Protein AF-0000000078451150 (afdb_homodimer)

Secondary structure (DSSP, 8-state):
-----PEEE-HHHHHHHGGGSTTTS--TT--S-PSP--HHHHHHHHHHHHT---GGG--GGGGHHHHHHS-HHHHHHHHHHHHHHHHHHT-TTTSHHHHHHHHHHH---HHHHHHHHHHHHHHHHHHHHHHHHHHHHTPPP-TTTTHHHHHHHHHHHHH---HHHHHHHHHIIIIITTHHHHHHHHHHHHHT-SHHHHHHHHHHHHHHHHHHHHHHHHHHH-SEEE-HHHHHHHHHHHHHHHHHHHHHHS-HHHHT--HHHHHHHHHHHHHHHHHHTT-----------TTS-HHHHTHHHHTS-------S--STT-------TT-/-----PEEE-HHHHHHHGGGSTTTS--TT--S-PSP--HHHHHHHHHHHHT---GGG--GGGGHHHHHHS-HHHHHHHHHHHHHHHHHHT-TTTSHHHHHHHHHHH---HHHHHHHHHHHHHHHHHHHHHHHHHHHHTPPP-TTTTHHHHHHHHHHHHH---HHHHHHHHHIIIIITTHHHHHHHHHHHHHT-SHHHHHHHHHHHHHHHHHHHHHHHHHHH-SEEE-HHHHHHHHHHHHHHHHHHHHHHS-HHHHT--HHHHHHHHHHHHHHHHHHTT-----------TTS-HHHHTTTTTTS-------S--TTT-------TT-

pLDDT: mean 84.72, std 20.3, range [24.7, 98.44]

Radius of gyration: 26.12 Å; Cα contacts (8 Å, |Δi|>4): 804; chains: 2; bounding box: 62×75×58 Å

InterPro domains:
  IPR000358 Ribonucleotide reductase small subunit family [PF00268] (30-285)
  IPR000358 Ribonucleotide reductase small subunit family [PTHR23409] (28-306)
  IPR009078 Ferritin-like superfamily [SSF47240] (13-293)
  IPR012348 Ribonucleotide reductase-like [G3DSA:1.10.620.20] (2-294)
  IPR033909 Ribonucleotide reductase small subunit [cd01049] (31-297)

Structure (mmCIF, N/CA/C/O backbone):
data_AF-0000000078451150-model_v1
#
loop_
_entity.id
_entity.type
_entity.pdbx_description
1 polymer 'Ribonucleoside-diphosphate reductase small chain, putative'
#
loop_
_atom_site.group_PDB
_atom_site.id
_atom_site.type_symbol
_atom_site.label_atom_id
_atom_site.label_alt_id
_atom_site.label_comp_id
_atom_site.label_asym_id
_atom_site.label_entity_id
_atom_site.label_seq_id
_atom_site.pdbx_PDB_ins_code
_atom_site.Cartn_x
_atom_site.Cartn_y
_atom_site.Cartn_z
_atom_site.occupancy
_atom_site.B_iso_or_equiv
_atom_site.auth_seq_id
_atom_site.auth_comp_id
_atom_site.auth_asym_id
_atom_site.auth_atom_id
_atom_site.pdbx_PDB_model_num
ATOM 1 N N . MET A 1 1 ? 31.453 -3.221 -6.625 1 33.78 1 MET A N 1
ATOM 2 C CA . MET A 1 1 ? 30.578 -3.684 -5.543 1 33.78 1 MET A CA 1
ATOM 3 C C . MET A 1 1 ? 31.25 -4.801 -4.75 1 33.78 1 MET A C 1
ATOM 5 O O . MET A 1 1 ? 31.719 -5.781 -5.328 1 33.78 1 MET A O 1
ATOM 9 N N . ALA A 1 2 ? 31.781 -4.5 -3.65 1 37.38 2 ALA A N 1
ATOM 10 C CA . ALA A 1 2 ? 32.531 -5.531 -2.947 1 37.38 2 ALA A CA 1
ATOM 11 C C . ALA A 1 2 ? 31.844 -6.883 -3.037 1 37.38 2 ALA A C 1
ATOM 13 O O . ALA A 1 2 ? 30.625 -6.969 -2.883 1 37.38 2 ALA A O 1
ATOM 14 N N . LEU A 1 3 ? 32.344 -7.754 -3.775 1 41.44 3 LEU A N 1
ATOM 15 C CA . LEU A 1 3 ? 31.828 -9.109 -3.908 1 41.44 3 LEU A CA 1
ATOM 16 C C . LEU A 1 3 ? 31.359 -9.656 -2.561 1 41.44 3 LEU A C 1
ATOM 18 O O . LEU A 1 3 ? 32.188 -9.906 -1.672 1 41.44 3 LEU A O 1
ATOM 22 N N . ARG A 1 4 ? 30.125 -9.289 -2.135 1 60.25 4 ARG A N 1
ATOM 23 C CA . ARG A 1 4 ? 29.656 -9.734 -0.829 1 60.25 4 ARG A CA 1
ATOM 24 C C . ARG A 1 4 ? 29.672 -11.258 -0.729 1 60.25 4 ARG A C 1
ATOM 26 O O . ARG A 1 4 ? 29.297 -11.953 -1.677 1 60.25 4 ARG A O 1
ATOM 33 N N . THR A 1 5 ? 30.469 -11.734 0.122 1 76.94 5 THR A N 1
ATOM 34 C CA . THR A 1 5 ? 30.578 -13.164 0.387 1 76.94 5 THR A CA 1
ATOM 35 C C . THR A 1 5 ? 29.234 -13.734 0.844 1 76.94 5 THR A C 1
ATOM 37 O O . THR A 1 5 ? 28.688 -13.305 1.858 1 76.94 5 THR A O 1
ATOM 40 N N . VAL A 1 6 ? 28.609 -14.625 0.057 1 87.12 6 VAL A N 1
ATOM 41 C CA . VAL A 1 6 ? 27.328 -15.266 0.346 1 87.12 6 VAL A CA 1
ATOM 42 C C . VAL A 1 6 ? 27.562 -16.516 1.191 1 87.12 6 VAL A C 1
ATOM 44 O O . VAL A 1 6 ? 28.469 -17.297 0.912 1 87.12 6 VAL A O 1
ATOM 47 N N . LYS A 1 7 ? 26.984 -16.594 2.354 1 90.56 7 LYS A N 1
ATOM 48 C CA . LYS A 1 7 ? 27 -17.781 3.209 1 90.56 7 LYS A CA 1
ATOM 49 C C . LYS A 1 7 ? 25.688 -18.562 3.082 1 90.56 7 LYS A C 1
ATOM 51 O O . LYS A 1 7 ? 24.609 -17.984 3.055 1 90.56 7 LYS A O 1
ATOM 56 N N . HIS A 1 8 ? 25.781 -19.844 2.898 1 93.12 8 HIS A N 1
ATOM 57 C CA . HIS A 1 8 ? 24.609 -20.719 2.885 1 93.12 8 HIS A CA 1
ATOM 58 C C . HIS A 1 8 ? 24.375 -21.344 4.254 1 93.12 8 HIS A C 1
ATOM 60 O O . HIS A 1 8 ? 25.234 -22.062 4.762 1 93.12 8 HIS A O 1
ATOM 66 N N . LEU A 1 9 ? 23.219 -21.062 4.824 1 92.62 9 LEU A N 1
ATOM 67 C CA . LEU A 1 9 ? 22.906 -21.453 6.191 1 92.62 9 LEU A CA 1
ATOM 68 C C . LEU A 1 9 ? 21.531 -22.109 6.262 1 92.62 9 LEU A C 1
ATOM 70 O O . LEU A 1 9 ? 20.734 -21.984 5.328 1 92.62 9 LEU A O 1
ATOM 74 N N . SER A 1 10 ? 21.297 -22.844 7.371 1 90.5 10 SER A N 1
ATOM 75 C CA . SER A 1 10 ? 19.953 -23.359 7.598 1 90.5 10 SER A CA 1
ATOM 76 C C . SER A 1 10 ? 18.953 -22.234 7.855 1 90.5 10 SER A C 1
ATOM 78 O O . SER A 1 10 ? 19.344 -21.141 8.273 1 90.5 10 SER A O 1
ATOM 80 N N . SER A 1 11 ? 17.703 -22.484 7.613 1 87.88 11 SER A N 1
ATOM 81 C CA . SER A 1 11 ? 16.672 -21.5 7.836 1 87.88 11 SER A CA 1
ATOM 82 C C . SER A 1 11 ? 16.672 -21 9.273 1 87.88 11 SER A C 1
ATOM 84 O O . SER A 1 11 ? 16.484 -19.812 9.531 1 87.88 11 SER A O 1
ATOM 86 N N . LYS A 1 12 ? 16.922 -21.844 10.18 1 87.81 12 LYS A N 1
ATOM 87 C CA . LYS A 1 12 ? 16.953 -21.5 11.594 1 87.81 12 LYS A CA 1
ATOM 88 C C . LYS A 1 12 ? 18.125 -20.562 11.898 1 87.81 12 LYS A C 1
ATOM 90 O O . LYS A 1 12 ? 17.984 -19.625 12.68 1 87.81 12 LYS A O 1
ATOM 95 N N . GLU A 1 13 ? 19.266 -20.875 11.297 1 90.81 13 GLU A N 1
ATOM 96 C CA . GLU A 1 13 ? 20.438 -20.016 11.484 1 90.81 13 GLU A CA 1
ATOM 97 C C . GLU A 1 13 ? 20.203 -18.625 10.898 1 90.81 13 GLU A C 1
ATOM 99 O O . GLU A 1 13 ? 20.625 -17.625 11.484 1 90.81 13 GLU A O 1
ATOM 104 N N . ILE A 1 14 ? 19.562 -18.625 9.781 1 93.06 14 ILE A N 1
ATOM 105 C CA . ILE A 1 14 ? 19.281 -17.359 9.117 1 93.06 14 ILE A CA 1
ATOM 106 C C . ILE A 1 14 ? 18.375 -16.5 10 1 93.06 14 ILE A C 1
ATOM 108 O O . ILE A 1 14 ? 18.562 -15.297 10.117 1 93.06 14 ILE A O 1
ATOM 112 N N . GLU A 1 15 ? 17.406 -17.094 10.656 1 91.94 15 GLU A N 1
ATOM 113 C CA . GLU A 1 15 ? 16.484 -16.391 11.531 1 91.94 15 GLU A CA 1
ATOM 114 C C . GLU A 1 15 ? 17.234 -15.641 12.633 1 91.94 15 GLU A C 1
ATOM 116 O O . GLU A 1 15 ? 16.859 -14.531 13 1 91.94 15 GLU A O 1
ATOM 121 N N . GLY A 1 16 ? 18.25 -16.188 13.07 1 90.75 16 GLY A N 1
ATOM 122 C CA . GLY A 1 16 ? 19.031 -15.578 14.141 1 90.75 16 GLY A CA 1
ATOM 123 C C . GLY A 1 16 ? 19.953 -14.484 13.664 1 90.75 16 GLY A C 1
ATOM 124 O O . GLY A 1 16 ? 20.344 -13.609 14.438 1 90.75 16 GLY A O 1
ATOM 125 N N . LEU A 1 17 ? 20.281 -14.492 12.375 1 92.69 17 LEU A N 1
ATOM 126 C CA . LEU A 1 17 ? 21.328 -13.594 11.875 1 92.69 17 LEU A CA 1
ATOM 127 C C . LEU A 1 17 ? 20.719 -12.531 10.969 1 92.69 17 LEU A C 1
ATOM 129 O O . LEU A 1 17 ? 21.391 -11.555 10.617 1 92.69 17 LEU A O 1
ATOM 133 N N . GLN A 1 18 ? 19.453 -12.656 10.648 1 94 18 GLN A N 1
ATOM 134 C CA . GLN A 1 18 ? 18.891 -11.859 9.562 1 94 18 GLN A CA 1
ATOM 135 C C . GLN A 1 18 ? 18.797 -10.391 9.945 1 94 18 GLN A C 1
ATOM 137 O O . GLN A 1 18 ? 18.766 -9.516 9.078 1 94 18 GLN A O 1
ATOM 142 N N . ALA A 1 19 ? 18.797 -10.07 11.227 1 91.94 19 ALA A N 1
ATOM 143 C CA . ALA A 1 19 ? 18.703 -8.68 11.672 1 91.94 19 ALA A CA 1
ATOM 144 C C . ALA A 1 19 ? 19.906 -7.875 11.18 1 91.94 19 ALA A C 1
ATOM 146 O O . ALA A 1 19 ? 19.844 -6.648 11.102 1 91.94 19 ALA A O 1
ATOM 147 N N . ASN A 1 20 ? 21 -8.562 10.797 1 91.56 20 ASN A N 1
ATOM 148 C CA . ASN A 1 20 ? 22.219 -7.891 10.367 1 91.56 20 ASN A CA 1
ATOM 149 C C . ASN A 1 20 ? 22.234 -7.691 8.852 1 91.56 20 ASN A C 1
ATOM 151 O O . ASN A 1 20 ? 23.125 -7.016 8.32 1 91.56 20 ASN A O 1
ATOM 155 N N . GLU A 1 21 ? 21.281 -8.25 8.195 1 94.19 21 GLU A N 1
ATOM 156 C CA . GLU A 1 21 ? 21.203 -8.039 6.758 1 94.19 21 GLU A CA 1
ATOM 157 C C . GLU A 1 21 ? 20.938 -6.57 6.43 1 94.19 21 GLU A C 1
ATOM 159 O O . GLU A 1 21 ? 20.141 -5.91 7.113 1 94.19 21 GLU A O 1
ATOM 164 N N . ILE A 1 22 ? 21.531 -6.133 5.441 1 91.25 22 ILE A N 1
ATOM 165 C CA . ILE A 1 22 ? 21.469 -4.727 5.055 1 91.25 22 ILE A CA 1
ATOM 166 C C . ILE A 1 22 ? 20.016 -4.32 4.84 1 91.25 22 ILE A C 1
ATOM 168 O O . ILE A 1 22 ? 19.625 -3.188 5.137 1 91.25 22 ILE A O 1
ATOM 172 N N . VAL A 1 23 ? 19.172 -5.203 4.316 1 94 23 VAL A N 1
ATOM 173 C CA . VAL A 1 23 ? 17.797 -4.863 3.969 1 94 23 VAL A CA 1
ATOM 174 C C . VAL A 1 23 ? 16.938 -4.859 5.227 1 94 23 VAL A C 1
ATOM 176 O O . VAL A 1 23 ? 15.82 -4.328 5.223 1 94 23 VAL A O 1
ATOM 179 N N . LEU A 1 24 ? 17.438 -5.426 6.355 1 95.12 24 LEU A N 1
ATOM 180 C CA . LEU A 1 24 ? 16.625 -5.594 7.555 1 95.12 24 LEU A CA 1
ATOM 181 C C . LEU A 1 24 ? 17.203 -4.805 8.727 1 95.12 24 LEU A C 1
ATOM 183 O O . LEU A 1 24 ? 16.547 -4.617 9.742 1 95.12 24 LEU A O 1
ATOM 187 N N . LYS A 1 25 ? 18.438 -4.355 8.547 1 91.62 25 LYS A N 1
ATOM 188 C CA . LYS A 1 25 ? 19.109 -3.66 9.641 1 91.62 25 LYS A CA 1
ATOM 189 C C . LYS A 1 25 ? 18.469 -2.309 9.914 1 91.62 25 LYS A C 1
ATOM 191 O O . LYS A 1 25 ? 18.25 -1.514 9 1 91.62 25 LYS A O 1
ATOM 196 N N . ALA A 1 26 ? 18.141 -2.123 11.188 1 84.12 26 ALA A N 1
ATOM 197 C CA . ALA A 1 26 ? 17.516 -0.873 11.609 1 84.12 26 ALA A CA 1
ATOM 198 C C . ALA A 1 26 ? 18.406 0.323 11.297 1 84.12 26 ALA A C 1
ATOM 200 O O . ALA A 1 26 ? 19.625 0.26 11.469 1 84.12 26 ALA A O 1
ATOM 201 N N . ASN A 1 27 ? 17.859 1.239 10.641 1 78.25 27 ASN A N 1
ATOM 202 C CA . ASN A 1 27 ? 18.5 2.52 10.383 1 78.25 27 ASN A CA 1
ATOM 203 C C . ASN A 1 27 ? 17.656 3.689 10.867 1 78.25 27 ASN A C 1
ATOM 205 O O . ASN A 1 27 ? 16.812 4.195 10.133 1 78.25 27 ASN A O 1
ATOM 209 N N . PRO A 1 28 ? 17.875 4.09 12.062 1 73.94 28 PRO A N 1
ATOM 210 C CA . PRO A 1 28 ? 17.016 5.129 12.656 1 73.94 28 PRO A CA 1
ATOM 211 C C . PRO A 1 28 ? 17.109 6.461 11.906 1 73.94 28 PRO A C 1
ATOM 213 O O . PRO A 1 28 ? 16.25 7.324 12.07 1 73.94 28 PRO A O 1
ATOM 216 N N . ASN A 1 29 ? 18 6.629 11.055 1 69.19 29 ASN A N 1
ATOM 217 C CA . ASN A 1 29 ? 18.219 7.941 10.445 1 69.19 29 ASN A CA 1
ATOM 218 C C . ASN A 1 29 ? 17.781 7.957 8.984 1 69.19 29 ASN A C 1
ATOM 220 O O . ASN A 1 29 ? 18.078 8.898 8.25 1 69.19 29 ASN A O 1
ATOM 224 N N . ARG A 1 30 ? 17.219 6.91 8.648 1 68 30 ARG A N 1
ATOM 225 C CA . ARG A 1 30 ? 16.891 6.914 7.23 1 68 30 ARG A CA 1
ATOM 226 C C . ARG A 1 30 ? 15.484 6.355 6.996 1 68 30 ARG A C 1
ATOM 228 O O . ARG A 1 30 ? 15.328 5.199 6.602 1 68 30 ARG A O 1
ATOM 235 N N . TRP A 1 31 ? 14.609 7.328 7.125 1 69.44 31 TRP A N 1
ATOM 236 C CA . TRP A 1 31 ? 13.258 6.832 6.906 1 69.44 31 TRP A CA 1
ATOM 237 C C . TRP A 1 31 ? 12.594 7.562 5.746 1 69.44 31 TRP A C 1
ATOM 239 O O . TRP A 1 31 ? 11.492 7.191 5.316 1 69.44 31 TRP A O 1
ATOM 249 N N . VAL A 1 32 ? 13.406 8.539 5.316 1 72.75 32 VAL A N 1
ATOM 250 C CA . VAL A 1 32 ? 12.922 9.219 4.117 1 72.75 32 VAL A CA 1
ATOM 251 C C . VAL A 1 32 ? 13.664 8.688 2.891 1 72.75 32 VAL A C 1
ATOM 253 O O . VAL A 1 32 ? 14.781 8.18 3.006 1 72.75 32 VAL A O 1
ATOM 256 N N . MET A 1 33 ? 13.031 8.742 1.777 1 77.19 33 MET A N 1
ATOM 257 C CA . MET A 1 33 ? 13.539 8.133 0.548 1 77.19 33 MET A CA 1
ATOM 258 C C . MET A 1 33 ? 14.781 8.859 0.053 1 77.19 33 MET A C 1
ATOM 260 O O . MET A 1 33 ? 15.719 8.234 -0.433 1 77.19 33 MET A O 1
ATOM 264 N N . PHE A 1 34 ? 14.852 10.148 0.344 1 79.56 34 PHE A N 1
ATOM 265 C CA . PHE A 1 34 ? 15.977 10.883 -0.221 1 79.56 34 PHE A CA 1
ATOM 266 C C . PHE A 1 34 ? 17.047 11.125 0.833 1 79.56 34 PHE A C 1
ATOM 268 O O . PHE A 1 34 ? 16.734 11.383 1.998 1 79.56 34 PHE A O 1
ATOM 275 N N . PRO A 1 35 ? 18.125 10.961 0.536 1 82.75 35 PRO A N 1
ATOM 276 C CA . PRO A 1 35 ? 18.625 10.602 -0.795 1 82.75 35 PRO A CA 1
ATOM 277 C C . PRO A 1 35 ? 18.5 9.109 -1.087 1 82.75 35 PRO A C 1
ATOM 279 O O . PRO A 1 35 ? 18.5 8.289 -0.163 1 82.75 35 PRO A O 1
ATOM 282 N N . ILE A 1 36 ? 18.453 8.82 -2.35 1 86.44 36 ILE A N 1
ATOM 283 C CA . ILE A 1 36 ? 18.375 7.422 -2.771 1 86.44 36 ILE A CA 1
ATOM 284 C C . ILE A 1 36 ? 19.734 6.75 -2.562 1 86.44 36 ILE A C 1
ATOM 286 O O . ILE A 1 36 ? 20.766 7.281 -2.969 1 86.44 36 ILE A O 1
ATOM 290 N N . LYS A 1 37 ? 19.75 5.621 -1.939 1 86.94 37 LYS A N 1
ATOM 291 C CA . LYS A 1 37 ? 20.984 4.891 -1.669 1 86.94 37 LYS A CA 1
ATOM 292 C C . LYS A 1 37 ? 21.047 3.596 -2.471 1 86.94 37 LYS A C 1
ATOM 294 O O . LYS A 1 37 ? 22.125 3.127 -2.822 1 86.94 37 LYS A O 1
ATOM 299 N N . HIS A 1 38 ? 19.891 3.021 -2.703 1 91 38 HIS A N 1
ATOM 300 C CA . HIS A 1 38 ? 19.812 1.777 -3.459 1 91 38 HIS A CA 1
ATOM 301 C C . HIS A 1 38 ? 19.078 1.986 -4.785 1 91 38 HIS A C 1
ATOM 303 O O . HIS A 1 38 ? 17.875 1.772 -4.875 1 91 38 HIS A O 1
ATOM 309 N N . ASP A 1 39 ? 19.828 2.154 -5.785 1 91.81 39 ASP A N 1
ATOM 310 C CA . ASP A 1 39 ? 19.312 2.541 -7.094 1 91.81 39 ASP A CA 1
ATOM 311 C C . ASP A 1 39 ? 18.453 1.427 -7.695 1 91.81 39 ASP A C 1
ATOM 313 O O . ASP A 1 39 ? 17.453 1.696 -8.359 1 91.81 39 ASP A O 1
ATOM 317 N N . SER A 1 40 ? 18.906 0.223 -7.484 1 92.94 40 SER A N 1
ATOM 318 C CA . SER A 1 40 ? 18.141 -0.89 -8.039 1 92.94 40 SER A CA 1
ATOM 319 C C . SER A 1 40 ? 16.75 -0.971 -7.422 1 92.94 40 SER A C 1
ATOM 321 O O . SER A 1 40 ? 15.766 -1.189 -8.125 1 92.94 40 SER A O 1
ATOM 323 N N . PHE A 1 41 ? 16.672 -0.776 -6.062 1 94.69 41 PHE A N 1
ATOM 324 C CA . PHE A 1 41 ? 15.383 -0.788 -5.395 1 94.69 41 PHE A CA 1
ATOM 325 C C . PHE A 1 41 ? 14.516 0.367 -5.879 1 94.69 41 PHE A C 1
ATOM 327 O O . PHE A 1 41 ? 13.312 0.194 -6.109 1 94.69 41 PHE A O 1
ATOM 334 N N . TRP A 1 42 ? 15.117 1.476 -6.035 1 94.31 42 TRP A N 1
ATOM 335 C CA . TRP A 1 42 ? 14.406 2.66 -6.508 1 94.31 42 TRP A CA 1
ATOM 336 C C . TRP A 1 42 ? 13.852 2.438 -7.906 1 94.31 42 TRP A C 1
ATOM 338 O O . TRP A 1 42 ? 12.68 2.73 -8.164 1 94.31 42 TRP A O 1
ATOM 348 N N . ALA A 1 43 ? 14.664 1.927 -8.773 1 94.75 43 ALA A N 1
ATOM 349 C CA . ALA A 1 43 ? 14.234 1.646 -10.141 1 94.75 43 ALA A CA 1
ATOM 350 C C . ALA A 1 43 ? 13.047 0.689 -10.156 1 94.75 43 ALA A C 1
ATOM 352 O O . ALA A 1 43 ? 12.102 0.871 -10.93 1 94.75 43 ALA A O 1
ATOM 353 N N . MET A 1 44 ? 13.094 -0.296 -9.281 1 95.94 44 MET A N 1
ATOM 354 C CA . MET A 1 44 ? 12 -1.26 -9.203 1 95.94 44 MET A CA 1
ATOM 355 C C . MET A 1 44 ? 10.727 -0.597 -8.688 1 95.94 44 MET A C 1
ATOM 357 O O . MET A 1 44 ? 9.633 -0.895 -9.172 1 95.94 44 MET A O 1
ATOM 361 N N . TYR A 1 45 ? 10.945 0.285 -7.695 1 96.56 45 TYR A N 1
ATOM 362 C CA . TYR A 1 45 ? 9.805 1.022 -7.168 1 96.56 45 TYR A CA 1
ATOM 363 C C . TYR A 1 45 ? 9.141 1.856 -8.258 1 96.56 45 TYR A C 1
ATOM 365 O O . TYR A 1 45 ? 7.918 1.817 -8.43 1 96.56 45 TYR A O 1
ATOM 373 N N . LYS A 1 46 ? 9.898 2.506 -8.977 1 94.5 46 LYS A N 1
ATOM 374 C CA . LYS A 1 46 ? 9.352 3.344 -10.039 1 94.5 46 LYS A CA 1
ATOM 375 C C . LYS A 1 46 ? 8.719 2.496 -11.133 1 94.5 46 LYS A C 1
ATOM 377 O O . LYS A 1 46 ? 7.703 2.887 -11.719 1 94.5 46 LYS A O 1
ATOM 382 N N . GLU A 1 47 ? 9.273 1.367 -11.414 1 94.75 47 GLU A N 1
ATOM 383 C CA . GLU A 1 47 ? 8.711 0.488 -12.438 1 94.75 47 GLU A CA 1
ATOM 384 C C . GLU A 1 47 ? 7.324 -0.009 -12.039 1 94.75 47 GLU A C 1
ATOM 386 O O . GLU A 1 47 ? 6.402 -0.001 -12.859 1 94.75 47 GLU A O 1
ATOM 391 N N . VAL A 1 48 ? 7.207 -0.478 -10.805 1 96.12 48 VAL A N 1
ATOM 392 C CA . VAL A 1 48 ? 5.918 -0.997 -10.367 1 96.12 48 VAL A CA 1
ATOM 393 C C . VAL A 1 48 ? 4.891 0.132 -10.328 1 96.12 48 VAL A C 1
ATOM 395 O O . VAL A 1 48 ? 3.717 -0.078 -10.648 1 96.12 48 VAL A O 1
ATOM 398 N N . GLU A 1 49 ? 5.289 1.287 -9.922 1 95.19 49 GLU A N 1
ATOM 399 C CA . GLU A 1 49 ? 4.402 2.447 -9.898 1 95.19 49 GLU A CA 1
ATOM 400 C C . GLU A 1 49 ? 3.934 2.809 -11.312 1 95.19 49 GLU A C 1
ATOM 402 O O . GLU A 1 49 ? 2.754 3.092 -11.523 1 95.19 49 GLU A O 1
ATOM 407 N N . ASN A 1 50 ? 4.812 2.748 -12.273 1 93.06 50 ASN A N 1
ATOM 408 C CA . ASN A 1 50 ? 4.508 3.109 -13.656 1 93.06 50 ASN A CA 1
ATOM 409 C C . ASN A 1 50 ? 3.604 2.076 -14.32 1 93.06 50 ASN A C 1
ATOM 411 O O . ASN A 1 50 ? 2.951 2.369 -15.328 1 93.06 50 ASN A O 1
ATOM 415 N N . ASN A 1 51 ? 3.619 0.907 -13.781 1 93.25 51 ASN A N 1
ATOM 416 C CA . ASN A 1 51 ? 2.809 -0.172 -14.336 1 93.25 51 ASN A CA 1
ATOM 417 C C . ASN A 1 51 ? 1.435 -0.24 -13.68 1 93.25 51 ASN A C 1
ATOM 419 O O . ASN A 1 51 ? 0.744 -1.256 -13.773 1 93.25 51 ASN A O 1
ATOM 423 N N . PHE A 1 52 ? 1.046 0.816 -13.055 1 94.69 52 PHE A N 1
ATOM 424 C CA . PHE A 1 52 ? -0.197 0.827 -12.289 1 94.69 52 PHE A CA 1
ATOM 425 C C . PHE A 1 52 ? -1.398 0.641 -13.211 1 94.69 52 PHE A C 1
ATOM 427 O O . PHE A 1 52 ? -1.469 1.252 -14.281 1 94.69 52 PHE A O 1
ATOM 434 N N . TRP A 1 53 ? -2.295 -0.221 -12.852 1 95.19 53 TRP A N 1
ATOM 435 C CA . TRP A 1 53 ? -3.615 -0.41 -13.445 1 95.19 53 TRP A CA 1
ATOM 436 C C . TRP A 1 53 ? -4.652 -0.738 -12.375 1 95.19 53 TRP A C 1
ATOM 438 O O . TRP A 1 53 ? -4.297 -1.094 -11.25 1 95.19 53 TRP A O 1
ATOM 448 N N . ALA A 1 54 ? -5.957 -0.503 -12.672 1 94.88 54 ALA A N 1
ATOM 449 C CA . ALA A 1 54 ? -7.059 -0.791 -11.75 1 94.88 54 ALA A CA 1
ATOM 450 C C . ALA A 1 54 ? -7.996 -1.845 -12.336 1 94.88 54 ALA A C 1
ATOM 452 O O . ALA A 1 54 ? -7.973 -2.109 -13.539 1 94.88 54 ALA A O 1
ATOM 453 N N . ALA A 1 55 ? -8.734 -2.496 -11.477 1 94.81 55 ALA A N 1
ATOM 454 C CA . ALA A 1 55 ? -9.68 -3.523 -11.914 1 94.81 55 ALA A CA 1
ATOM 455 C C . ALA A 1 55 ? -10.672 -2.959 -12.922 1 94.81 55 ALA A C 1
ATOM 457 O O . ALA A 1 55 ? -11.102 -3.66 -13.844 1 94.81 55 ALA A O 1
ATOM 458 N N . GLU A 1 56 ? -10.961 -1.661 -12.836 1 92.88 56 GLU A N 1
ATOM 459 C CA . GLU A 1 56 ? -11.953 -0.989 -13.672 1 92.88 56 GLU A CA 1
ATOM 460 C C . GLU A 1 56 ? -11.445 -0.829 -15.109 1 92.88 56 GLU A C 1
ATOM 462 O O . GLU A 1 56 ? -12.219 -0.529 -16.016 1 92.88 56 GLU A O 1
ATOM 467 N N . ASP A 1 57 ? -10.195 -1.035 -15.273 1 93.12 57 ASP A N 1
ATOM 468 C CA . ASP A 1 57 ? -9.625 -0.947 -16.609 1 93.12 57 ASP A CA 1
ATOM 469 C C . ASP A 1 57 ? -10.109 -2.104 -17.484 1 93.12 57 ASP A C 1
ATOM 471 O O . ASP A 1 57 ? -9.953 -2.07 -18.719 1 93.12 57 ASP A O 1
ATOM 475 N N . PHE A 1 58 ? -10.695 -3.137 -16.875 1 93.69 58 PHE A N 1
ATOM 476 C CA . PHE A 1 58 ? -11.188 -4.316 -17.578 1 93.69 58 PHE A CA 1
ATOM 477 C C . PHE A 1 58 ? -12.711 -4.41 -17.469 1 93.69 58 PHE A C 1
ATOM 479 O O . PHE A 1 58 ? -13.25 -4.57 -16.375 1 93.69 58 PHE A O 1
ATOM 486 N N . ILE A 1 59 ? -13.367 -4.352 -18.594 1 94.19 59 ILE A N 1
ATOM 487 C CA . ILE A 1 59 ? -14.82 -4.465 -18.625 1 94.19 59 ILE A CA 1
ATOM 488 C C . ILE A 1 59 ? -15.219 -5.898 -18.969 1 94.19 59 ILE A C 1
ATOM 490 O O . ILE A 1 59 ? -15.508 -6.215 -20.109 1 94.19 59 ILE A O 1
ATOM 494 N N . PHE A 1 60 ? -15.375 -6.711 -18 1 93.44 60 PHE A N 1
ATOM 495 C CA . PHE A 1 60 ? -15.523 -8.156 -18.156 1 93.44 60 PHE A CA 1
ATOM 496 C C . PHE A 1 60 ? -16.875 -8.5 -18.75 1 93.44 60 PHE A C 1
ATOM 498 O O . PHE A 1 60 ? -17.047 -9.555 -19.359 1 93.44 60 PHE A O 1
ATOM 505 N N . SER A 1 61 ? -17.828 -7.582 -18.609 1 90.06 61 SER A N 1
ATOM 506 C CA . SER A 1 61 ? -19.156 -7.824 -19.172 1 90.06 61 SER A CA 1
ATOM 507 C C . SER A 1 61 ? -19.109 -7.938 -20.688 1 90.06 61 SER A C 1
ATOM 509 O O . SER A 1 61 ? -20 -8.531 -21.312 1 90.06 61 SER A O 1
ATOM 511 N N . GLU A 1 62 ? -18.141 -7.41 -21.266 1 90.62 62 GLU A N 1
ATOM 512 C CA . GLU A 1 62 ? -17.969 -7.488 -22.703 1 90.62 62 GLU A CA 1
ATOM 513 C C . GLU A 1 62 ? -17.703 -8.922 -23.156 1 90.62 62 GLU A C 1
ATOM 515 O O . GLU A 1 62 ? -17.938 -9.266 -24.312 1 90.62 62 GLU A O 1
ATOM 520 N N . ASP A 1 63 ? -17.219 -9.758 -22.25 1 91.88 63 ASP A N 1
ATOM 521 C CA . ASP A 1 63 ? -16.906 -11.148 -22.578 1 91.88 63 ASP A CA 1
ATOM 522 C C . ASP A 1 63 ? -18.062 -12.07 -22.172 1 91.88 63 ASP A C 1
ATOM 524 O O . ASP A 1 63 ? -18 -13.281 -22.391 1 91.88 63 ASP A O 1
ATOM 528 N N . LYS A 1 64 ? -19.109 -11.539 -21.656 1 90.44 64 LYS A N 1
ATOM 529 C CA . LYS A 1 64 ? -20.156 -12.359 -21.062 1 90.44 64 LYS A CA 1
ATOM 530 C C . LYS A 1 64 ? -20.828 -13.25 -22.094 1 90.44 64 LYS A C 1
ATOM 532 O O . LYS A 1 64 ? -21.078 -14.43 -21.844 1 90.44 64 LYS A O 1
ATOM 537 N N . GLU A 1 65 ? -21.109 -12.75 -23.234 1 89.5 65 GLU A N 1
ATOM 538 C CA . GLU A 1 65 ? -21.766 -13.539 -24.266 1 89.5 65 GLU A CA 1
ATOM 539 C C . GLU A 1 65 ? -20.906 -14.719 -24.703 1 89.5 65 GLU A C 1
ATOM 541 O O . GLU A 1 65 ? -21.422 -15.82 -24.922 1 89.5 65 GLU A O 1
ATOM 546 N N . VAL A 1 66 ? -19.703 -14.453 -24.875 1 89.62 66 VAL A N 1
ATOM 547 C CA . VAL A 1 66 ? -18.781 -15.5 -25.281 1 89.62 66 VAL A CA 1
ATOM 548 C C . VAL A 1 66 ? -18.625 -16.531 -24.172 1 89.62 66 VAL A C 1
ATOM 550 O O . VAL A 1 66 ? -18.609 -17.734 -24.422 1 89.62 66 VAL A O 1
ATOM 553 N N . LEU A 1 67 ? -18.562 -16.078 -22.922 1 90.88 67 LEU A N 1
ATOM 554 C CA . LEU A 1 67 ? -18.453 -16.953 -21.766 1 90.88 67 LEU A CA 1
ATOM 555 C C . LEU A 1 67 ? -19.656 -17.875 -21.656 1 90.88 67 LEU A C 1
ATOM 557 O O . LEU A 1 67 ? -19.5 -19.062 -21.312 1 90.88 67 LEU A O 1
ATOM 561 N N . ASP A 1 68 ? -20.781 -17.375 -22.031 1 88.81 68 ASP A N 1
ATOM 562 C CA . ASP A 1 68 ? -22.016 -18.156 -21.953 1 88.81 68 ASP A CA 1
ATOM 563 C C . ASP A 1 68 ? -22.031 -19.281 -23 1 88.81 68 ASP A C 1
ATOM 565 O O . ASP A 1 68 ? -22.734 -20.266 -22.844 1 88.81 68 ASP A O 1
ATOM 569 N N . ARG A 1 69 ? -21.234 -19.094 -24.016 1 89.44 69 ARG A N 1
ATOM 570 C CA . ARG A 1 69 ? -21.219 -20.062 -25.109 1 89.44 69 ARG A CA 1
ATOM 571 C C . ARG A 1 69 ? -19.953 -20.906 -25.078 1 89.44 69 ARG A C 1
ATOM 573 O O . ARG A 1 69 ? -19.75 -21.766 -25.938 1 89.44 69 ARG A O 1
ATOM 580 N N . LEU A 1 70 ? -19.203 -20.688 -24.094 1 88.56 70 LEU A N 1
ATOM 581 C CA . LEU A 1 70 ? -17.938 -21.391 -23.984 1 88.56 70 LEU A CA 1
ATOM 582 C C . LEU A 1 70 ? -18.156 -22.875 -23.719 1 88.56 70 LEU A C 1
ATOM 584 O O . LEU A 1 70 ? -19.141 -23.25 -23.078 1 88.56 70 LEU A O 1
ATOM 588 N N . ASP A 1 71 ? -17.297 -23.641 -24.219 1 90.25 71 ASP A N 1
ATOM 589 C CA . ASP A 1 71 ? -17.328 -25.062 -23.922 1 90.25 71 ASP A CA 1
ATOM 590 C C . ASP A 1 71 ? -17.312 -25.312 -22.406 1 90.25 71 ASP A C 1
ATOM 592 O O . ASP A 1 71 ? -16.578 -24.641 -21.672 1 90.25 71 ASP A O 1
ATOM 596 N N . LYS A 1 72 ? -18.094 -26.25 -22 1 91.81 72 LYS A N 1
ATOM 597 C CA . LYS A 1 72 ? -18.25 -26.531 -20.578 1 91.81 72 LYS A CA 1
ATOM 598 C C . LYS A 1 72 ? -16.922 -26.953 -19.938 1 91.81 72 LYS A C 1
ATOM 600 O O . LYS A 1 72 ? -16.641 -26.609 -18.797 1 91.81 72 LYS A O 1
ATOM 605 N N . VAL A 1 73 ? -16.125 -27.609 -20.719 1 93.44 73 VAL A N 1
ATOM 606 C CA . VAL A 1 73 ? -14.867 -28.125 -20.188 1 93.44 73 VAL A CA 1
ATOM 607 C C . VAL A 1 73 ? -13.93 -26.953 -19.891 1 93.44 73 VAL A C 1
ATOM 609 O O . VAL A 1 73 ? -13.242 -26.953 -18.875 1 93.44 73 VAL A O 1
ATOM 612 N N . LEU A 1 74 ? -13.906 -25.984 -20.781 1 92.19 74 LEU A N 1
ATOM 613 C CA . LEU A 1 74 ? -13.07 -24.812 -20.578 1 92.19 74 LEU A CA 1
ATOM 614 C C . LEU A 1 74 ? -13.617 -23.938 -19.453 1 92.19 74 LEU A C 1
ATOM 616 O O . LEU A 1 74 ? -12.852 -23.375 -18.656 1 92.19 74 LEU A O 1
ATOM 620 N N . LEU A 1 75 ? -14.906 -23.844 -19.391 1 92.5 75 LEU A N 1
ATOM 621 C CA . LEU A 1 75 ? -15.555 -23.078 -18.328 1 92.5 75 LEU A CA 1
ATOM 622 C C . LEU A 1 75 ? -15.242 -23.672 -16.969 1 92.5 75 LEU A C 1
ATOM 624 O O . LEU A 1 75 ? -14.984 -22.938 -16.016 1 92.5 75 LEU A O 1
ATOM 628 N N . ASP A 1 76 ? -15.289 -24.953 -16.891 1 93.88 76 ASP A N 1
ATOM 629 C CA . ASP A 1 76 ? -14.969 -25.641 -15.648 1 93.88 76 ASP A CA 1
ATOM 630 C C . ASP A 1 76 ? -13.516 -25.406 -15.25 1 93.88 76 ASP A C 1
ATOM 632 O O . ASP A 1 76 ? -13.211 -25.234 -14.07 1 93.88 76 ASP A O 1
ATOM 636 N N . ALA A 1 77 ? -12.672 -25.453 -16.203 1 94.94 77 ALA A N 1
ATOM 637 C CA . ALA A 1 77 ? -11.258 -25.203 -15.945 1 94.94 77 ALA A CA 1
ATOM 638 C C . ALA A 1 77 ? -11.031 -23.797 -15.414 1 94.94 77 ALA A C 1
ATOM 640 O O . ALA A 1 77 ? -10.305 -23.609 -14.43 1 94.94 77 ALA A O 1
ATOM 641 N N . LEU A 1 78 ? -11.648 -22.812 -16.062 1 94 78 LEU A N 1
ATOM 642 C CA . LEU A 1 78 ? -11.539 -21.422 -15.641 1 94 78 LEU A CA 1
ATOM 643 C C . LEU A 1 78 ? -12.062 -21.25 -14.219 1 94 78 LEU A C 1
ATOM 645 O O . LEU A 1 78 ? -11.445 -20.547 -13.406 1 94 78 LEU A O 1
ATOM 649 N N . ASN A 1 79 ? -13.109 -21.906 -13.984 1 94.69 79 ASN A N 1
ATOM 650 C CA . ASN A 1 79 ? -13.695 -21.844 -12.648 1 94.69 79 ASN A CA 1
ATOM 651 C C . ASN A 1 79 ? -12.742 -22.406 -11.602 1 94.69 79 ASN A C 1
ATOM 653 O O . ASN A 1 79 ? -12.57 -21.812 -10.531 1 94.69 79 ASN A O 1
ATOM 657 N N . LYS A 1 80 ? -12.164 -23.516 -11.875 1 95.56 80 LYS A N 1
ATOM 658 C CA . LYS A 1 80 ? -11.258 -24.156 -10.922 1 95.56 80 LYS A CA 1
ATOM 659 C C . LYS A 1 80 ? -10.039 -23.281 -10.656 1 95.56 80 LYS A C 1
ATOM 661 O O . LYS A 1 80 ? -9.641 -23.094 -9.5 1 95.56 80 LYS A O 1
ATOM 666 N N . VAL A 1 81 ? -9.508 -22.766 -11.688 1 95.62 81 VAL A N 1
ATOM 667 C CA . VAL A 1 81 ? -8.305 -21.938 -11.562 1 95.62 81 VAL A CA 1
ATOM 668 C C . VAL A 1 81 ? -8.633 -20.672 -10.789 1 95.62 81 VAL A C 1
ATOM 670 O O . VAL A 1 81 ? -7.902 -20.281 -9.875 1 95.62 81 VAL A O 1
ATOM 673 N N . LEU A 1 82 ? -9.727 -20 -11.148 1 94.88 82 LEU A N 1
ATOM 674 C CA . LEU A 1 82 ? -10.125 -18.781 -10.453 1 94.88 82 LEU A CA 1
ATOM 675 C C . LEU A 1 82 ? -10.484 -19.062 -9 1 94.88 82 LEU A C 1
ATOM 677 O O . LEU A 1 82 ? -10.164 -18.281 -8.102 1 94.88 82 LEU A O 1
ATOM 681 N N . SER A 1 83 ? -11.133 -20.219 -8.781 1 94.94 83 SER A N 1
ATOM 682 C CA . SER A 1 83 ? -11.5 -20.609 -7.426 1 94.94 83 SER A CA 1
ATOM 683 C C . SER A 1 83 ? -10.266 -20.797 -6.551 1 94.94 83 SER A C 1
ATOM 685 O O . SER A 1 83 ? -10.266 -20.438 -5.371 1 94.94 83 SER A O 1
ATOM 687 N N . TYR A 1 84 ? -9.25 -21.375 -7.098 1 96 84 TYR A N 1
ATOM 688 C CA . TYR A 1 84 ? -8.008 -21.516 -6.352 1 96 84 TYR A CA 1
ATOM 689 C C . TYR A 1 84 ? -7.5 -20.156 -5.875 1 96 84 TYR A C 1
ATOM 691 O O . TYR A 1 84 ? -7.133 -20 -4.707 1 96 84 TYR A O 1
ATOM 699 N N . HIS A 1 85 ? -7.48 -19.172 -6.754 1 94.81 85 HIS A N 1
ATOM 700 C CA . HIS A 1 85 ? -6.945 -17.875 -6.41 1 94.81 85 HIS A CA 1
ATOM 701 C C . HIS A 1 85 ? -7.824 -17.156 -5.383 1 94.81 85 HIS A C 1
ATOM 703 O O . HIS A 1 85 ? -7.32 -16.438 -4.52 1 94.81 85 HIS A O 1
ATOM 709 N N . ILE A 1 86 ? -9.086 -17.344 -5.508 1 92.5 86 ILE A N 1
ATOM 710 C CA . ILE A 1 86 ? -9.992 -16.766 -4.527 1 92.5 86 ILE A CA 1
ATOM 711 C C . ILE A 1 86 ? -9.766 -17.422 -3.164 1 92.5 86 ILE A C 1
ATOM 713 O O . ILE A 1 86 ? -9.703 -16.734 -2.143 1 92.5 86 ILE A O 1
ATOM 717 N N . MET A 1 87 ? -9.633 -18.75 -3.152 1 92.81 87 MET A N 1
ATOM 718 C CA . MET A 1 87 ? -9.391 -19.469 -1.902 1 92.81 87 MET A CA 1
ATOM 719 C C . MET A 1 87 ? -8.055 -19.062 -1.29 1 92.81 87 MET A C 1
ATOM 721 O O . MET A 1 87 ? -7.934 -18.953 -0.069 1 92.81 87 MET A O 1
ATOM 725 N N . LEU A 1 88 ? -7.066 -18.906 -2.133 1 94.06 88 LEU A N 1
ATOM 726 C CA . LEU A 1 88 ? -5.77 -18.438 -1.654 1 94.06 88 LEU A CA 1
ATOM 727 C C . LEU A 1 88 ? -5.902 -17.062 -0.997 1 94.06 88 LEU A C 1
ATOM 729 O O . LEU A 1 88 ? -5.355 -16.828 0.084 1 94.06 88 LEU A O 1
ATOM 733 N N . ASP A 1 89 ? -6.66 -16.156 -1.575 1 91.06 89 ASP A N 1
ATOM 734 C CA . ASP A 1 89 ? -6.848 -14.797 -1.081 1 91.06 89 ASP A CA 1
ATOM 735 C C . ASP A 1 89 ? -7.633 -14.789 0.228 1 91.06 89 ASP A C 1
ATOM 737 O O . ASP A 1 89 ? -7.555 -13.836 1.002 1 91.06 89 ASP A O 1
ATOM 741 N N . ASN A 1 90 ? -8.32 -15.805 0.402 1 87.94 90 ASN A N 1
ATOM 742 C CA . ASN A 1 90 ? -9.141 -15.898 1.609 1 87.94 90 ASN A CA 1
ATOM 743 C C . ASN A 1 90 ? -8.336 -16.438 2.787 1 87.94 90 ASN A C 1
ATOM 745 O O . ASN A 1 90 ? -8.82 -16.453 3.922 1 87.94 90 ASN A O 1
ATOM 749 N N . ASN A 1 91 ? -7.188 -16.906 2.477 1 87.88 91 ASN A N 1
ATOM 750 C CA . ASN A 1 91 ? -6.375 -17.438 3.564 1 87.88 91 ASN A CA 1
ATOM 751 C C . ASN A 1 91 ? -5.707 -16.312 4.363 1 87.88 91 ASN A C 1
ATOM 753 O O . ASN A 1 91 ? -4.988 -15.492 3.799 1 87.88 91 ASN A O 1
ATOM 757 N N . VAL A 1 92 ? -5.754 -16.297 5.664 1 80.69 92 VAL A N 1
ATOM 758 C CA . VAL A 1 92 ? -5.379 -15.188 6.531 1 80.69 92 VAL A CA 1
ATOM 759 C C . VAL A 1 92 ? -3.859 -15.039 6.551 1 80.69 92 VAL A C 1
ATOM 761 O O . VAL A 1 92 ? -3.34 -13.922 6.652 1 80.69 92 VAL A O 1
ATOM 764 N N . LYS A 1 93 ? -3.152 -16.125 6.352 1 86.62 93 LYS A N 1
ATOM 765 C CA . LYS A 1 93 ? -1.721 -16.062 6.629 1 86.62 93 LYS A CA 1
ATOM 766 C C . LYS A 1 93 ? -0.907 -16.094 5.34 1 86.62 93 LYS A C 1
ATOM 768 O O . LYS A 1 93 ? 0.163 -15.492 5.254 1 86.62 93 LYS A O 1
ATOM 773 N N . CYS A 1 94 ? -1.493 -16.812 4.398 1 89.69 94 CYS A N 1
ATOM 774 C CA . CYS A 1 94 ? -0.577 -17.047 3.287 1 89.69 94 CYS A CA 1
ATOM 775 C C . CYS A 1 94 ? -1.058 -16.359 2.021 1 89.69 94 CYS A C 1
ATOM 777 O O . CYS A 1 94 ? -0.488 -16.547 0.946 1 89.69 94 CYS A O 1
ATOM 779 N N . ARG A 1 95 ? -2.082 -15.555 2.09 1 93.06 95 ARG A N 1
ATOM 780 C CA . ARG A 1 95 ? -2.432 -14.75 0.922 1 93.06 95 ARG A CA 1
ATOM 781 C C . ARG A 1 95 ? -1.305 -13.789 0.559 1 93.06 95 ARG A C 1
ATOM 783 O O . ARG A 1 95 ? -0.599 -13.289 1.438 1 93.06 95 ARG A O 1
ATOM 790 N N . PRO A 1 96 ? -1.206 -13.516 -0.72 1 95.25 96 PRO A N 1
ATOM 791 C CA . PRO A 1 96 ? -0.087 -12.688 -1.173 1 95.25 96 PRO A CA 1
ATOM 792 C C . PRO A 1 96 ? -0.037 -11.328 -0.473 1 95.25 96 PRO A C 1
ATOM 794 O O . PRO A 1 96 ? 1.044 -10.852 -0.118 1 95.25 96 PRO A O 1
ATOM 797 N N . SER A 1 97 ? -1.163 -10.695 -0.211 1 93.75 97 SER A N 1
ATOM 798 C CA . SER A 1 97 ? -1.189 -9.398 0.46 1 93.75 97 SER A CA 1
ATOM 799 C C . SER A 1 97 ? -0.676 -9.508 1.892 1 93.75 97 SER A C 1
ATOM 801 O O . SER A 1 97 ? -0.015 -8.594 2.391 1 93.75 97 SER A O 1
ATOM 803 N N . ALA A 1 98 ? -0.963 -10.617 2.553 1 92.81 98 ALA A N 1
ATOM 804 C CA . ALA A 1 98 ? -0.502 -10.82 3.926 1 92.81 98 ALA A CA 1
ATOM 805 C C . ALA A 1 98 ? 1.011 -11.016 3.975 1 92.81 98 ALA A C 1
ATOM 807 O O . ALA A 1 98 ? 1.692 -10.43 4.82 1 92.81 98 ALA A O 1
ATOM 808 N N . ILE A 1 99 ? 1.477 -11.836 3.09 1 96.38 99 ILE A N 1
ATOM 809 C CA . ILE A 1 99 ? 2.918 -12.055 3.033 1 96.38 99 ILE A CA 1
ATOM 810 C C . ILE A 1 99 ? 3.629 -10.742 2.717 1 96.38 99 ILE A C 1
ATOM 812 O O . ILE A 1 99 ? 4.641 -10.414 3.338 1 96.38 99 ILE A O 1
ATOM 816 N N . THR A 1 100 ? 3.049 -10 1.773 1 96.88 100 THR A N 1
ATOM 817 C CA . THR A 1 100 ? 3.629 -8.719 1.387 1 96.88 100 THR A CA 1
ATOM 818 C C . THR A 1 100 ? 3.658 -7.762 2.572 1 96.88 100 THR A C 1
ATOM 820 O O . THR A 1 100 ? 4.656 -7.074 2.799 1 96.88 100 THR A O 1
ATOM 823 N N . LEU A 1 101 ? 2.586 -7.73 3.291 1 94.69 101 LEU A N 1
ATOM 824 C CA . LEU A 1 101 ? 2.508 -6.859 4.461 1 94.69 101 LEU A CA 1
ATOM 825 C C . LEU A 1 101 ? 3.566 -7.238 5.492 1 94.69 101 LEU A C 1
ATOM 827 O O . LEU A 1 101 ? 4.176 -6.363 6.109 1 94.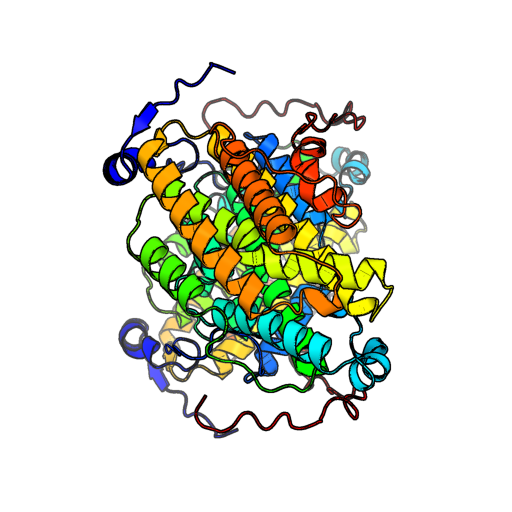69 101 LEU A O 1
ATOM 831 N N . ASP A 1 102 ? 3.771 -8.477 5.691 1 95.44 102 ASP A N 1
ATOM 832 C CA . ASP A 1 102 ? 4.781 -8.961 6.625 1 95.44 102 ASP A CA 1
ATOM 833 C C . ASP A 1 102 ? 6.184 -8.547 6.18 1 95.44 102 ASP A C 1
ATOM 835 O O . ASP A 1 102 ? 6.992 -8.094 6.992 1 95.44 102 ASP A O 1
ATOM 839 N N . LEU A 1 103 ? 6.438 -8.727 4.941 1 96.94 103 LEU A N 1
ATOM 840 C CA . LEU A 1 103 ? 7.734 -8.336 4.395 1 96.94 103 LEU A CA 1
ATOM 841 C C . LEU A 1 103 ? 7.945 -6.832 4.512 1 96.94 103 LEU A C 1
ATOM 843 O O . LEU A 1 103 ? 9.039 -6.379 4.871 1 96.94 103 LEU A O 1
ATOM 847 N N . LEU A 1 104 ? 6.891 -6.117 4.207 1 96.19 104 LEU A N 1
ATOM 848 C CA . LEU A 1 104 ? 6.914 -4.66 4.305 1 96.19 104 LEU A CA 1
ATOM 849 C C . LEU A 1 104 ? 7.246 -4.219 5.727 1 96.19 104 LEU A C 1
ATOM 851 O O . LEU A 1 104 ? 7.996 -3.256 5.922 1 96.19 104 LEU A O 1
ATOM 855 N N . SER A 1 105 ? 6.777 -4.91 6.672 1 92.94 105 SER A N 1
ATOM 856 C CA . SER A 1 105 ? 6.973 -4.551 8.07 1 92.94 105 SER A CA 1
ATOM 857 C C . SER A 1 105 ? 8.406 -4.812 8.516 1 92.94 105 SER A C 1
ATOM 859 O O . SER A 1 105 ? 8.898 -4.199 9.461 1 92.94 105 SER A O 1
ATOM 861 N N . ASP A 1 106 ? 9.094 -5.652 7.832 1 94.5 106 ASP A N 1
ATOM 862 C CA . ASP A 1 106 ? 10.43 -6.062 8.266 1 94.5 106 ASP A CA 1
ATOM 863 C C . ASP A 1 106 ? 11.508 -5.238 7.566 1 94.5 106 ASP A C 1
ATOM 865 O O . ASP A 1 106 ? 12.555 -4.945 8.156 1 94.5 106 ASP A O 1
ATOM 869 N N . VAL A 1 107 ? 11.266 -4.914 6.355 1 94.75 107 VAL A N 1
ATOM 870 C CA . VAL A 1 107 ? 12.305 -4.266 5.566 1 94.75 107 VAL A CA 1
ATOM 871 C C . VAL A 1 107 ? 12.586 -2.871 6.125 1 94.75 107 VAL A C 1
ATOM 873 O O . VAL A 1 107 ? 11.656 -2.158 6.52 1 94.75 107 VAL A O 1
ATOM 876 N N . GLN A 1 108 ? 13.875 -2.484 6.117 1 91.44 108 GLN A N 1
ATOM 877 C CA . GLN A 1 108 ? 14.273 -1.23 6.746 1 91.44 108 GLN A CA 1
ATOM 878 C C . GLN A 1 108 ? 14.758 -0.222 5.707 1 91.44 108 GLN A C 1
ATOM 880 O O . GLN A 1 108 ? 14.922 0.961 6.012 1 91.44 108 GLN A O 1
ATOM 885 N N . VAL A 1 109 ? 14.961 -0.634 4.527 1 92.06 109 VAL A N 1
ATOM 886 C CA . VAL A 1 109 ? 15.406 0.235 3.441 1 92.06 109 VAL A CA 1
ATOM 887 C C . VAL A 1 109 ? 14.211 0.972 2.848 1 92.06 109 VAL A C 1
ATOM 889 O O . VAL A 1 109 ? 13.258 0.344 2.377 1 92.06 109 VAL A O 1
ATOM 892 N N . PRO A 1 110 ? 14.25 2.268 2.773 1 91.12 110 PRO A N 1
ATOM 893 C CA . PRO A 1 110 ? 13.07 3.039 2.365 1 91.12 110 PRO A CA 1
ATOM 894 C C . PRO A 1 110 ? 12.609 2.707 0.948 1 91.12 110 PRO A C 1
ATOM 896 O O . PRO A 1 110 ? 11.406 2.611 0.693 1 91.12 110 PRO A O 1
ATOM 899 N N . GLU A 1 111 ? 13.547 2.561 0.024 1 93.5 111 GLU A N 1
ATOM 900 C CA . GLU A 1 111 ? 13.18 2.244 -1.353 1 93.5 111 GLU A CA 1
ATOM 901 C C . GLU A 1 111 ? 12.453 0.904 -1.434 1 93.5 111 GLU A C 1
ATOM 903 O O . GLU A 1 111 ? 11.5 0.756 -2.197 1 93.5 111 GLU A O 1
ATOM 908 N N . ALA A 1 112 ? 12.883 -0.02 -0.627 1 95.75 112 ALA A N 1
ATOM 909 C CA . ALA A 1 112 ? 12.234 -1.328 -0.592 1 95.75 112 ALA A CA 1
ATOM 910 C C . ALA A 1 112 ? 10.852 -1.238 0.048 1 95.75 112 ALA A C 1
ATOM 912 O O . ALA A 1 112 ? 9.914 -1.911 -0.388 1 95.75 112 ALA A O 1
ATOM 913 N N . ARG A 1 113 ? 10.773 -0.429 1.039 1 94.38 113 ARG A N 1
ATOM 914 C CA . ARG A 1 113 ? 9.477 -0.219 1.672 1 94.38 113 ARG A CA 1
ATOM 915 C C . ARG A 1 113 ? 8.477 0.388 0.689 1 94.38 113 ARG A C 1
ATOM 917 O O . ARG A 1 113 ? 7.312 -0.013 0.65 1 94.38 113 ARG A O 1
ATOM 924 N N . ALA A 1 114 ? 8.961 1.333 -0.029 1 94.81 114 ALA A N 1
ATOM 925 C CA . ALA A 1 114 ? 8.102 1.955 -1.032 1 94.81 114 ALA A CA 1
ATOM 926 C C . ALA A 1 114 ? 7.629 0.93 -2.059 1 94.81 114 ALA A C 1
ATOM 928 O O . ALA A 1 114 ? 6.453 0.92 -2.438 1 94.81 114 ALA A O 1
ATOM 929 N N . PHE A 1 115 ? 8.539 0.066 -2.508 1 97.44 115 PHE A N 1
ATOM 930 C CA . PHE A 1 115 ? 8.156 -0.973 -3.455 1 97.44 115 PHE A CA 1
ATOM 931 C C . PHE A 1 115 ? 7.086 -1.882 -2.857 1 97.44 115 PHE A C 1
ATOM 933 O O . PHE A 1 115 ? 6.043 -2.113 -3.473 1 97.44 115 PHE A O 1
ATOM 940 N N . TYR A 1 116 ? 7.328 -2.377 -1.628 1 97.75 116 TYR A N 1
ATOM 941 C CA . TYR A 1 116 ? 6.387 -3.305 -1.012 1 97.75 116 TYR A CA 1
ATOM 942 C C . TYR A 1 116 ? 5.055 -2.621 -0.729 1 97.75 116 TYR A C 1
ATOM 944 O O . TYR A 1 116 ? 3.996 -3.252 -0.807 1 97.75 116 TYR A O 1
ATOM 952 N N . GLY A 1 117 ? 5.137 -1.362 -0.403 1 96.44 117 GLY A N 1
ATOM 953 C CA . GLY A 1 117 ? 3.889 -0.623 -0.283 1 96.44 117 GLY A CA 1
ATOM 954 C C . GLY A 1 117 ? 3.055 -0.65 -1.549 1 96.44 117 GLY A C 1
ATOM 955 O O . GLY A 1 117 ? 1.845 -0.885 -1.496 1 96.44 117 GLY A O 1
ATOM 956 N N . PHE A 1 118 ? 3.678 -0.445 -2.607 1 97.44 118 PHE A N 1
ATOM 957 C CA . PHE A 1 118 ? 2.965 -0.472 -3.879 1 97.44 118 PHE A CA 1
ATOM 958 C C . PHE A 1 118 ? 2.541 -1.893 -4.23 1 97.44 118 PHE A C 1
ATOM 960 O O . PHE A 1 118 ? 1.459 -2.104 -4.781 1 97.44 118 PHE A O 1
ATOM 967 N N . GLN A 1 119 ? 3.439 -2.826 -3.949 1 97.81 119 GLN A N 1
ATOM 968 C CA . GLN A 1 119 ? 3.084 -4.219 -4.211 1 97.81 119 GLN A CA 1
ATOM 969 C C . GLN A 1 119 ? 1.821 -4.613 -3.453 1 97.81 119 GLN A C 1
ATOM 971 O O . GLN A 1 119 ? 1.019 -5.41 -3.947 1 97.81 119 GLN A O 1
ATOM 976 N N . LEU A 1 120 ? 1.7 -4.152 -2.283 1 96.69 120 LEU A N 1
ATOM 977 C CA . LEU A 1 120 ? 0.493 -4.43 -1.515 1 96.69 120 LEU A CA 1
ATOM 978 C C . LEU A 1 120 ? -0.747 -3.934 -2.25 1 96.69 120 LEU A C 1
ATOM 980 O O . LEU A 1 120 ? -1.767 -4.629 -2.297 1 96.69 120 LEU A O 1
ATOM 984 N N . THR A 1 121 ? -0.677 -2.779 -2.803 1 96.31 121 THR A N 1
ATOM 985 C CA . THR A 1 121 ? -1.757 -2.23 -3.615 1 96.31 121 THR A CA 1
ATOM 986 C C . THR A 1 121 ? -2.047 -3.133 -4.809 1 96.31 121 THR A C 1
ATOM 988 O O . THR A 1 121 ? -3.207 -3.434 -5.102 1 96.31 121 THR A O 1
ATOM 991 N N . ASP A 1 122 ? -0.983 -3.58 -5.422 1 97.06 122 ASP A N 1
ATOM 992 C CA . ASP A 1 122 ? -1.14 -4.496 -6.551 1 97.06 122 ASP A CA 1
ATOM 993 C C . ASP A 1 122 ? -1.898 -5.754 -6.137 1 97.06 122 ASP A C 1
ATOM 995 O O . ASP A 1 122 ? -2.803 -6.199 -6.844 1 97.06 122 ASP A O 1
ATOM 999 N N . GLU A 1 123 ? -1.466 -6.266 -5.023 1 96.06 123 GLU A N 1
ATOM 1000 C CA . GLU A 1 123 ? -2.08 -7.512 -4.57 1 96.06 123 GLU A CA 1
ATOM 1001 C C . GLU A 1 123 ? -3.574 -7.332 -4.328 1 96.06 123 GLU A C 1
ATOM 1003 O O . GLU A 1 123 ? -4.367 -8.234 -4.609 1 96.06 123 GLU A O 1
ATOM 1008 N N . ASN A 1 124 ? -3.932 -6.242 -3.777 1 93.81 124 ASN A N 1
ATOM 1009 C CA . ASN A 1 124 ? -5.352 -5.961 -3.572 1 93.81 124 ASN A CA 1
ATOM 1010 C C . ASN A 1 124 ? -6.098 -5.848 -4.898 1 93.81 124 ASN A C 1
ATOM 1012 O O . ASN A 1 124 ? -7.219 -6.344 -5.027 1 93.81 124 ASN A O 1
ATOM 1016 N N . ILE A 1 125 ? -5.492 -5.227 -5.812 1 95.88 125 ILE A N 1
ATOM 1017 C CA . ILE A 1 125 ? -6.09 -5.066 -7.133 1 95.88 125 ILE A CA 1
ATOM 1018 C C . ILE A 1 125 ? -6.211 -6.426 -7.816 1 95.88 125 ILE A C 1
ATOM 1020 O O . ILE A 1 125 ? -7.219 -6.711 -8.469 1 95.88 125 ILE A O 1
ATOM 1024 N N . HIS A 1 126 ? -5.148 -7.25 -7.672 1 96.38 126 HIS A N 1
ATOM 1025 C CA . HIS A 1 126 ? -5.215 -8.609 -8.203 1 96.38 126 HIS A CA 1
ATOM 1026 C C . HIS A 1 126 ? -6.426 -9.352 -7.652 1 96.38 126 HIS A C 1
ATOM 1028 O O . HIS A 1 126 ? -7.184 -9.961 -8.414 1 96.38 126 HIS A O 1
ATOM 1034 N N . SER A 1 127 ? -6.547 -9.297 -6.363 1 93.75 127 SER A N 1
ATOM 1035 C CA . SER A 1 127 ? -7.66 -9.961 -5.695 1 93.75 127 SER A CA 1
ATOM 1036 C C . SER A 1 127 ? -9 -9.445 -6.215 1 93.75 127 SER A C 1
ATOM 1038 O O . SER A 1 127 ? -9.906 -10.234 -6.504 1 93.75 127 SER A O 1
ATOM 1040 N N . GLU A 1 128 ? -9.148 -8.164 -6.359 1 93.56 128 GLU A N 1
ATOM 1041 C CA . GLU A 1 128 ? -10.359 -7.543 -6.891 1 93.56 128 GLU A CA 1
ATOM 1042 C C . GLU A 1 128 ? -10.641 -8.008 -8.32 1 93.56 128 GLU A C 1
ATOM 1044 O O . GLU A 1 128 ? -11.781 -8.32 -8.664 1 93.56 128 GLU A O 1
ATOM 1049 N N . THR A 1 129 ? -9.641 -7.992 -9.094 1 95.38 129 THR A N 1
ATOM 1050 C CA . THR A 1 129 ? -9.773 -8.352 -10.5 1 95.38 129 THR A CA 1
ATOM 1051 C C . THR A 1 129 ? -10.203 -9.805 -10.648 1 95.38 129 THR A C 1
ATOM 1053 O O . THR A 1 129 ? -11.133 -10.109 -11.406 1 95.38 129 THR A O 1
ATOM 1056 N N . VAL A 1 130 ? -9.57 -10.672 -9.883 1 94.62 130 VAL A N 1
ATOM 1057 C CA . VAL A 1 130 ? -9.938 -12.086 -9.914 1 94.62 130 VAL A CA 1
ATOM 1058 C C . VAL A 1 130 ? -11.375 -12.258 -9.43 1 94.62 130 VAL A C 1
ATOM 1060 O O . VAL A 1 130 ? -12.133 -13.047 -9.992 1 94.62 130 VAL A O 1
ATOM 1063 N N . GLY A 1 131 ? -11.68 -11.555 -8.398 1 91.75 131 GLY A N 1
ATOM 1064 C CA . GLY A 1 131 ? -13.062 -11.578 -7.93 1 91.75 131 GLY A CA 1
ATOM 1065 C C . GLY A 1 131 ? -14.055 -11.156 -8.992 1 91.75 131 GLY A C 1
ATOM 1066 O O . GLY A 1 131 ? -15.102 -11.789 -9.164 1 91.75 131 GLY A O 1
ATOM 1067 N N . SER A 1 132 ? -13.727 -10.125 -9.719 1 92.31 132 SER A N 1
ATOM 1068 C CA . SER A 1 132 ? -14.602 -9.633 -10.781 1 92.31 132 SER A CA 1
ATOM 1069 C C . SER A 1 132 ? -14.727 -10.648 -11.906 1 92.31 132 SER A C 1
ATOM 1071 O O . SER A 1 132 ? -15.812 -10.836 -12.461 1 92.31 132 SER A O 1
ATOM 1073 N N . MET A 1 133 ? -13.641 -11.25 -12.242 1 93.81 133 MET A N 1
ATOM 1074 C CA . MET A 1 133 ? -13.664 -12.312 -13.25 1 93.81 133 MET A CA 1
ATOM 1075 C C . MET A 1 133 ? -14.578 -13.453 -12.828 1 93.81 133 MET A C 1
ATOM 1077 O O . MET A 1 133 ? -15.383 -13.93 -13.625 1 93.81 133 MET A O 1
ATOM 1081 N N . PHE A 1 134 ? -14.414 -13.781 -11.609 1 92.88 134 PHE A N 1
ATOM 1082 C CA . PHE A 1 134 ? -15.188 -14.898 -11.07 1 92.88 134 PHE A CA 1
ATOM 1083 C C . PHE A 1 134 ? -16.672 -14.555 -11.062 1 92.88 134 PHE A C 1
ATOM 1085 O O . PHE A 1 134 ? -17.516 -15.391 -11.422 1 92.88 134 PHE A O 1
ATOM 1092 N N . GLN A 1 135 ? -17 -13.391 -10.68 1 89 135 GLN A N 1
ATOM 1093 C CA . GLN A 1 135 ? -18.391 -12.961 -10.641 1 89 135 GLN A CA 1
ATOM 1094 C C . GLN A 1 135 ? -19 -12.984 -12.031 1 89 135 GLN A C 1
ATOM 1096 O O . GLN A 1 135 ? -20.188 -13.328 -12.188 1 89 135 GLN A O 1
ATOM 1101 N N . THR A 1 136 ? -18.266 -12.609 -12.977 1 91 136 THR A N 1
ATOM 1102 C CA . THR A 1 136 ? -18.75 -12.586 -14.352 1 91 136 THR A CA 1
ATOM 1103 C C . THR A 1 136 ? -19.016 -14 -14.859 1 91 136 THR A C 1
ATOM 1105 O O . THR A 1 136 ? -19.938 -14.227 -15.648 1 91 136 THR A O 1
ATOM 1108 N N . LEU A 1 137 ? -18.234 -14.938 -14.414 1 88.88 137 LEU A N 1
ATOM 1109 C CA . LEU A 1 137 ? -18.406 -16.344 -14.781 1 88.88 137 LEU A CA 1
ATOM 1110 C C . LEU A 1 137 ? -19.703 -16.891 -14.211 1 88.88 137 LEU A C 1
ATOM 1112 O O . LEU A 1 137 ? -20.266 -17.859 -14.742 1 88.88 137 LEU A O 1
ATOM 1116 N N . ALA A 1 138 ? -20.281 -16.281 -13.188 1 77.94 138 ALA A N 1
ATOM 1117 C CA . ALA A 1 138 ? -21.5 -16.719 -12.508 1 77.94 138 ALA A CA 1
ATOM 1118 C C . ALA A 1 138 ? -21.422 -18.188 -12.117 1 77.94 138 ALA A C 1
ATOM 1120 O O . ALA A 1 138 ? -22.375 -18.938 -12.328 1 77.94 138 ALA A O 1
ATOM 1121 N N . ALA A 1 139 ? -20.328 -18.641 -11.734 1 79.62 139 ALA A N 1
ATOM 1122 C CA . ALA A 1 139 ? -20.125 -20.031 -11.336 1 79.62 139 ALA A CA 1
ATOM 1123 C C . ALA A 1 139 ? -20.078 -20.156 -9.812 1 79.62 139 ALA A C 1
ATOM 1125 O O . ALA A 1 139 ? -20.031 -19.156 -9.102 1 79.62 139 ALA A O 1
ATOM 1126 N N . SER A 1 140 ? -20.188 -21.422 -9.383 1 88.19 140 SER A N 1
ATOM 1127 C CA . SER A 1 140 ? -20.062 -21.703 -7.957 1 88.19 140 SER A CA 1
ATOM 1128 C C . SER A 1 140 ? -18.609 -21.891 -7.559 1 88.19 140 SER A C 1
ATOM 1130 O O . SER A 1 140 ? -17.844 -22.531 -8.289 1 88.19 140 SER A O 1
ATOM 1132 N N . LEU A 1 141 ? -18.312 -21.359 -6.48 1 89.12 141 LEU A N 1
ATOM 1133 C CA . LEU A 1 141 ? -16.938 -21.453 -5.98 1 89.12 141 LEU A CA 1
ATOM 1134 C C . LEU A 1 141 ? -16.578 -22.891 -5.641 1 89.12 141 LEU A C 1
ATOM 1136 O O . LEU A 1 141 ? -17.328 -23.578 -4.953 1 89.12 141 LEU A O 1
ATOM 1140 N N . ASP A 1 142 ? -15.523 -23.344 -6.176 1 91.69 142 ASP A N 1
ATOM 1141 C CA . ASP A 1 142 ? -14.938 -24.609 -5.766 1 91.69 142 ASP A CA 1
ATOM 1142 C C . ASP A 1 142 ? -14.031 -24.438 -4.555 1 91.69 142 ASP A C 1
ATOM 1144 O O . ASP A 1 142 ? -12.836 -24.172 -4.703 1 91.69 142 ASP A O 1
ATOM 1148 N N . SER A 1 143 ? -14.477 -24.719 -3.348 1 87.56 143 SER A N 1
ATOM 1149 C CA . SER A 1 143 ? -13.773 -24.422 -2.102 1 87.56 143 SER A CA 1
ATOM 1150 C C . SER A 1 143 ? -12.617 -25.391 -1.874 1 87.56 143 SER A C 1
ATOM 1152 O O . SER A 1 143 ? -11.773 -25.156 -1.011 1 87.56 143 SER A O 1
ATOM 1154 N N . LYS A 1 144 ? -12.586 -26.438 -2.641 1 89.19 144 LYS A N 1
ATOM 1155 C CA . LYS A 1 144 ? -11.523 -27.422 -2.457 1 89.19 144 LYS A CA 1
ATOM 1156 C C . LYS A 1 144 ? -10.406 -27.234 -3.48 1 89.19 144 LYS A C 1
ATOM 1158 O O . LYS A 1 144 ? -9.391 -27.922 -3.43 1 89.19 144 LYS A O 1
ATOM 1163 N N . SER A 1 145 ? -10.633 -26.297 -4.355 1 88.19 145 SER A N 1
ATOM 1164 C CA . SER A 1 145 ? -9.656 -26.094 -5.418 1 88.19 145 SER A CA 1
ATOM 1165 C C . SER A 1 145 ? -8.312 -25.641 -4.852 1 88.19 145 SER A C 1
ATOM 1167 O O . SER A 1 145 ? -8.227 -24.594 -4.199 1 88.19 145 SER A O 1
ATOM 1169 N N . GLY A 1 146 ? -7.305 -26.484 -5.125 1 93.81 146 GLY A N 1
ATOM 1170 C CA . GLY A 1 146 ? -5.945 -26.141 -4.73 1 93.81 146 GLY A CA 1
ATOM 1171 C C . GLY A 1 146 ? -5.719 -26.219 -3.234 1 93.81 146 GLY A C 1
ATOM 1172 O O . GLY A 1 146 ? -4.816 -25.578 -2.699 1 93.81 146 GLY A O 1
ATOM 1173 N N . SER A 1 147 ? -6.52 -26.906 -2.547 1 95.5 147 SER A N 1
ATOM 1174 C CA . SER A 1 147 ? -6.441 -26.969 -1.092 1 95.5 147 SER A CA 1
ATOM 1175 C C . SER A 1 147 ? -5.078 -27.484 -0.635 1 95.5 147 SER A C 1
ATOM 1177 O O . SER A 1 147 ? -4.535 -27 0.365 1 95.5 147 SER A O 1
ATOM 1179 N N . ASP A 1 148 ? -4.543 -28.453 -1.385 1 96.75 148 ASP A N 1
ATOM 1180 C CA . ASP A 1 148 ? -3.24 -29 -1.022 1 96.75 148 ASP A CA 1
ATOM 1181 C C . ASP A 1 148 ? -2.143 -27.953 -1.153 1 96.75 148 ASP A C 1
ATOM 1183 O O . ASP A 1 148 ? -1.278 -27.844 -0.281 1 96.75 148 ASP A O 1
ATOM 1187 N N . LYS A 1 149 ? -2.139 -27.156 -2.221 1 96.75 149 LYS A N 1
ATOM 1188 C CA . LYS A 1 149 ? -1.173 -26.094 -2.438 1 96.75 149 LYS A CA 1
ATOM 1189 C C . LYS A 1 149 ? -1.279 -25.031 -1.35 1 96.75 149 LYS A C 1
ATOM 1191 O O . LYS A 1 149 ? -0.265 -24.578 -0.817 1 96.75 149 LYS A O 1
ATOM 1196 N N . ILE A 1 150 ? -2.486 -24.656 -1.045 1 96.56 150 ILE A N 1
ATOM 1197 C CA . ILE A 1 150 ? -2.736 -23.609 -0.062 1 96.56 150 ILE A CA 1
ATOM 1198 C C . ILE A 1 150 ? -2.275 -24.078 1.317 1 96.56 150 ILE A C 1
ATOM 1200 O O . ILE A 1 150 ? -1.638 -23.328 2.055 1 96.56 150 ILE A O 1
ATOM 1204 N N . SER A 1 151 ? -2.59 -25.344 1.614 1 97 151 SER A N 1
ATOM 1205 C CA . SER A 1 151 ? -2.18 -25.906 2.898 1 97 151 SER A CA 1
ATOM 1206 C C . SER A 1 151 ? -0.66 -25.938 3.025 1 97 151 SER A C 1
ATOM 1208 O O . SER A 1 151 ? -0.114 -25.625 4.09 1 97 151 SER A O 1
ATOM 1210 N N . TRP A 1 152 ? -0.068 -26.359 1.973 1 98.12 152 TRP A N 1
ATOM 1211 C CA . TRP A 1 152 ? 1.392 -26.406 1.958 1 98.12 152 TRP A CA 1
ATOM 1212 C C . TRP A 1 152 ? 1.975 -25.016 2.176 1 98.12 152 TRP A C 1
ATOM 1214 O O . TRP A 1 152 ? 2.881 -24.828 2.994 1 98.12 152 TRP A O 1
ATOM 1224 N N . LEU A 1 153 ? 1.508 -24.047 1.437 1 97.69 153 LEU A N 1
ATOM 1225 C CA . LEU A 1 153 ? 1.994 -22.672 1.551 1 97.69 153 LEU A CA 1
ATOM 1226 C C . LEU A 1 153 ? 1.733 -22.109 2.947 1 97.69 153 LEU A C 1
ATOM 1228 O O . LEU A 1 153 ? 2.619 -21.516 3.555 1 97.69 153 LEU A O 1
ATOM 1232 N N . HIS A 1 154 ? 0.542 -22.344 3.438 1 96.56 154 HIS A N 1
ATOM 1233 C CA . HIS A 1 154 ? 0.161 -21.891 4.77 1 96.56 154 HIS A CA 1
ATOM 1234 C C . HIS A 1 154 ? 1.115 -22.438 5.828 1 96.56 154 HIS A C 1
ATOM 1236 O O . HIS A 1 154 ? 1.604 -21.688 6.672 1 96.56 154 HIS A O 1
ATOM 1242 N N . LYS A 1 155 ? 1.35 -23.719 5.773 1 97.06 155 LYS A N 1
ATOM 1243 C CA . LYS A 1 155 ? 2.23 -24.359 6.742 1 97.06 155 LYS A CA 1
ATOM 1244 C C . LYS A 1 155 ? 3.629 -23.75 6.703 1 97.06 155 LYS A C 1
ATOM 1246 O O . LYS A 1 155 ? 4.191 -23.422 7.746 1 97.06 155 LYS A O 1
ATOM 1251 N N . ASN A 1 156 ? 4.168 -23.594 5.543 1 97.12 156 ASN A N 1
ATOM 1252 C CA . ASN A 1 156 ? 5.535 -23.094 5.402 1 97.12 156 ASN A CA 1
ATOM 1253 C C . ASN A 1 156 ? 5.641 -21.625 5.812 1 97.12 156 ASN A C 1
ATOM 1255 O O . ASN A 1 156 ? 6.648 -21.203 6.383 1 97.12 156 ASN A O 1
ATOM 1259 N N . VAL A 1 157 ? 4.617 -20.828 5.586 1 96.31 157 VAL A N 1
ATOM 1260 C CA . VAL A 1 157 ? 4.637 -19.406 5.906 1 96.31 157 VAL A CA 1
ATOM 1261 C C . VAL A 1 157 ? 4.543 -19.219 7.418 1 96.31 157 VAL A C 1
ATOM 1263 O O . VAL A 1 157 ? 5.27 -18.406 7.992 1 96.31 157 VAL A O 1
ATOM 1266 N N . ILE A 1 158 ? 3.721 -19.953 8.109 1 93.88 158 ILE A N 1
ATOM 1267 C CA . ILE A 1 158 ? 3.514 -19.75 9.539 1 93.88 158 ILE A CA 1
ATOM 1268 C C . ILE A 1 158 ? 4.719 -20.281 10.312 1 93.88 158 ILE A C 1
ATOM 1270 O O . ILE A 1 158 ? 5.023 -19.797 11.406 1 93.88 158 ILE A O 1
ATOM 1274 N N . GLU A 1 159 ? 5.387 -21.234 9.766 1 93.5 159 GLU A N 1
ATOM 1275 C CA . GLU A 1 159 ? 6.461 -21.906 10.492 1 93.5 159 GLU A CA 1
ATOM 1276 C C . GLU A 1 159 ? 7.777 -21.141 10.367 1 93.5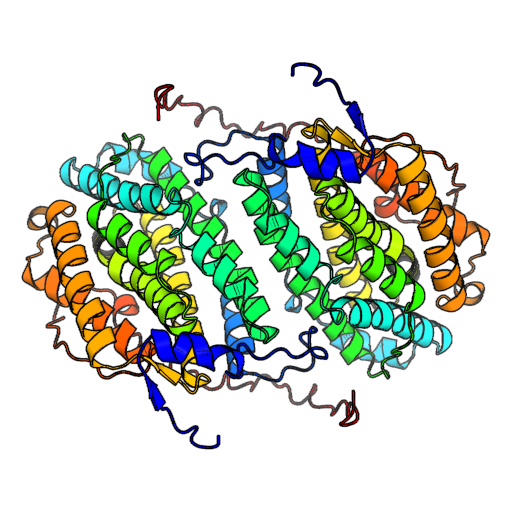 159 GLU A C 1
ATOM 1278 O O . GLU A 1 159 ? 8.711 -21.375 11.141 1 93.5 159 GLU A O 1
ATOM 1283 N N . THR A 1 160 ? 7.84 -20.281 9.422 1 94.5 160 THR A N 1
ATOM 1284 C CA . THR A 1 160 ? 9.148 -19.672 9.203 1 94.5 160 THR A CA 1
ATOM 1285 C C . THR A 1 160 ? 9.164 -18.234 9.711 1 94.5 160 THR A C 1
ATOM 1287 O O . THR A 1 160 ? 8.172 -17.516 9.586 1 94.5 160 THR A O 1
ATOM 1290 N N . LYS A 1 161 ? 10.289 -17.859 10.289 1 93.62 161 LYS A N 1
ATOM 1291 C CA . LYS A 1 161 ? 10.547 -16.469 10.648 1 93.62 161 LYS A CA 1
ATOM 1292 C C . LYS A 1 161 ? 11.672 -15.883 9.805 1 93.62 161 LYS A C 1
ATOM 1294 O O . LYS A 1 161 ? 12.055 -14.727 9.984 1 93.62 161 LYS A O 1
ATOM 1299 N N . SER A 1 162 ? 12.195 -16.703 8.906 1 95.81 162 SER A N 1
ATOM 1300 C CA . SER A 1 162 ? 13.273 -16.281 8.023 1 95.81 162 SER A CA 1
ATOM 1301 C C . SER A 1 162 ? 12.75 -15.359 6.922 1 95.81 162 SER A C 1
ATOM 1303 O O . SER A 1 162 ? 11.875 -15.75 6.141 1 95.81 162 SER A O 1
ATOM 1305 N N . PHE A 1 163 ? 13.312 -14.18 6.895 1 96.75 163 PHE A N 1
ATOM 1306 C CA . PHE A 1 163 ? 12.945 -13.234 5.848 1 96.75 163 PHE A CA 1
ATOM 1307 C C . PHE A 1 163 ? 13.242 -13.805 4.469 1 96.75 163 PHE A C 1
ATOM 1309 O O . PHE A 1 163 ? 12.422 -13.711 3.557 1 96.75 163 PHE A O 1
ATOM 1316 N N . PHE A 1 164 ? 14.367 -14.453 4.277 1 97.06 164 PHE A N 1
ATOM 1317 C CA . PHE A 1 164 ? 14.766 -15.062 3.014 1 97.06 164 PHE A CA 1
ATOM 1318 C C . PHE A 1 164 ? 13.734 -16.078 2.551 1 97.06 164 PHE A C 1
ATOM 1320 O O . PHE A 1 164 ? 13.281 -16.031 1.406 1 97.06 164 PHE A O 1
ATOM 1327 N N . LYS A 1 165 ? 13.383 -16.969 3.424 1 97.25 165 LYS A N 1
ATOM 1328 C CA . LYS A 1 165 ? 12.445 -18.031 3.068 1 97.25 165 LYS A CA 1
ATOM 1329 C C . LYS A 1 165 ? 11.078 -17.453 2.727 1 97.25 165 LYS A C 1
ATOM 1331 O O . LYS A 1 165 ? 10.391 -17.953 1.83 1 97.25 165 LYS A O 1
ATOM 1336 N N . ARG A 1 166 ? 10.672 -16.438 3.461 1 97.25 166 ARG A N 1
ATOM 1337 C CA . ARG A 1 166 ? 9.375 -15.836 3.172 1 97.25 166 ARG A CA 1
ATOM 1338 C C . ARG A 1 166 ? 9.359 -15.219 1.778 1 97.25 166 ARG A C 1
ATOM 1340 O O . ARG A 1 166 ? 8.359 -15.32 1.058 1 97.25 166 ARG A O 1
ATOM 1347 N N . VAL A 1 167 ? 10.43 -14.539 1.41 1 97.88 167 VAL A N 1
ATOM 1348 C CA . VAL A 1 167 ? 10.523 -13.992 0.062 1 97.88 167 VAL A CA 1
ATOM 1349 C C . VAL A 1 167 ? 10.469 -15.117 -0.964 1 97.88 167 VAL A C 1
ATOM 1351 O O . VAL A 1 167 ? 9.789 -15.008 -1.987 1 97.88 167 VAL A O 1
ATOM 1354 N N . LEU A 1 168 ? 11.141 -16.188 -0.687 1 97.88 168 LEU A N 1
ATOM 1355 C CA . LEU A 1 168 ? 11.141 -17.344 -1.565 1 97.88 168 LEU A CA 1
ATOM 1356 C C . LEU A 1 168 ? 9.734 -17.922 -1.708 1 97.88 168 LEU A C 1
ATOM 1358 O O . LEU A 1 168 ? 9.297 -18.25 -2.816 1 97.88 168 LEU A O 1
ATOM 1362 N N . LEU A 1 169 ? 9.031 -18.062 -0.623 1 98 169 LEU A N 1
ATOM 1363 C CA . LEU A 1 169 ? 7.668 -18.578 -0.636 1 98 169 LEU A CA 1
ATOM 1364 C C . LEU A 1 169 ? 6.738 -17.672 -1.425 1 98 169 LEU A C 1
ATOM 1366 O O . LEU A 1 169 ? 5.836 -18.141 -2.119 1 98 169 LEU A O 1
ATOM 1370 N N . MET A 1 170 ? 6.941 -16.375 -1.298 1 97.38 170 MET A N 1
ATOM 1371 C CA . MET A 1 170 ? 6.176 -15.414 -2.098 1 97.38 170 MET A CA 1
ATOM 1372 C C . MET A 1 170 ? 6.414 -15.641 -3.588 1 97.38 170 MET A C 1
ATOM 1374 O O . MET A 1 170 ? 5.473 -15.625 -4.379 1 97.38 170 MET A O 1
ATOM 1378 N N . LEU A 1 171 ? 7.637 -15.883 -3.973 1 96.62 171 LEU A N 1
ATOM 1379 C CA . LEU A 1 171 ? 7.98 -16.141 -5.367 1 96.62 171 LEU A CA 1
ATOM 1380 C C . LEU A 1 171 ? 7.312 -17.422 -5.859 1 96.62 171 LEU A C 1
ATOM 1382 O O . LEU A 1 171 ? 6.789 -17.469 -6.973 1 96.62 171 LEU A O 1
ATOM 1386 N N . ILE A 1 172 ? 7.363 -18.391 -5.035 1 97.44 172 ILE A N 1
ATOM 1387 C CA . ILE A 1 172 ? 6.75 -19.656 -5.375 1 97.44 172 ILE A CA 1
ATOM 1388 C C . ILE A 1 172 ? 5.246 -19.469 -5.582 1 97.44 172 ILE A C 1
ATOM 1390 O O . ILE A 1 172 ? 4.684 -19.969 -6.566 1 97.44 172 ILE A O 1
ATOM 1394 N N . SER A 1 173 ? 4.629 -18.812 -4.672 1 96.75 173 SER A N 1
ATOM 1395 C CA . SER A 1 173 ? 3.197 -18.562 -4.766 1 96.75 173 SER A CA 1
ATOM 1396 C C . SER A 1 173 ? 2.854 -17.828 -6.059 1 96.75 173 SER A C 1
ATOM 1398 O O . SER A 1 173 ? 1.883 -18.172 -6.734 1 96.75 173 SER A O 1
ATOM 1400 N N . LYS A 1 174 ? 3.703 -16.891 -6.438 1 94.94 174 LYS A N 1
ATOM 1401 C CA . LYS A 1 174 ? 3.391 -15.992 -7.543 1 94.94 174 LYS A CA 1
ATOM 1402 C C . LYS A 1 174 ? 3.768 -16.609 -8.883 1 94.94 174 LYS A C 1
ATOM 1404 O O . LYS A 1 174 ? 3.047 -16.453 -9.875 1 94.94 174 LYS A O 1
ATOM 1409 N N . LEU A 1 175 ? 4.848 -17.312 -8.93 1 93.25 175 LEU A N 1
ATOM 1410 C CA . LEU A 1 175 ? 5.359 -17.766 -10.219 1 93.25 175 LEU A CA 1
ATOM 1411 C C . LEU A 1 175 ? 4.969 -19.219 -10.477 1 93.25 175 LEU A C 1
ATOM 1413 O O . LEU A 1 175 ? 4.621 -19.578 -11.609 1 93.25 175 LEU A O 1
ATOM 1417 N N . VAL A 1 176 ? 5.016 -20 -9.484 1 96 176 VAL A N 1
ATOM 1418 C CA . VAL A 1 176 ? 4.855 -21.422 -9.711 1 96 176 VAL A CA 1
ATOM 1419 C C . VAL A 1 176 ? 3.408 -21.828 -9.438 1 96 176 VAL A C 1
ATOM 1421 O O . VAL A 1 176 ? 2.74 -22.391 -10.312 1 96 176 VAL A O 1
ATOM 1424 N N . PHE A 1 177 ? 2.908 -21.469 -8.281 1 96.56 177 PHE A N 1
ATOM 1425 C CA . PHE A 1 177 ? 1.55 -21.859 -7.926 1 96.56 177 PHE A CA 1
ATOM 1426 C C . PHE A 1 177 ? 0.529 -21.125 -8.781 1 96.56 177 PHE A C 1
ATOM 1428 O O . PHE A 1 177 ? -0.675 -21.359 -8.664 1 96.56 177 PHE A O 1
ATOM 1435 N N . SER A 1 178 ? 1.032 -20.312 -9.688 1 92.88 178 SER A N 1
ATOM 1436 C CA . SER A 1 178 ? 0.166 -19.656 -10.648 1 92.88 178 SER A CA 1
ATOM 1437 C C . SER A 1 178 ? 0.39 -20.188 -12.062 1 92.88 178 SER A C 1
ATOM 1439 O O . SER A 1 178 ? -0.057 -19.594 -13.039 1 92.88 178 SER A O 1
ATOM 1441 N N . ALA A 1 179 ? 1.005 -21.281 -12.188 1 92.38 179 ALA A N 1
ATOM 1442 C CA . ALA A 1 179 ? 1.292 -21.859 -13.5 1 92.38 179 ALA A CA 1
ATOM 1443 C C . ALA A 1 179 ? 0.004 -22.172 -14.25 1 92.38 179 ALA A C 1
ATOM 1445 O O . ALA A 1 179 ? -0.084 -21.969 -15.461 1 92.38 179 ALA A O 1
ATOM 1446 N N . SER A 1 180 ? -0.977 -22.781 -13.555 1 92.06 180 SER A N 1
ATOM 1447 C CA . SER A 1 180 ? -2.26 -23.062 -14.18 1 92.06 180 SER A CA 1
ATOM 1448 C C . SER A 1 180 ? -2.873 -21.812 -14.797 1 92.06 180 SER A C 1
ATOM 1450 O O . SER A 1 180 ? -3.443 -21.859 -15.883 1 92.06 180 SER A O 1
ATOM 1452 N N . PHE A 1 181 ? -2.719 -20.766 -14.039 1 91 181 PHE A N 1
ATOM 1453 C CA . PHE A 1 181 ? -3.193 -19.453 -14.484 1 91 181 PHE A CA 1
ATOM 1454 C C . PHE A 1 181 ? -2.482 -19.031 -15.766 1 91 181 PHE A C 1
ATOM 1456 O O . PHE A 1 181 ? -3.123 -18.578 -16.719 1 91 181 PHE A O 1
ATOM 1463 N N . GLY A 1 182 ? -1.233 -19.156 -15.828 1 89.19 182 GLY A N 1
ATOM 1464 C CA . GLY A 1 182 ? -0.453 -18.828 -17.016 1 89.19 182 GLY A CA 1
ATOM 1465 C C . GLY A 1 182 ? -0.804 -19.672 -18.219 1 89.19 182 GLY A C 1
ATOM 1466 O O . GLY A 1 182 ? -0.915 -19.172 -19.328 1 89.19 182 GLY A O 1
ATOM 1467 N N . ILE A 1 183 ? -1.008 -20.906 -18 1 89.75 183 ILE A N 1
ATOM 1468 C CA . ILE A 1 183 ? -1.298 -21.844 -19.078 1 89.75 183 ILE A CA 1
ATOM 1469 C C . ILE A 1 183 ? -2.658 -21.516 -19.703 1 89.75 183 ILE A C 1
ATOM 1471 O O . ILE A 1 183 ? -2.791 -21.438 -20.922 1 89.75 183 ILE A O 1
ATOM 1475 N N . ILE A 1 184 ? -3.639 -21.312 -18.875 1 89.31 184 ILE A N 1
ATOM 1476 C CA . ILE A 1 184 ? -4.969 -21 -19.375 1 89.31 184 ILE A CA 1
ATOM 1477 C C . ILE A 1 184 ? -4.934 -19.656 -20.109 1 89.31 184 ILE A C 1
ATOM 1479 O O . ILE A 1 184 ? -5.613 -19.484 -21.125 1 89.31 184 ILE A O 1
ATOM 1483 N N . ARG A 1 185 ? -4.254 -18.719 -19.578 1 88.38 185 ARG A N 1
ATOM 1484 C CA . ARG A 1 185 ? -4.098 -17.422 -20.234 1 88.38 185 ARG A CA 1
ATOM 1485 C C . ARG A 1 185 ? -3.529 -17.578 -21.641 1 88.38 185 ARG A C 1
ATOM 1487 O O . ARG A 1 185 ? -4.062 -17.031 -22.594 1 88.38 185 ARG A O 1
ATOM 1494 N N . ASP A 1 186 ? -2.467 -18.344 -21.719 1 86.81 186 ASP A N 1
ATOM 1495 C CA . ASP A 1 186 ? -1.826 -18.547 -23.016 1 86.81 186 ASP A CA 1
ATOM 1496 C C . ASP A 1 186 ? -2.785 -19.188 -24.016 1 86.81 186 ASP A C 1
ATOM 1498 O O . ASP A 1 186 ? -2.797 -18.844 -25.188 1 86.81 186 ASP A O 1
ATOM 1502 N N . PHE A 1 187 ? -3.5 -20.094 -23.516 1 88.38 187 PHE A N 1
ATOM 1503 C CA . PHE A 1 187 ? -4.477 -20.781 -24.359 1 88.38 187 PHE A CA 1
ATOM 1504 C C . PHE A 1 187 ? -5.539 -19.797 -24.859 1 88.38 187 PHE A C 1
ATOM 1506 O O . PHE A 1 187 ? -5.871 -19.781 -26.047 1 88.38 187 PHE A O 1
ATOM 1513 N N . ILE A 1 188 ? -6.09 -19.031 -23.953 1 88.31 188 ILE A N 1
ATOM 1514 C CA . ILE A 1 188 ? -7.168 -18.109 -24.266 1 88.31 188 ILE A CA 1
ATOM 1515 C C . ILE A 1 188 ? -6.652 -17.031 -25.234 1 88.31 188 ILE A C 1
ATOM 1517 O O . ILE A 1 188 ? -7.379 -16.594 -26.125 1 88.31 188 ILE A O 1
ATOM 1521 N N . VAL A 1 189 ? -5.48 -16.609 -25.047 1 84.19 189 VAL A N 1
ATOM 1522 C CA . VAL A 1 189 ? -4.875 -15.609 -25.922 1 84.19 189 VAL A CA 1
ATOM 1523 C C . VAL A 1 189 ? -4.672 -16.203 -27.312 1 84.19 189 VAL A C 1
ATOM 1525 O O . VAL A 1 189 ? -5.012 -15.578 -28.328 1 84.19 189 VAL A O 1
ATOM 1528 N N . LYS A 1 190 ? -4.156 -17.359 -27.391 1 84.06 190 LYS A N 1
ATOM 1529 C CA . LYS A 1 190 ? -3.898 -18.031 -28.656 1 84.06 190 LYS A CA 1
ATOM 1530 C C . LYS A 1 190 ? -5.191 -18.25 -29.438 1 84.06 190 LYS A C 1
ATOM 1532 O O . LYS A 1 190 ? -5.238 -18.031 -30.656 1 84.06 190 LYS A O 1
ATOM 1537 N N . GLU A 1 191 ? -6.25 -18.656 -28.75 1 86.88 191 GLU A N 1
ATOM 1538 C CA . GLU A 1 191 ? -7.52 -18.984 -29.391 1 86.88 191 GLU A CA 1
ATOM 1539 C C . GLU A 1 191 ? -8.391 -17.734 -29.547 1 86.88 191 GLU A C 1
ATOM 1541 O O . GLU A 1 191 ? -9.453 -17.797 -30.172 1 86.88 191 GLU A O 1
ATOM 1546 N N . LYS A 1 192 ? -7.852 -16.625 -29 1 84.81 192 LYS A N 1
ATOM 1547 C CA . LYS A 1 192 ? -8.555 -15.336 -29.078 1 84.81 192 LYS A CA 1
ATOM 1548 C C . LYS A 1 192 ? -9.977 -15.461 -28.547 1 84.81 192 LYS A C 1
ATOM 1550 O O . LYS A 1 192 ? -10.93 -15.016 -29.203 1 84.81 192 LYS A O 1
ATOM 1555 N N . ILE A 1 193 ? -9.992 -16.219 -27.453 1 85.62 193 ILE A N 1
ATOM 1556 C CA . ILE A 1 193 ? -11.25 -16.406 -26.75 1 85.62 193 ILE A CA 1
ATOM 1557 C C . ILE A 1 193 ? -11.336 -15.438 -25.578 1 85.62 193 ILE A C 1
ATOM 1559 O O . ILE A 1 193 ? -10.32 -15.109 -24.953 1 85.62 193 ILE A O 1
ATOM 1563 N N . ILE A 1 194 ? -12.391 -14.688 -25.359 1 91.5 194 ILE A N 1
ATOM 1564 C CA . ILE A 1 194 ? -12.719 -13.773 -24.281 1 91.5 194 ILE A CA 1
ATOM 1565 C C . ILE A 1 194 ? -11.57 -12.789 -24.062 1 91.5 194 ILE A C 1
ATOM 1567 O O . ILE A 1 194 ? -10.844 -12.875 -23.062 1 91.5 194 ILE A O 1
ATOM 1571 N N . PRO A 1 195 ? -11.305 -11.867 -24.734 1 91.38 195 PRO A N 1
ATOM 1572 C CA . PRO A 1 195 ? -10.148 -10.969 -24.781 1 91.38 195 PRO A CA 1
ATOM 1573 C C . PRO A 1 195 ? -9.977 -10.164 -23.484 1 91.38 195 PRO A C 1
ATOM 1575 O O . PRO A 1 195 ? -8.844 -9.898 -23.078 1 91.38 195 PRO A O 1
ATOM 1578 N N . THR A 1 196 ? -11.031 -9.742 -22.828 1 94.69 196 THR A N 1
ATOM 1579 C CA . THR A 1 196 ? -10.898 -8.953 -21.594 1 94.69 196 THR A CA 1
ATOM 1580 C C . THR A 1 196 ? -10.234 -9.781 -20.5 1 94.69 196 THR A C 1
ATOM 1582 O O . THR A 1 196 ? -9.375 -9.273 -19.781 1 94.69 196 THR A O 1
ATOM 1585 N N . TYR A 1 197 ? -10.625 -11.062 -20.406 1 93.69 197 TYR A N 1
ATOM 1586 C CA . TYR A 1 197 ? -9.977 -11.961 -19.453 1 93.69 197 TYR A CA 1
ATOM 1587 C C . TYR A 1 197 ? -8.484 -12.086 -19.75 1 93.69 197 TYR A C 1
ATOM 1589 O O . TYR A 1 197 ? -7.656 -12.031 -18.844 1 93.69 197 TYR A O 1
ATOM 1597 N N . ALA A 1 198 ? -8.227 -12.219 -20.969 1 90.06 198 ALA A N 1
ATOM 1598 C CA . ALA A 1 198 ? -6.84 -12.359 -21.391 1 90.06 198 ALA A CA 1
ATOM 1599 C C . ALA A 1 198 ? -6.023 -11.133 -21.016 1 90.06 198 ALA A C 1
ATOM 1601 O O . ALA A 1 198 ? -4.906 -11.25 -20.5 1 90.06 198 ALA A O 1
ATOM 1602 N N . LEU A 1 199 ? -6.566 -9.977 -21.219 1 92.62 199 LEU A N 1
ATOM 1603 C CA . LEU A 1 199 ? -5.883 -8.727 -20.906 1 92.62 199 LEU A CA 1
ATOM 1604 C C . LEU A 1 199 ? -5.652 -8.602 -19.406 1 92.62 199 LEU A C 1
ATOM 1606 O O . LEU A 1 199 ? -4.582 -8.172 -18.969 1 92.62 199 LEU A O 1
ATOM 1610 N N . ALA A 1 200 ? -6.621 -8.93 -18.609 1 93.56 200 ALA A N 1
ATOM 1611 C CA . ALA A 1 200 ? -6.5 -8.859 -17.156 1 93.56 200 ALA A CA 1
ATOM 1612 C C . ALA A 1 200 ? -5.438 -9.836 -16.656 1 93.56 200 ALA A C 1
ATOM 1614 O O . ALA A 1 200 ? -4.625 -9.484 -15.797 1 93.56 200 ALA A O 1
ATOM 1615 N N . LEU A 1 201 ? -5.438 -11.016 -17.203 1 91.75 201 LEU A N 1
ATOM 1616 C CA . LEU A 1 201 ? -4.457 -12.016 -16.797 1 91.75 201 LEU A CA 1
ATOM 1617 C C . LEU A 1 201 ? -3.047 -11.586 -17.188 1 91.75 201 LEU A C 1
ATOM 1619 O O . LEU A 1 201 ? -2.094 -11.82 -16.438 1 91.75 201 LEU A O 1
ATOM 1623 N N . ASP A 1 202 ? -2.957 -10.945 -18.281 1 89.62 202 ASP A N 1
ATOM 1624 C CA . ASP A 1 202 ? -1.671 -10.422 -18.734 1 89.62 202 ASP A CA 1
ATOM 1625 C C . ASP A 1 202 ? -1.164 -9.328 -17.797 1 89.62 202 ASP A C 1
ATOM 1627 O O . ASP A 1 202 ? 0.03 -9.266 -17.5 1 89.62 202 ASP A O 1
ATOM 1631 N N . ALA A 1 203 ? -2.039 -8.477 -17.406 1 93.38 203 ALA A N 1
ATOM 1632 C CA . ALA A 1 203 ? -1.674 -7.402 -16.484 1 93.38 203 ALA A CA 1
ATOM 1633 C C . ALA A 1 203 ? -1.182 -7.965 -15.148 1 93.38 203 ALA A C 1
ATOM 1635 O O . ALA A 1 203 ? -0.168 -7.512 -14.617 1 93.38 203 ALA A O 1
ATOM 1636 N N . ILE A 1 204 ? -1.86 -8.984 -14.633 1 94.31 204 ILE A N 1
ATOM 1637 C CA . ILE A 1 204 ? -1.47 -9.617 -13.375 1 94.31 204 ILE A CA 1
ATOM 1638 C C . ILE A 1 204 ? -0.105 -10.281 -13.539 1 94.31 204 ILE A C 1
ATOM 1640 O O . ILE A 1 204 ? 0.775 -10.125 -12.688 1 94.31 204 ILE A O 1
ATOM 1644 N N . GLU A 1 205 ? 0.067 -10.969 -14.617 1 90.19 205 GLU A N 1
ATOM 1645 C CA . GLU A 1 205 ? 1.332 -11.656 -14.867 1 90.19 205 GLU A CA 1
ATOM 1646 C C . GLU A 1 205 ? 2.484 -10.656 -14.969 1 90.19 205 GLU A C 1
ATOM 1648 O O . GLU A 1 205 ? 3.58 -10.922 -14.461 1 90.19 205 GLU A O 1
ATOM 1653 N N . SER A 1 206 ? 2.244 -9.617 -15.648 1 91.06 206 SER A N 1
ATOM 1654 C CA . SER A 1 206 ? 3.252 -8.57 -15.758 1 91.06 206 SER A CA 1
ATOM 1655 C C . SER A 1 206 ? 3.678 -8.07 -14.383 1 91.06 206 SER A C 1
ATOM 1657 O O . SER A 1 206 ? 4.871 -7.914 -14.117 1 91.06 206 SER A O 1
ATOM 1659 N N . ASP A 1 207 ? 2.729 -7.805 -13.523 1 94.56 207 ASP A N 1
ATOM 1660 C CA . ASP A 1 207 ? 3.027 -7.383 -12.156 1 94.56 207 ASP A CA 1
ATOM 1661 C C . ASP A 1 207 ? 3.875 -8.43 -11.43 1 94.56 207 ASP A C 1
ATOM 1663 O O . ASP A 1 207 ? 4.84 -8.086 -10.75 1 94.56 207 ASP A O 1
ATOM 1667 N N . GLN A 1 208 ? 3.504 -9.672 -11.617 1 93.25 208 GLN A N 1
ATOM 1668 C CA . GLN A 1 208 ? 4.207 -10.75 -10.922 1 93.25 208 GLN A CA 1
ATOM 1669 C C . GLN A 1 208 ? 5.672 -10.812 -11.352 1 93.25 208 GLN A C 1
ATOM 1671 O O . GLN A 1 208 ? 6.551 -11.102 -10.539 1 93.25 208 GLN A O 1
ATOM 1676 N N . HIS A 1 209 ? 5.867 -10.523 -12.562 1 90.38 209 HIS A N 1
ATOM 1677 C CA . HIS A 1 209 ? 7.246 -10.516 -13.039 1 90.38 209 HIS A CA 1
ATOM 1678 C C . HIS A 1 209 ? 8.023 -9.344 -12.453 1 90.38 209 HIS A C 1
ATOM 1680 O O . HIS A 1 209 ? 9.211 -9.484 -12.133 1 90.38 209 HIS A O 1
ATOM 1686 N N . ILE A 1 210 ? 7.422 -8.242 -12.328 1 94.19 210 ILE A N 1
ATOM 1687 C CA . ILE A 1 210 ? 8.07 -7.098 -11.695 1 94.19 210 ILE A CA 1
ATOM 1688 C C . ILE A 1 210 ? 8.367 -7.426 -10.234 1 94.19 210 ILE A C 1
ATOM 1690 O O . ILE A 1 210 ? 9.461 -7.137 -9.734 1 94.19 210 ILE A O 1
ATOM 1694 N N . HIS A 1 211 ? 7.395 -8.047 -9.547 1 96.81 211 HIS A N 1
ATOM 1695 C CA . HIS A 1 211 ? 7.602 -8.461 -8.164 1 96.81 211 HIS A CA 1
ATOM 1696 C C . HIS A 1 211 ? 8.773 -9.422 -8.047 1 96.81 211 HIS A C 1
ATOM 1698 O O . HIS A 1 211 ? 9.57 -9.32 -7.109 1 96.81 211 HIS A O 1
ATOM 1704 N N . ALA A 1 212 ? 8.891 -10.305 -9.008 1 94.56 212 ALA A N 1
ATOM 1705 C CA . ALA A 1 212 ? 9.984 -11.266 -9 1 94.56 212 ALA A CA 1
ATOM 1706 C C . ALA A 1 212 ? 11.328 -10.578 -9.219 1 94.56 212 ALA A C 1
ATOM 1708 O O . ALA A 1 212 ? 12.328 -10.93 -8.586 1 94.56 212 ALA A O 1
ATOM 1709 N N . ARG A 1 213 ? 11.344 -9.648 -10.094 1 93.94 213 ARG A N 1
ATOM 1710 C CA . ARG A 1 213 ? 12.586 -8.914 -10.336 1 93.94 213 ARG A CA 1
ATOM 1711 C C . ARG A 1 213 ? 13 -8.133 -9.094 1 93.94 213 ARG A C 1
ATOM 1713 O O . ARG A 1 213 ? 14.195 -8.008 -8.797 1 93.94 213 ARG A O 1
ATOM 1720 N N . PHE A 1 214 ? 12.094 -7.605 -8.391 1 97.44 214 PHE A N 1
ATOM 1721 C CA . PHE A 1 214 ? 12.43 -6.941 -7.137 1 97.44 214 PHE A CA 1
ATOM 1722 C C . PHE A 1 214 ? 13.023 -7.93 -6.141 1 97.44 214 PHE A C 1
ATOM 1724 O O . PHE A 1 214 ? 13.984 -7.617 -5.441 1 97.44 214 PHE A O 1
ATOM 1731 N N . ALA A 1 215 ? 12.383 -9.109 -6.078 1 96.25 215 ALA A N 1
ATOM 1732 C CA . ALA A 1 215 ? 12.93 -10.148 -5.207 1 96.25 215 ALA A CA 1
ATOM 1733 C C . ALA A 1 215 ? 14.383 -10.453 -5.559 1 96.25 215 ALA A C 1
ATOM 1735 O O . ALA A 1 215 ? 15.203 -10.68 -4.672 1 96.25 215 ALA A O 1
ATOM 1736 N N . PHE A 1 216 ? 14.672 -10.453 -6.816 1 94.56 216 PHE A N 1
ATOM 1737 C CA . PHE A 1 216 ? 16.047 -10.664 -7.266 1 94.56 216 PHE A CA 1
ATOM 1738 C C . PHE A 1 216 ? 16.969 -9.609 -6.676 1 94.56 216 PHE A C 1
ATOM 1740 O O . PHE A 1 216 ? 18.031 -9.945 -6.141 1 94.56 216 PHE A O 1
ATOM 1747 N N . CYS A 1 217 ? 16.594 -8.336 -6.797 1 94.5 217 CYS A N 1
ATOM 1748 C CA . CYS A 1 217 ? 17.391 -7.25 -6.238 1 94.5 217 CYS A CA 1
ATOM 1749 C C . CYS A 1 217 ? 17.594 -7.441 -4.742 1 94.5 217 CYS A C 1
ATOM 1751 O O . CYS A 1 217 ? 18.672 -7.172 -4.223 1 94.5 217 CYS A O 1
ATOM 1753 N N . LEU A 1 218 ? 16.547 -7.883 -4.07 1 95.88 218 LEU A N 1
ATOM 1754 C CA . LEU A 1 218 ? 16.625 -8.117 -2.635 1 95.88 218 LEU A CA 1
ATOM 1755 C C . LEU A 1 218 ? 17.641 -9.219 -2.322 1 95.88 218 LEU A C 1
ATOM 1757 O O . LEU A 1 218 ? 18.5 -9.047 -1.462 1 95.88 218 LEU A O 1
ATOM 1761 N N . PHE A 1 219 ? 17.531 -10.336 -2.986 1 94.5 219 PHE A N 1
ATOM 1762 C CA . PHE A 1 219 ? 18.406 -11.484 -2.748 1 94.5 219 PHE A CA 1
ATOM 1763 C C . PHE A 1 219 ? 19.859 -11.125 -3.021 1 94.5 219 PHE A C 1
ATOM 1765 O O . PHE A 1 219 ? 20.766 -11.586 -2.322 1 94.5 219 PHE A O 1
ATOM 1772 N N . GLU A 1 220 ? 20.062 -10.297 -3.979 1 91.62 220 GLU A N 1
ATOM 1773 C CA . GLU A 1 220 ? 21.422 -9.891 -4.34 1 91.62 220 GLU A CA 1
ATOM 1774 C C . GLU A 1 220 ? 22.094 -9.148 -3.197 1 91.62 220 GLU A C 1
ATOM 1776 O O . GLU A 1 220 ? 23.312 -9.234 -3.023 1 91.62 220 GLU A O 1
ATOM 1781 N N . LEU A 1 221 ? 21.375 -8.492 -2.381 1 91.75 221 LEU A N 1
ATOM 1782 C CA . LEU A 1 221 ? 21.938 -7.68 -1.308 1 91.75 221 LEU A CA 1
ATOM 1783 C C . LEU A 1 221 ? 22.047 -8.484 -0.015 1 91.75 221 LEU A C 1
ATOM 1785 O O . LEU A 1 221 ? 22.703 -8.055 0.935 1 91.75 221 LEU A O 1
ATOM 1789 N N . MET A 1 222 ? 21.375 -9.617 0.044 1 93.38 222 MET A N 1
ATOM 1790 C CA . MET A 1 222 ? 21.406 -10.422 1.26 1 93.38 222 MET A CA 1
ATOM 1791 C C . MET A 1 222 ? 22.672 -11.273 1.329 1 93.38 222 MET A C 1
ATOM 1793 O O . MET A 1 222 ? 23.109 -11.82 0.319 1 93.38 222 MET A O 1
ATOM 1797 N N . GLU A 1 223 ? 23.203 -11.367 2.504 1 93.25 223 GLU A N 1
ATOM 1798 C CA . GLU A 1 223 ? 24.453 -12.094 2.707 1 93.25 223 GLU A CA 1
ATOM 1799 C C . GLU A 1 223 ? 24.188 -13.562 3.033 1 93.25 223 GLU A C 1
ATOM 1801 O O . GLU A 1 223 ? 25 -14.43 2.697 1 93.25 223 GLU A O 1
ATOM 1806 N N . ASN A 1 224 ? 23.109 -13.828 3.734 1 93.75 224 ASN A N 1
ATOM 1807 C CA . ASN A 1 224 ? 22.781 -15.195 4.145 1 93.75 224 ASN A CA 1
ATOM 1808 C C . ASN A 1 224 ? 21.688 -15.797 3.27 1 93.75 224 ASN A C 1
ATOM 1810 O O . ASN A 1 224 ? 20.609 -15.227 3.135 1 93.75 224 ASN A O 1
ATOM 1814 N N . ARG A 1 225 ? 22.078 -16.953 2.762 1 94.12 225 ARG A N 1
ATOM 1815 C CA . ARG A 1 225 ? 21.125 -17.688 1.923 1 94.12 225 ARG A CA 1
ATOM 1816 C C . ARG A 1 225 ? 20.797 -19.047 2.529 1 94.12 225 ARG A C 1
ATOM 1818 O O . ARG A 1 225 ? 21.594 -19.609 3.293 1 94.12 225 ARG A O 1
ATOM 1825 N N . MET A 1 226 ? 19.672 -19.5 2.137 1 96.19 226 MET A N 1
ATOM 1826 C CA . MET A 1 226 ? 19.25 -20.812 2.594 1 96.19 226 MET A CA 1
ATOM 1827 C C . MET A 1 226 ? 20.125 -21.906 1.976 1 96.19 226 MET A C 1
ATOM 1829 O O . MET A 1 226 ? 20.562 -21.781 0.831 1 96.19 226 MET A O 1
ATOM 1833 N N . LEU A 1 227 ? 20.266 -22.969 2.756 1 96.38 227 LEU A N 1
ATOM 1834 C CA . LEU A 1 227 ? 21 -24.125 2.24 1 96.38 227 LEU A CA 1
ATOM 1835 C C . LEU A 1 227 ? 20.359 -24.641 0.957 1 96.38 227 LEU A C 1
ATOM 1837 O O . LEU A 1 227 ? 19.141 -24.75 0.868 1 96.38 227 LEU A O 1
ATOM 1841 N N . GLU A 1 228 ? 21.234 -25.031 0.027 1 95.56 228 GLU A N 1
ATOM 1842 C CA . GLU A 1 228 ? 20.75 -25.516 -1.266 1 95.56 228 GLU A CA 1
ATOM 1843 C C . GLU A 1 228 ? 19.875 -26.75 -1.104 1 95.56 228 GLU A C 1
ATOM 1845 O O . GLU A 1 228 ? 18.859 -26.891 -1.796 1 95.56 228 GLU A O 1
ATOM 1850 N N . SER A 1 229 ? 20.25 -27.594 -0.236 1 96.19 229 SER A N 1
ATOM 1851 C CA . SER A 1 229 ? 19.5 -28.812 -0.014 1 96.19 229 SER A CA 1
ATOM 1852 C C . SER A 1 229 ? 18.078 -28.516 0.474 1 96.19 229 SER A C 1
ATOM 1854 O O . SER A 1 229 ? 17.125 -29.172 0.073 1 96.19 229 SER A O 1
ATOM 1856 N N . GLU A 1 230 ? 17.922 -27.5 1.358 1 96.12 230 GLU A N 1
ATOM 1857 C CA . GLU A 1 230 ? 16.609 -27.109 1.854 1 96.12 230 GLU A CA 1
ATOM 1858 C C . GLU A 1 230 ? 15.758 -26.5 0.741 1 96.12 230 GLU A C 1
ATOM 1860 O O . GLU A 1 230 ? 14.562 -26.781 0.64 1 96.12 230 GLU A O 1
ATOM 1865 N N . VAL A 1 231 ? 16.391 -25.703 -0.067 1 97.38 231 VAL A N 1
ATOM 1866 C CA . VAL A 1 231 ? 15.68 -25.062 -1.174 1 97.38 231 VAL A CA 1
ATOM 1867 C C . VAL A 1 231 ? 15.211 -26.125 -2.166 1 97.38 231 VAL A C 1
ATOM 1869 O O . VAL A 1 231 ? 14.062 -26.109 -2.602 1 97.38 231 VAL A O 1
ATOM 1872 N N . LEU A 1 232 ? 16.062 -27.078 -2.48 1 96.56 232 LEU A N 1
ATOM 1873 C CA . LEU A 1 232 ? 15.734 -28.109 -3.455 1 96.56 232 LEU A CA 1
ATOM 1874 C C . LEU A 1 232 ? 14.617 -29 -2.936 1 96.56 232 LEU A C 1
ATOM 1876 O O . LEU A 1 232 ? 13.781 -29.469 -3.711 1 96.56 232 LEU A O 1
ATOM 1880 N N . SER A 1 233 ? 14.625 -29.266 -1.684 1 96.69 233 SER A N 1
ATOM 1881 C CA . SER A 1 233 ? 13.523 -30.016 -1.091 1 96.69 233 SER A CA 1
ATOM 1882 C C . SER A 1 233 ? 12.195 -29.297 -1.275 1 96.69 233 SER A C 1
ATOM 1884 O O . SER A 1 233 ? 11.195 -29.906 -1.656 1 96.69 233 SER A O 1
ATOM 1886 N N . LEU A 1 234 ? 12.141 -27.984 -1.004 1 97.19 234 LEU A N 1
ATOM 1887 C CA . LEU A 1 234 ? 10.938 -27.172 -1.209 1 97.19 234 LEU A CA 1
ATOM 1888 C C . LEU A 1 234 ? 10.5 -27.219 -2.67 1 97.19 234 LEU A C 1
ATOM 1890 O O . LEU A 1 234 ? 9.312 -27.391 -2.965 1 97.19 234 LEU A O 1
ATOM 1894 N N . ILE A 1 235 ? 11.461 -27.094 -3.506 1 97.94 235 ILE A N 1
ATOM 1895 C CA . ILE A 1 235 ? 11.219 -27.016 -4.941 1 97.94 235 ILE A CA 1
ATOM 1896 C C . ILE A 1 235 ? 10.578 -28.312 -5.434 1 97.94 235 ILE A C 1
ATOM 1898 O O . ILE A 1 235 ? 9.633 -28.2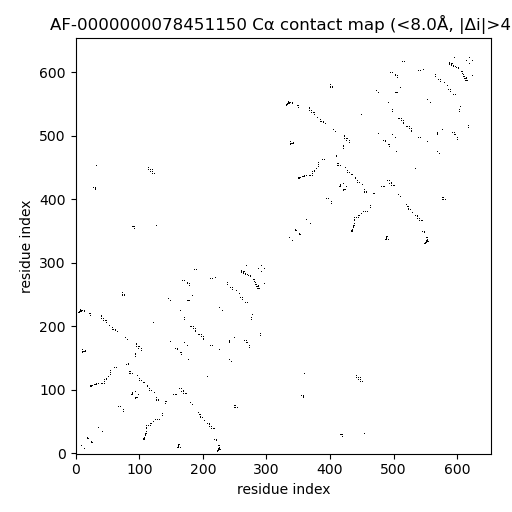81 -6.23 1 97.94 235 ILE A O 1
ATOM 1902 N N . ASN A 1 236 ? 11.031 -29.391 -4.992 1 97.31 236 ASN A N 1
ATOM 1903 C CA . ASN A 1 236 ? 10.492 -30.672 -5.414 1 97.31 236 ASN A CA 1
ATOM 1904 C C . ASN A 1 236 ? 9.062 -30.859 -4.922 1 97.31 236 ASN A C 1
ATOM 1906 O O . ASN A 1 236 ? 8.219 -31.391 -5.641 1 97.31 236 ASN A O 1
ATOM 1910 N N . GLU A 1 237 ? 8.805 -30.469 -3.732 1 98.12 237 GLU A N 1
ATOM 1911 C CA . GLU A 1 237 ? 7.445 -30.547 -3.209 1 98.12 237 GLU A CA 1
ATOM 1912 C C . GLU A 1 237 ? 6.492 -29.672 -4.016 1 98.12 237 GLU A C 1
ATOM 1914 O O . GLU A 1 237 ? 5.395 -30.094 -4.375 1 98.12 237 GLU A O 1
ATOM 1919 N N . VAL A 1 238 ? 6.895 -28.5 -4.293 1 98.44 238 VAL A N 1
ATOM 1920 C CA . VAL A 1 238 ? 6.094 -27.516 -5.023 1 98.44 238 VAL A CA 1
ATOM 1921 C C . VAL A 1 238 ? 5.816 -28.031 -6.434 1 98.44 238 VAL A C 1
ATOM 1923 O O . VAL A 1 238 ? 4.711 -27.875 -6.957 1 98.44 238 VAL A O 1
ATOM 1926 N N . LYS A 1 239 ? 6.855 -28.641 -7.023 1 97.75 239 LYS A N 1
ATOM 1927 C CA . LYS A 1 239 ? 6.703 -29.203 -8.359 1 97.75 239 LYS A CA 1
ATOM 1928 C C . LYS A 1 239 ? 5.566 -30.219 -8.406 1 97.75 239 LYS A C 1
ATOM 1930 O O . LYS A 1 239 ? 4.68 -30.125 -9.266 1 97.75 239 LYS A O 1
ATOM 1935 N N . GLU A 1 240 ? 5.582 -31.078 -7.48 1 98.06 240 GLU A N 1
ATOM 1936 C CA . GLU A 1 240 ? 4.578 -32.125 -7.438 1 98.06 240 GLU A CA 1
ATOM 1937 C C . GLU A 1 240 ? 3.182 -31.562 -7.211 1 98.06 240 GLU A C 1
ATOM 1939 O O . GLU A 1 240 ? 2.221 -31.984 -7.859 1 98.06 240 GLU A O 1
ATOM 1944 N N . LEU A 1 241 ? 3.088 -30.625 -6.297 1 98.31 241 LEU A N 1
ATOM 1945 C CA . LEU A 1 241 ? 1.799 -30.031 -5.957 1 98.31 241 LEU A CA 1
ATOM 1946 C C . LEU A 1 241 ? 1.211 -29.281 -7.148 1 98.31 241 LEU A C 1
ATOM 1948 O O . LEU A 1 241 ? 0.025 -29.438 -7.457 1 98.31 241 LEU A O 1
ATOM 1952 N N . GLU A 1 242 ? 2.012 -28.516 -7.859 1 98 242 GLU A N 1
ATOM 1953 C CA . GLU A 1 242 ? 1.497 -27.703 -8.961 1 98 242 GLU A CA 1
ATOM 1954 C C . GLU A 1 242 ? 1.142 -28.562 -10.164 1 98 242 GLU A C 1
ATOM 1956 O O . GLU A 1 242 ? 0.134 -28.328 -10.836 1 98 242 GLU A O 1
ATOM 1961 N N . ILE A 1 243 ? 1.972 -29.562 -10.461 1 97 243 ILE A N 1
ATOM 1962 C CA . ILE A 1 243 ? 1.666 -30.453 -11.57 1 97 243 ILE A CA 1
ATOM 1963 C C . ILE A 1 243 ? 0.344 -31.172 -11.312 1 97 243 ILE A C 1
ATOM 1965 O O . ILE A 1 243 ? -0.514 -31.25 -12.195 1 97 243 ILE A O 1
ATOM 1969 N N . ALA A 1 244 ? 0.191 -31.641 -10.094 1 97.81 244 ALA A N 1
ATOM 1970 C CA . ALA A 1 244 ? -1.052 -32.312 -9.734 1 97.81 244 ALA A CA 1
ATOM 1971 C C . ALA A 1 244 ? -2.252 -31.391 -9.906 1 97.81 244 ALA A C 1
ATOM 1973 O O . ALA A 1 244 ? -3.303 -31.797 -10.398 1 97.81 244 ALA A O 1
ATOM 1974 N N . PHE A 1 245 ? -2.178 -30.188 -9.516 1 98 245 PHE A N 1
ATOM 1975 C CA . PHE A 1 245 ? -3.273 -29.234 -9.641 1 98 245 PHE A CA 1
ATOM 1976 C C . PHE A 1 245 ? -3.578 -28.953 -11.109 1 98 245 PHE A C 1
ATOM 1978 O O . PHE A 1 245 ? -4.742 -28.922 -11.508 1 98 245 PHE A O 1
ATOM 1985 N N . CYS A 1 246 ? -2.527 -28.734 -11.883 1 96.44 246 CYS A N 1
ATOM 1986 C CA . CYS A 1 246 ? -2.721 -28.469 -13.305 1 96.44 246 CYS A CA 1
ATOM 1987 C C . CYS A 1 246 ? -3.422 -29.625 -13.984 1 96.44 246 CYS A C 1
ATOM 1989 O O . CYS A 1 246 ? -4.363 -29.438 -14.758 1 96.44 246 CYS A O 1
ATOM 1991 N N . LEU A 1 247 ? -3.006 -30.797 -13.672 1 96.38 247 LEU A N 1
ATOM 1992 C CA . LEU A 1 247 ? -3.559 -31.984 -14.305 1 96.38 247 LEU A CA 1
ATOM 1993 C C . LEU A 1 247 ? -5.012 -32.188 -13.898 1 96.38 247 LEU A C 1
ATOM 1995 O O . LEU A 1 247 ? -5.82 -32.688 -14.688 1 96.38 247 LEU A O 1
ATOM 1999 N N . SER A 1 248 ? -5.336 -31.766 -12.727 1 95.94 248 SER A N 1
ATOM 2000 C CA . SER A 1 248 ? -6.699 -31.953 -12.242 1 95.94 248 SER A CA 1
ATOM 2001 C C . SER A 1 248 ? -7.605 -30.812 -12.695 1 95.94 248 SER A C 1
ATOM 2003 O O . SER A 1 248 ? -8.828 -30.953 -12.734 1 95.94 248 SER A O 1
ATOM 2005 N N . SER A 1 249 ? -7.07 -29.703 -13.047 1 96 249 SER A N 1
ATOM 2006 C CA . SER A 1 249 ? -7.887 -28.516 -13.273 1 96 249 SER A CA 1
ATOM 2007 C C . SER A 1 249 ? -7.984 -28.188 -14.766 1 96 249 SER A C 1
ATOM 2009 O O . SER A 1 249 ? -8.977 -27.609 -15.211 1 96 249 SER A O 1
ATOM 2011 N N . LEU A 1 250 ? -6.969 -28.562 -15.539 1 95.69 250 LEU A N 1
ATOM 2012 C CA . LEU A 1 250 ? -6.91 -28.141 -16.938 1 95.69 250 LEU A CA 1
ATOM 2013 C C . LEU A 1 250 ? -7.352 -29.266 -17.859 1 95.69 250 LEU A C 1
ATOM 2015 O O . LEU A 1 250 ? -6.945 -30.422 -17.688 1 95.69 250 LEU A O 1
ATOM 2019 N N . PRO A 1 251 ? -8.195 -28.953 -18.797 1 95.25 251 PRO A N 1
ATOM 2020 C CA . PRO A 1 251 ? -8.609 -29.953 -19.781 1 95.25 251 PRO A CA 1
ATOM 2021 C C . PRO A 1 251 ? -7.582 -30.141 -20.891 1 95.25 251 PRO A C 1
ATOM 2023 O O . PRO A 1 251 ? -7.746 -29.609 -21.984 1 95.25 251 PRO A O 1
ATOM 2026 N N . LEU A 1 252 ? -6.617 -30.953 -20.656 1 93.38 252 LEU A N 1
ATOM 2027 C CA . LEU A 1 252 ? -5.434 -31.078 -21.5 1 93.38 252 LEU A CA 1
ATOM 2028 C C . LEU A 1 252 ? -5.82 -31.5 -22.922 1 93.38 252 LEU A C 1
ATOM 2030 O O . LEU A 1 252 ? -5.312 -30.938 -23.891 1 93.38 252 LEU A O 1
ATOM 2034 N N . GLU A 1 253 ? -6.727 -32.438 -23.031 1 93.12 253 GLU A N 1
ATOM 2035 C CA . GLU A 1 253 ? -7.133 -32.906 -24.359 1 93.12 253 GLU A CA 1
ATOM 2036 C C . GLU A 1 253 ? -7.773 -31.766 -25.156 1 93.12 253 GLU A C 1
ATOM 2038 O O . GLU A 1 253 ? -7.461 -31.594 -26.344 1 93.12 253 GLU A O 1
ATOM 2043 N N . PHE A 1 254 ? -8.617 -31.078 -24.5 1 92.5 254 PHE A N 1
ATOM 2044 C CA . PHE A 1 254 ? -9.289 -29.953 -25.156 1 92.5 254 PHE A CA 1
ATOM 2045 C C . PHE A 1 254 ? -8.273 -28.906 -25.609 1 92.5 254 PHE A C 1
ATOM 2047 O O . PHE A 1 254 ? -8.43 -28.297 -26.672 1 92.5 254 PHE A O 1
ATOM 2054 N N . MET A 1 255 ? -7.227 -28.719 -24.844 1 91.12 255 MET A N 1
ATOM 2055 C CA . MET A 1 255 ? -6.238 -27.672 -25.109 1 91.12 255 MET A CA 1
ATOM 2056 C C . MET A 1 255 ? -5.105 -28.203 -25.984 1 91.12 255 MET A C 1
ATOM 2058 O O . MET A 1 255 ? -4.168 -27.469 -26.297 1 91.12 255 MET A O 1
ATOM 2062 N N . LYS A 1 256 ? -5.145 -29.469 -26.328 1 89.12 256 LYS A N 1
ATOM 2063 C CA . LYS A 1 256 ? -4.125 -30.125 -27.141 1 89.12 256 LYS A CA 1
ATOM 2064 C C . LYS A 1 256 ? -2.76 -30.078 -26.453 1 89.12 256 LYS A C 1
ATOM 2066 O O . LYS A 1 256 ? -1.757 -29.734 -27.078 1 89.12 256 LYS A O 1
ATOM 2071 N N . LEU A 1 257 ? -2.857 -30.328 -25.141 1 89.94 257 LEU A N 1
ATOM 2072 C CA . LEU A 1 257 ? -1.65 -30.391 -24.328 1 89.94 257 LEU A CA 1
ATOM 2073 C C . LEU A 1 257 ? -1.489 -31.781 -23.719 1 89.94 257 LEU A C 1
ATOM 2075 O O . LEU A 1 257 ? -2.453 -32.562 -23.641 1 89.94 257 LEU A O 1
ATOM 2079 N N . GLN A 1 258 ? -0.218 -32.062 -23.406 1 91.5 258 GLN A N 1
ATOM 2080 C CA . GLN A 1 258 ? 0.112 -33.312 -22.734 1 91.5 258 GLN A CA 1
ATOM 2081 C C . GLN A 1 258 ? 0.745 -33.062 -21.359 1 91.5 258 GLN A C 1
ATOM 2083 O O . GLN A 1 258 ? 1.138 -31.922 -21.062 1 91.5 258 GLN A O 1
ATOM 2088 N N . LYS A 1 259 ? 0.795 -34.094 -20.625 1 93.12 259 LYS A N 1
ATOM 2089 C CA . LYS A 1 259 ? 1.382 -34 -19.281 1 93.12 259 LYS A CA 1
ATOM 2090 C C . LYS A 1 259 ? 2.801 -33.438 -19.344 1 93.12 259 LYS A C 1
ATOM 2092 O O . LYS A 1 259 ? 3.201 -32.656 -18.484 1 93.12 259 LYS A O 1
ATOM 2097 N N . ASP A 1 260 ? 3.486 -33.812 -20.312 1 91.69 260 ASP A N 1
ATOM 2098 C CA . ASP A 1 260 ? 4.871 -33.375 -20.453 1 91.69 260 ASP A CA 1
ATOM 2099 C C . ASP A 1 260 ? 4.945 -31.859 -20.656 1 91.69 260 ASP A C 1
ATOM 2101 O O . ASP A 1 260 ? 5.898 -31.219 -20.219 1 91.69 260 ASP A O 1
ATOM 2105 N N . HIS A 1 261 ? 3.975 -31.312 -21.344 1 90.56 261 HIS A N 1
ATOM 2106 C CA . HIS A 1 261 ? 3.926 -29.875 -21.531 1 90.56 261 HIS A CA 1
ATOM 2107 C C . HIS A 1 261 ? 3.76 -29.156 -20.188 1 90.56 261 HIS A C 1
ATOM 2109 O O . HIS A 1 261 ? 4.418 -28.141 -19.938 1 90.56 261 HIS A O 1
ATOM 2115 N N . ILE A 1 262 ? 2.891 -29.688 -19.375 1 93.25 262 ILE A N 1
ATOM 2116 C CA . ILE A 1 262 ? 2.625 -29.125 -18.062 1 93.25 262 ILE A CA 1
ATOM 2117 C C . ILE A 1 262 ? 3.879 -29.203 -17.203 1 93.25 262 ILE A C 1
ATOM 2119 O O . ILE A 1 262 ? 4.277 -28.219 -16.578 1 93.25 262 ILE A O 1
ATOM 2123 N N . THR A 1 263 ? 4.484 -30.391 -17.219 1 93.5 263 THR A N 1
ATOM 2124 C CA . THR A 1 263 ? 5.688 -30.625 -16.422 1 93.5 263 THR A CA 1
ATOM 2125 C C . THR A 1 263 ? 6.797 -29.656 -16.828 1 93.5 263 THR A C 1
ATOM 2127 O O . THR A 1 263 ? 7.441 -29.047 -15.977 1 93.5 263 THR A O 1
ATOM 2130 N N . SER A 1 264 ? 6.945 -29.516 -18.078 1 91.56 264 SER A N 1
ATOM 2131 C CA . SER A 1 264 ? 7.98 -28.625 -18.594 1 91.56 264 SER A CA 1
ATOM 2132 C C . SER A 1 264 ? 7.695 -27.172 -18.219 1 91.56 264 SER A C 1
ATOM 2134 O O . SER A 1 264 ? 8.617 -26.422 -17.875 1 91.56 264 SER A O 1
ATOM 2136 N N . TYR A 1 265 ? 6.457 -26.766 -18.328 1 90.94 265 TYR A N 1
ATOM 2137 C CA . TYR A 1 265 ? 6.078 -25.406 -17.969 1 90.94 265 TYR A CA 1
ATOM 2138 C C . TYR A 1 265 ? 6.359 -25.141 -16.484 1 90.94 265 TYR A C 1
ATOM 2140 O O . TYR A 1 265 ? 6.965 -24.125 -16.141 1 90.94 265 TYR A O 1
ATOM 2148 N N . VAL A 1 266 ? 5.973 -26.016 -15.641 1 94.31 266 VAL A N 1
ATOM 2149 C CA . VAL A 1 266 ? 6.168 -25.875 -14.203 1 94.31 266 VAL A CA 1
ATOM 2150 C C . VAL A 1 266 ? 7.66 -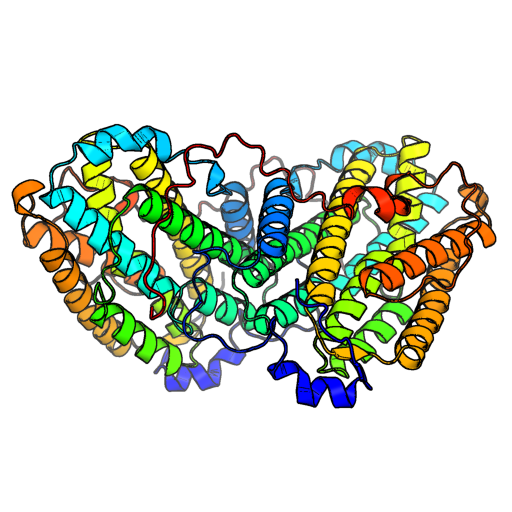25.859 -13.875 1 94.31 266 VAL A C 1
ATOM 2152 O O . VAL A 1 266 ? 8.125 -25.047 -13.07 1 94.31 266 VAL A O 1
ATOM 2155 N N . GLU A 1 267 ? 8.391 -26.75 -14.531 1 93.44 267 GLU A N 1
ATOM 2156 C CA . GLU A 1 267 ? 9.828 -26.812 -14.328 1 93.44 267 GLU A CA 1
ATOM 2157 C C . GLU A 1 267 ? 10.508 -25.516 -14.758 1 93.44 267 GLU A C 1
ATOM 2159 O O . GLU A 1 267 ? 11.477 -25.078 -14.133 1 93.44 267 GLU A O 1
ATOM 2164 N N . SER A 1 268 ? 10.023 -24.938 -15.781 1 90.94 268 SER A N 1
ATOM 2165 C CA . SER A 1 268 ? 10.57 -23.656 -16.219 1 90.94 268 SER A CA 1
ATOM 2166 C C . SER A 1 268 ? 10.344 -22.562 -15.172 1 90.94 268 SER A C 1
ATOM 2168 O O . SER A 1 268 ? 11.234 -21.766 -14.898 1 90.94 268 SER A O 1
ATOM 2170 N N . ARG A 1 269 ? 9.18 -22.5 -14.609 1 92.38 269 ARG A N 1
ATOM 2171 C CA . ARG A 1 269 ? 8.867 -21.531 -13.562 1 92.38 269 ARG A CA 1
ATOM 2172 C C . ARG A 1 269 ? 9.711 -21.781 -12.32 1 92.38 269 ARG A C 1
ATOM 2174 O O . ARG A 1 269 ? 10.141 -20.844 -11.656 1 92.38 269 ARG A O 1
ATOM 2181 N N . LEU A 1 270 ? 9.93 -23.047 -12.023 1 95 270 LEU A N 1
ATOM 2182 C CA . LEU A 1 270 ? 10.758 -23.391 -10.875 1 95 270 LEU A CA 1
ATOM 2183 C C . LEU A 1 270 ? 12.203 -22.969 -11.102 1 95 270 LEU A C 1
ATOM 2185 O O . LEU A 1 270 ? 12.859 -22.469 -10.172 1 95 270 LEU A O 1
ATOM 2189 N N . ASN A 1 271 ? 12.695 -23.156 -12.312 1 93.12 271 ASN A N 1
ATOM 2190 C CA . ASN A 1 271 ? 14.023 -22.656 -12.641 1 93.12 271 ASN A CA 1
ATOM 2191 C C . ASN A 1 271 ? 14.117 -21.141 -12.461 1 93.12 271 ASN A C 1
ATOM 2193 O O . ASN A 1 271 ? 15.141 -20.625 -11.992 1 93.12 271 ASN A O 1
ATOM 2197 N N . GLN A 1 272 ? 13.086 -20.453 -12.828 1 91.56 272 GLN A N 1
ATOM 2198 C CA . GLN A 1 272 ? 13.07 -19.016 -12.625 1 91.56 272 GLN A CA 1
ATOM 2199 C C . GLN A 1 272 ? 13.195 -18.656 -11.148 1 91.56 272 GLN A C 1
ATOM 2201 O O . GLN A 1 272 ? 13.945 -17.75 -10.781 1 91.56 272 GLN A O 1
ATOM 2206 N N . VAL A 1 273 ? 12.445 -19.344 -10.328 1 94.94 273 VAL A N 1
ATOM 2207 C CA . VAL A 1 273 ? 12.508 -19.094 -8.891 1 94.94 273 VAL A CA 1
ATOM 2208 C C . VAL A 1 273 ? 13.93 -19.328 -8.391 1 94.94 273 VAL A C 1
ATOM 2210 O O . VAL A 1 273 ? 14.461 -18.516 -7.625 1 94.94 273 VAL A O 1
ATOM 2213 N N . LEU A 1 274 ? 14.508 -20.406 -8.867 1 94.62 274 LEU A N 1
ATOM 2214 C CA . LEU A 1 274 ? 15.867 -20.75 -8.445 1 94.62 274 LEU A CA 1
ATOM 2215 C C . LEU A 1 274 ? 16.859 -19.672 -8.883 1 94.62 274 LEU A C 1
ATOM 2217 O O . LEU A 1 274 ? 17.641 -19.188 -8.07 1 94.62 274 LEU A O 1
ATOM 2221 N N . LEU A 1 275 ? 16.766 -19.25 -10.055 1 92.25 275 LEU A N 1
ATOM 2222 C CA . LEU A 1 275 ? 17.703 -18.266 -10.586 1 92.25 275 LEU A CA 1
ATOM 2223 C C . LEU A 1 275 ? 17.531 -16.922 -9.891 1 92.25 275 LEU A C 1
ATOM 2225 O O . LEU A 1 275 ? 18.516 -16.281 -9.492 1 92.25 275 LEU A O 1
ATOM 2229 N N . VAL A 1 276 ? 16.312 -16.484 -9.711 1 92.62 276 VAL A N 1
ATOM 2230 C CA . VAL A 1 276 ? 16.016 -15.219 -9.055 1 92.62 276 VAL A CA 1
ATOM 2231 C C . VAL A 1 276 ? 16.562 -15.242 -7.629 1 92.62 276 VAL A C 1
ATOM 2233 O O . VAL A 1 276 ? 17.047 -14.219 -7.133 1 92.62 276 VAL A O 1
ATOM 2236 N N . SER A 1 277 ? 16.516 -16.375 -6.977 1 94.88 277 SER A N 1
ATOM 2237 C CA . SER A 1 277 ? 16.922 -16.469 -5.574 1 94.88 277 SER A CA 1
ATOM 2238 C C . SER A 1 277 ? 18.406 -16.781 -5.441 1 94.88 277 SER A C 1
ATOM 2240 O O . SER A 1 277 ? 18.906 -17 -4.336 1 94.88 277 SER A O 1
ATOM 2242 N N . GLY A 1 278 ? 19.141 -16.891 -6.566 1 91.75 278 GLY A N 1
ATOM 2243 C CA . GLY A 1 278 ? 20.594 -16.984 -6.531 1 91.75 278 GLY A CA 1
ATOM 2244 C C . GLY A 1 278 ? 21.094 -18.406 -6.594 1 91.75 278 GLY A C 1
ATOM 2245 O O . GLY A 1 278 ? 22.219 -18.688 -6.184 1 91.75 278 GLY A O 1
ATOM 2246 N N . TYR A 1 279 ? 20.281 -19.328 -7.023 1 94.69 279 TYR A N 1
ATOM 2247 C CA . TYR A 1 279 ? 20.672 -20.719 -7.164 1 94.69 279 TYR A CA 1
ATOM 2248 C C . TYR A 1 279 ? 20.766 -21.125 -8.633 1 94.69 279 TYR A C 1
ATOM 2250 O O . TYR A 1 279 ? 20.359 -20.359 -9.516 1 94.69 279 TYR A O 1
ATOM 2258 N N . LYS A 1 280 ? 21.297 -22.281 -8.852 1 93.62 280 LYS A N 1
ATOM 2259 C CA . LYS A 1 280 ? 21.391 -22.797 -10.219 1 93.62 280 LYS A CA 1
ATOM 2260 C C . LYS A 1 280 ? 20.094 -23.484 -10.641 1 93.62 280 LYS A C 1
ATOM 2262 O O . LYS A 1 280 ? 19.438 -24.141 -9.836 1 93.62 280 LYS A O 1
ATOM 2267 N N . ALA A 1 281 ? 19.812 -23.266 -11.906 1 92 281 ALA A N 1
ATOM 2268 C CA . ALA A 1 281 ? 18.719 -24.031 -12.469 1 92 281 ALA A CA 1
ATOM 2269 C C . ALA A 1 281 ? 19 -25.531 -12.43 1 92 281 ALA A C 1
ATOM 2271 O O . ALA A 1 281 ? 20.141 -25.953 -12.688 1 92 281 ALA A O 1
ATOM 2272 N N . ILE A 1 282 ? 17.938 -26.312 -12.188 1 94.31 282 ILE A N 1
ATOM 2273 C CA . ILE A 1 282 ? 18.234 -27.734 -12.055 1 94.31 282 ILE A CA 1
ATOM 2274 C C . ILE A 1 282 ? 17.375 -28.531 -13.047 1 94.31 282 ILE A C 1
ATOM 2276 O O . ILE A 1 282 ? 17.594 -29.719 -13.234 1 94.31 282 ILE A O 1
ATOM 2280 N N . PHE A 1 283 ? 16.438 -27.938 -13.555 1 92.88 283 PHE A N 1
ATOM 2281 C CA . PHE A 1 283 ? 15.57 -28.641 -14.5 1 92.88 283 PHE A CA 1
ATOM 2282 C C . PHE A 1 283 ? 15.945 -28.281 -15.938 1 92.88 283 PHE A C 1
ATOM 2284 O O . PHE A 1 283 ? 16.594 -27.266 -16.188 1 92.88 283 PHE A O 1
ATOM 2291 N N . LYS A 1 284 ? 15.578 -29.172 -16.891 1 88.12 284 LYS A N 1
ATOM 2292 C CA . LYS A 1 284 ? 15.758 -28.984 -18.328 1 88.12 284 LYS A CA 1
ATOM 2293 C C . LYS A 1 284 ? 14.438 -29.125 -19.078 1 88.12 284 LYS A C 1
ATOM 2295 O O . LYS A 1 284 ? 14.227 -30.109 -19.781 1 88.12 284 LYS A O 1
ATOM 2300 N N . PRO A 1 285 ? 13.734 -28.062 -18.875 1 83.81 285 PRO A N 1
ATOM 2301 C CA . PRO A 1 285 ? 12.414 -28.141 -19.516 1 83.81 285 PRO A CA 1
ATOM 2302 C C . PRO A 1 285 ? 12.508 -28.172 -21.031 1 83.81 285 PRO A C 1
ATOM 2304 O O . PRO A 1 285 ? 13.422 -27.578 -21.609 1 83.81 285 PRO A O 1
ATOM 2307 N N . ASP A 1 286 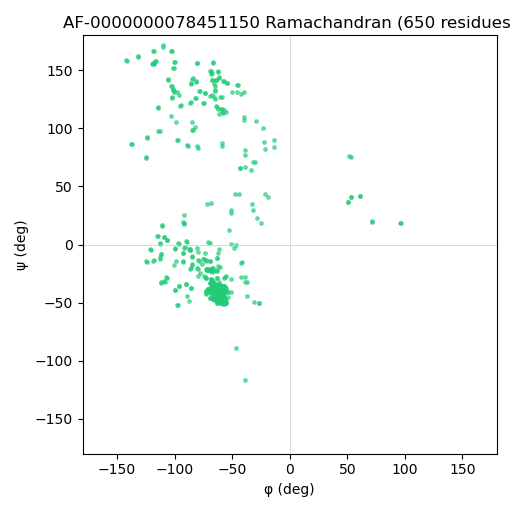? 11.703 -29.016 -21.656 1 71.25 286 ASP A N 1
ATOM 2308 C CA . ASP A 1 286 ? 11.531 -29.031 -23.094 1 71.25 286 ASP A CA 1
ATOM 2309 C C . ASP A 1 286 ? 10.406 -28.094 -23.531 1 71.25 286 ASP A C 1
ATOM 2311 O O . ASP A 1 286 ? 9.242 -28.5 -23.562 1 71.25 286 ASP A O 1
ATOM 2315 N N . LEU A 1 287 ? 10.758 -26.828 -23.719 1 65.56 287 LEU A N 1
ATOM 2316 C CA . LEU A 1 287 ? 9.719 -25.844 -24 1 65.56 287 LEU A CA 1
ATOM 2317 C C . LEU A 1 287 ? 9.516 -25.688 -25.5 1 65.56 287 LEU A C 1
ATOM 2319 O O . LEU A 1 287 ? 9.219 -24.578 -25.984 1 65.56 287 LEU A O 1
ATOM 2323 N N . ASP A 1 288 ? 9.914 -26.516 -26.328 1 57 288 ASP A N 1
ATOM 2324 C CA . ASP A 1 288 ? 9.57 -26.406 -27.75 1 57 288 ASP A CA 1
ATOM 2325 C C . ASP A 1 288 ? 8.062 -26.219 -27.922 1 57 288 ASP A C 1
ATOM 2327 O O . ASP A 1 288 ? 7.441 -26.922 -28.734 1 57 288 ASP A O 1
ATOM 2331 N N . VAL A 1 289 ? 7.469 -25.609 -26.953 1 52.56 289 VAL A N 1
ATOM 2332 C CA . VAL A 1 289 ? 6.023 -25.578 -27.125 1 52.56 289 VAL A CA 1
ATOM 2333 C C . VAL A 1 289 ? 5.582 -24.188 -27.594 1 52.56 289 VAL A C 1
ATOM 2335 O O . VAL A 1 289 ? 5.961 -23.188 -26.984 1 52.56 289 VAL A O 1
ATOM 2338 N N . ASP A 1 290 ? 5.141 -24.047 -28.766 1 48.47 290 ASP A N 1
ATOM 2339 C CA . ASP A 1 290 ? 4.59 -22.891 -29.469 1 48.47 290 ASP A CA 1
ATOM 2340 C C . ASP A 1 290 ? 3.646 -22.109 -28.562 1 48.47 290 ASP A C 1
ATOM 2342 O O . ASP A 1 290 ? 3.193 -21.016 -28.922 1 48.47 290 ASP A O 1
ATOM 2346 N N . TRP A 1 291 ? 3.283 -22.672 -27.594 1 45.75 291 TRP A N 1
ATOM 2347 C CA . TRP A 1 291 ? 2.143 -22.031 -26.953 1 45.75 291 TRP A CA 1
ATOM 2348 C C . TRP A 1 291 ? 2.592 -21.156 -25.766 1 45.75 291 TRP A C 1
ATOM 2350 O O . TRP A 1 291 ? 1.787 -20.438 -25.188 1 45.75 291 TRP A O 1
ATOM 2360 N N . ILE A 1 292 ? 3.801 -21.344 -25.359 1 53.12 292 ILE A N 1
ATOM 2361 C CA . ILE A 1 292 ? 4.223 -20.594 -24.188 1 53.12 292 ILE A CA 1
ATOM 2362 C C . ILE A 1 292 ? 4.719 -19.203 -24.609 1 53.12 292 ILE A C 1
ATOM 2364 O O . ILE A 1 292 ? 5.566 -19.094 -25.5 1 53.12 292 ILE A O 1
ATOM 2368 N N . ASN A 1 293 ? 3.902 -18.266 -24.344 1 49.5 293 ASN A N 1
ATOM 2369 C CA . ASN A 1 293 ? 4.273 -16.875 -24.641 1 49.5 293 ASN A CA 1
ATOM 2370 C C . ASN A 1 293 ? 5.656 -16.547 -24.078 1 49.5 293 ASN A C 1
ATOM 2372 O O . ASN A 1 293 ? 6.055 -17.078 -23.031 1 49.5 293 ASN A O 1
ATOM 2376 N N . GLU A 1 294 ? 6.43 -15.992 -24.859 1 44.22 294 GLU A N 1
ATOM 2377 C CA . GLU A 1 294 ? 7.77 -15.469 -24.625 1 44.22 294 GLU A CA 1
ATOM 2378 C C . GLU A 1 294 ? 7.863 -14.789 -23.25 1 44.22 294 GLU A C 1
ATOM 2380 O O . GLU A 1 294 ? 8.93 -14.773 -22.641 1 44.22 294 GLU A O 1
ATOM 2385 N N . PHE A 1 295 ? 6.84 -14.234 -22.859 1 41.59 295 PHE A N 1
ATOM 2386 C CA . PHE A 1 295 ? 6.945 -13.453 -21.641 1 41.59 295 PHE A CA 1
ATOM 2387 C C . PHE A 1 295 ? 7.152 -14.359 -20.438 1 41.59 295 PHE A C 1
ATOM 2389 O O . PHE A 1 295 ? 7.781 -13.953 -19.453 1 41.59 295 PHE A O 1
ATOM 2396 N N . SER A 1 296 ? 6.547 -15.555 -20.531 1 45.41 296 SER A N 1
ATOM 2397 C CA . SER A 1 296 ? 6.617 -16.516 -19.438 1 45.41 296 SER A CA 1
ATOM 2398 C C . SER A 1 296 ? 8.047 -16.984 -19.203 1 45.41 296 SER A C 1
ATOM 2400 O O . SER A 1 296 ? 8.367 -17.516 -18.141 1 45.41 296 SER A O 1
ATOM 2402 N N . VAL A 1 297 ? 8.766 -17.203 -20.297 1 39.78 297 VAL A N 1
ATOM 2403 C CA . VAL A 1 297 ? 10.109 -17.766 -20.25 1 39.78 297 VAL A CA 1
ATOM 2404 C C . VAL A 1 297 ? 11.133 -16.641 -20.125 1 39.78 297 VAL A C 1
ATOM 2406 O O . VAL A 1 297 ? 12.227 -16.844 -19.578 1 39.78 297 VAL A O 1
ATOM 2409 N N . ASP A 1 298 ? 11.078 -15.57 -20.812 1 38.47 298 ASP A N 1
ATOM 2410 C CA . ASP A 1 298 ? 12.227 -14.672 -20.906 1 38.47 298 ASP A CA 1
ATOM 2411 C C . ASP A 1 298 ? 12.461 -13.938 -19.594 1 38.47 298 ASP A C 1
ATOM 2413 O O . ASP A 1 298 ? 11.961 -12.828 -19.391 1 38.47 298 ASP A O 1
ATOM 2417 N N . LEU A 1 299 ? 12.234 -14.531 -18.609 1 40.34 299 LEU A N 1
ATOM 2418 C CA . LEU A 1 299 ? 12.867 -13.867 -17.469 1 40.34 299 LEU A CA 1
ATOM 2419 C C . LEU A 1 299 ? 14.273 -13.406 -17.828 1 40.34 299 LEU A C 1
ATOM 2421 O O . LEU A 1 299 ? 14.914 -12.695 -17.062 1 40.34 299 LEU A O 1
ATOM 2425 N N . ASN A 1 300 ? 14.852 -14.117 -18.734 1 37.03 300 ASN A N 1
ATOM 2426 C CA . ASN A 1 300 ? 16.188 -13.727 -19.188 1 37.03 300 ASN A CA 1
ATOM 2427 C C . ASN A 1 300 ? 16.219 -12.266 -19.641 1 37.03 300 ASN A C 1
ATOM 2429 O O . ASN A 1 300 ? 17.281 -11.688 -19.812 1 37.03 300 ASN A O 1
ATOM 2433 N N . ILE A 1 301 ? 15.234 -11.906 -20.391 1 34.06 301 ILE A N 1
ATOM 2434 C CA . ILE A 1 301 ? 15.328 -10.539 -20.891 1 34.06 301 ILE A CA 1
ATOM 2435 C C . ILE A 1 301 ? 15.695 -9.602 -19.75 1 34.06 301 ILE A C 1
ATOM 2437 O O . ILE A 1 301 ? 16.641 -8.812 -19.875 1 34.06 301 ILE A O 1
ATOM 2441 N N . GLN A 1 302 ? 14.578 -9.031 -18.984 1 37.16 302 GLN A N 1
ATOM 2442 C CA . GLN A 1 302 ? 14.711 -7.762 -18.281 1 37.16 302 GLN A CA 1
ATOM 2443 C C . GLN A 1 302 ? 15.523 -7.934 -17 1 37.16 302 GLN A C 1
ATOM 2445 O O . GLN A 1 302 ? 15.695 -6.98 -16.234 1 37.16 302 GLN A O 1
ATOM 2450 N N . LEU A 1 303 ? 15.641 -9.156 -16.594 1 35.62 303 LEU A N 1
ATOM 2451 C CA . LEU A 1 303 ? 16.578 -9.078 -15.469 1 35.62 303 LEU A CA 1
ATOM 2452 C C . LEU A 1 303 ? 17.875 -8.414 -15.891 1 35.62 303 LEU A C 1
ATOM 2454 O O . LEU A 1 303 ? 18.75 -8.188 -15.055 1 35.62 303 LEU A O 1
ATOM 2458 N N . ASN A 1 304 ? 18.25 -8.508 -17.188 1 33.59 304 ASN A N 1
ATOM 2459 C CA . ASN A 1 304 ? 19.266 -7.512 -17.5 1 33.59 304 ASN A CA 1
ATOM 2460 C C . ASN A 1 304 ? 18.859 -6.129 -16.984 1 33.59 304 ASN A C 1
ATOM 2462 O O . ASN A 1 304 ? 18.141 -5.391 -17.656 1 33.59 304 ASN A O 1
ATOM 2466 N N . ILE A 1 305 ? 18.406 -6.105 -15.914 1 34.03 305 ILE A N 1
ATOM 2467 C CA . ILE A 1 305 ? 18.422 -4.805 -15.258 1 34.03 305 ILE A CA 1
ATOM 2468 C C . ILE A 1 305 ? 19.484 -3.914 -15.891 1 34.03 305 ILE A C 1
ATOM 2470 O O . ILE A 1 305 ? 20.688 -4.121 -15.68 1 34.03 305 ILE A O 1
ATOM 2474 N N . SER A 1 306 ? 19.562 -3.914 -17.172 1 30.02 306 SER A N 1
ATOM 2475 C CA . SER A 1 306 ? 20.344 -2.752 -17.594 1 30.02 306 SER A CA 1
ATOM 2476 C C . SER A 1 306 ? 20.203 -1.605 -16.594 1 30.02 306 SER A C 1
ATOM 2478 O O . SER A 1 306 ? 19.109 -1.362 -16.078 1 30.02 306 SER A O 1
ATOM 2480 N N . LYS A 1 307 ? 21.156 -1.441 -15.93 1 32.03 307 LYS A N 1
ATOM 2481 C CA . LYS A 1 307 ? 21.141 -0.164 -15.227 1 32.03 307 LYS A CA 1
ATOM 2482 C C . LYS A 1 307 ? 20.219 0.836 -15.93 1 32.03 307 LYS A C 1
ATOM 2484 O O . LYS A 1 307 ? 20.344 1.061 -17.125 1 32.03 307 LYS A O 1
ATOM 2489 N N . PRO A 1 308 ? 18.859 0.87 -15.586 1 30.06 308 PRO A N 1
ATOM 2490 C CA . PRO A 1 308 ? 18.328 2.031 -16.312 1 30.06 308 PRO A CA 1
ATOM 2491 C C . PRO A 1 308 ? 19.422 2.934 -16.859 1 30.06 308 PRO A C 1
ATOM 2493 O O . PRO A 1 308 ? 20.359 3.287 -16.141 1 30.06 308 PRO A O 1
ATOM 2496 N N . SER A 1 309 ? 19.859 2.691 -18.031 1 26.48 309 SER A N 1
ATOM 2497 C CA . SER A 1 309 ? 20.547 3.869 -18.547 1 26.48 309 SER A CA 1
ATOM 2498 C C . SER A 1 309 ? 19.828 5.152 -18.141 1 26.48 309 SER A C 1
ATOM 2500 O O . SER A 1 309 ? 18.688 5.383 -18.516 1 26.48 309 SER A O 1
ATOM 2502 N N . ILE A 1 310 ? 19.812 5.445 -16.953 1 27.25 310 ILE A N 1
ATOM 2503 C CA . ILE A 1 310 ? 19.547 6.832 -16.578 1 27.25 310 ILE A CA 1
ATOM 2504 C C . ILE A 1 310 ? 20.016 7.766 -17.688 1 27.25 310 ILE A C 1
ATOM 2506 O O . ILE A 1 310 ? 21.047 8.438 -17.547 1 27.25 310 ILE A O 1
ATOM 2510 N N . GLN A 1 311 ? 20.094 7.191 -18.891 1 26.81 311 GLN A N 1
ATOM 2511 C CA . GLN A 1 311 ? 20.406 8.297 -19.781 1 26.81 311 GLN A CA 1
ATOM 2512 C C . GLN A 1 311 ? 19.312 9.352 -19.766 1 26.81 311 GLN A C 1
ATOM 2514 O O . GLN A 1 311 ? 18.594 9.523 -20.75 1 26.81 311 GLN A O 1
ATOM 2519 N N . HIS A 1 312 ? 18.266 9.172 -19.109 1 27.06 312 HIS A N 1
ATOM 2520 C CA . HIS A 1 312 ? 17.797 10.555 -19.234 1 27.06 312 HIS A CA 1
ATOM 2521 C C . HIS A 1 312 ? 18.953 11.539 -19.047 1 27.06 312 HIS A C 1
ATOM 2523 O O . HIS A 1 312 ? 19.891 11.266 -18.297 1 27.06 312 HIS A O 1
ATOM 2529 N N . ASP A 1 313 ? 19.078 12.438 -19.969 1 25.41 313 ASP A N 1
ATOM 2530 C CA . ASP A 1 313 ? 19.688 13.742 -19.797 1 25.41 313 ASP A CA 1
ATOM 2531 C C . ASP A 1 313 ? 19.469 14.273 -18.375 1 25.41 313 ASP A C 1
ATOM 2533 O O . ASP A 1 313 ? 18.484 14.961 -18.109 1 25.41 313 ASP A O 1
ATOM 2537 N N . ILE A 1 314 ? 19.375 13.578 -17.516 1 28.56 314 ILE A N 1
ATOM 2538 C CA . ILE A 1 314 ? 19.656 14.133 -16.203 1 28.56 314 ILE A CA 1
ATOM 2539 C C . ILE A 1 314 ? 21.016 14.812 -16.203 1 28.56 314 ILE A C 1
ATOM 2541 O O . ILE A 1 314 ? 21.797 14.648 -15.258 1 28.56 314 ILE A O 1
ATOM 2545 N N . GLU A 1 315 ? 21.703 15.094 -17.203 1 28.64 315 GLU A N 1
ATOM 2546 C CA . GLU A 1 315 ? 22.781 16.078 -17.031 1 28.64 315 GLU A CA 1
ATOM 2547 C C . GLU A 1 315 ? 22.422 17.094 -15.961 1 28.64 315 GLU A C 1
ATOM 2549 O O . GLU A 1 315 ? 23.297 17.547 -15.219 1 28.64 315 GLU A O 1
ATOM 2554 N N . HIS A 1 316 ? 21.234 17.672 -16.031 1 27.81 316 HIS A N 1
ATOM 2555 C CA . HIS A 1 316 ? 21.125 18.875 -15.227 1 27.81 316 HIS A CA 1
ATOM 2556 C C . HIS A 1 316 ? 20.938 18.547 -13.75 1 27.81 316 HIS A C 1
ATOM 2558 O O . HIS A 1 316 ? 20.922 19.438 -12.898 1 27.81 316 HIS A O 1
ATOM 2564 N N . PHE A 1 317 ? 20.406 17.359 -13.414 1 26.16 317 PHE A N 1
ATOM 2565 C CA . PHE A 1 317 ? 20.125 17.359 -11.984 1 26.16 317 PHE A CA 1
ATOM 2566 C C . PHE A 1 317 ? 21.344 16.938 -11.188 1 26.16 317 PHE A C 1
ATOM 2568 O O . PHE A 1 317 ? 21.266 16.672 -9.984 1 26.16 317 PHE A O 1
ATOM 2575 N N . GLU A 1 318 ? 22.469 16.531 -11.703 1 27.98 318 GLU A N 1
ATOM 2576 C CA . GLU A 1 318 ? 23.656 16.203 -10.93 1 27.98 318 GLU A CA 1
ATOM 2577 C C . GLU A 1 318 ? 23.984 17.297 -9.914 1 27.98 318 GLU A C 1
ATOM 2579 O O . GLU A 1 318 ? 25.094 17.359 -9.383 1 27.98 318 GLU A O 1
ATOM 2584 N N . GLN A 1 319 ? 23.297 18.359 -9.852 1 26.69 319 GLN A N 1
ATOM 2585 C CA . GLN A 1 319 ? 24.031 19.125 -8.859 1 26.69 319 GLN A CA 1
ATOM 2586 C C . GLN A 1 319 ? 24.062 18.406 -7.516 1 26.69 319 GLN A C 1
ATOM 2588 O O . GLN A 1 319 ? 23.016 17.953 -7.027 1 26.69 319 GLN A O 1
ATOM 2593 N N . GLU A 1 320 ? 25.188 17.906 -7.004 1 28.89 320 GLU A N 1
ATOM 2594 C CA . GLU A 1 320 ? 25.719 17.406 -5.734 1 28.89 320 GLU A CA 1
ATOM 2595 C C . GLU A 1 320 ? 25.047 18.109 -4.551 1 28.89 320 GLU A C 1
ATOM 2597 O O . GLU A 1 320 ? 25.266 19.297 -4.324 1 28.89 320 GLU A O 1
ATOM 2602 N N . ILE A 1 321 ? 23.875 17.938 -4.199 1 27.81 321 ILE A N 1
ATOM 2603 C CA . ILE A 1 321 ? 23.703 18.438 -2.844 1 27.81 321 ILE A CA 1
ATOM 2604 C C . ILE A 1 321 ? 24.641 17.719 -1.89 1 27.81 321 ILE A C 1
ATOM 2606 O O . ILE A 1 321 ? 24.531 16.5 -1.701 1 27.81 321 ILE A O 1
ATOM 2610 N N . LYS A 1 322 ? 25.797 18.047 -1.652 1 27.91 322 LYS A N 1
ATOM 2611 C CA . LYS A 1 322 ? 26.719 17.688 -0.579 1 27.91 322 LYS A CA 1
ATOM 2612 C C . LYS A 1 322 ? 26.016 17.703 0.777 1 27.91 322 LYS A C 1
ATOM 2614 O O . LYS A 1 322 ? 25.766 18.781 1.334 1 27.91 322 LYS A O 1
ATOM 2619 N N . PHE A 1 323 ? 24.938 16.734 1.082 1 30.44 323 PHE A N 1
ATOM 2620 C CA . PHE A 1 323 ? 24.625 16.625 2.502 1 30.44 323 PHE A CA 1
ATOM 2621 C C . PHE A 1 323 ? 25.859 16.188 3.293 1 30.44 323 PHE A C 1
ATOM 2623 O O . PHE A 1 323 ? 26.625 15.344 2.836 1 30.44 323 PHE A O 1
ATOM 2630 N N . ASP A 1 324 ? 26.406 16.891 4.164 1 30.81 324 ASP A N 1
ATOM 2631 C CA . ASP A 1 324 ? 27.5 16.484 5.039 1 30.81 324 ASP A CA 1
ATOM 2632 C C . ASP A 1 324 ? 27.234 15.094 5.629 1 30.81 324 ASP A C 1
ATOM 2634 O O . ASP A 1 324 ? 26.078 14.68 5.754 1 30.81 324 ASP A O 1
ATOM 2638 N N . GLU A 1 325 ? 28.312 14.109 5.711 1 33.94 325 GLU A N 1
ATOM 2639 C CA . GLU A 1 325 ? 28.531 12.758 6.227 1 33.94 325 GLU A CA 1
ATOM 2640 C C . GLU A 1 325 ? 27.594 12.461 7.395 1 33.94 325 GLU A C 1
ATOM 2642 O O . GLU A 1 325 ? 27.219 11.305 7.621 1 33.94 325 GLU A O 1
ATOM 2647 N N . ASP A 1 326 ? 27.453 13.336 8.5 1 28.44 326 ASP A N 1
ATOM 2648 C CA . ASP A 1 326 ? 26.891 13.188 9.836 1 28.44 326 ASP A CA 1
ATOM 2649 C C . ASP A 1 326 ? 25.375 13.289 9.805 1 28.44 326 ASP A C 1
ATOM 2651 O O . ASP A 1 326 ? 24.734 13.422 10.852 1 28.44 326 ASP A O 1
ATOM 2655 N N . PHE A 1 327 ? 24.688 13.594 8.766 1 24.7 327 PHE A N 1
ATOM 2656 C CA . PHE A 1 327 ? 23.281 13.773 9.125 1 24.7 327 PHE A CA 1
ATOM 2657 C C . PHE A 1 327 ? 22.625 12.438 9.453 1 24.7 327 PHE A C 1
ATOM 2659 O O . PHE A 1 327 ? 22.875 11.438 8.773 1 24.7 327 PHE A O 1
ATOM 2666 N N . MET B 1 1 ? -30.25 1.701 9.43 1 32.97 1 MET B N 1
ATOM 2667 C CA . MET B 1 1 ? -28.953 1.43 10.062 1 32.97 1 MET B CA 1
ATOM 2668 C C . MET B 1 1 ? -29.078 1.48 11.586 1 32.97 1 MET B C 1
ATOM 2670 O O . MET B 1 1 ? -29.578 2.463 12.141 1 32.97 1 MET B O 1
ATOM 2674 N N . ALA B 1 2 ? -29.25 0.419 12.164 1 38.66 2 ALA B N 1
ATOM 2675 C CA . ALA B 1 2 ? -29.547 0.403 13.594 1 38.66 2 ALA B CA 1
ATOM 2676 C C . ALA B 1 2 ? -28.719 1.441 14.336 1 38.66 2 ALA B C 1
ATOM 2678 O O . ALA B 1 2 ? -27.531 1.633 14.039 1 38.66 2 ALA B O 1
ATOM 2679 N N . LEU B 1 3 ? -29.25 2.455 14.82 1 42.38 3 LEU B N 1
ATOM 2680 C CA . LEU B 1 3 ? -28.656 3.514 15.633 1 42.38 3 LEU B CA 1
ATOM 2681 C C . LEU B 1 3 ? -27.641 2.939 16.625 1 42.38 3 LEU B C 1
ATOM 2683 O O . LEU B 1 3 ? -28.031 2.27 17.578 1 42.38 3 LEU B O 1
ATOM 2687 N N . ARG B 1 4 ? -26.391 2.58 16.141 1 59.97 4 ARG B N 1
ATOM 2688 C CA . ARG B 1 4 ? -25.422 1.979 17.047 1 59.97 4 ARG B CA 1
ATOM 2689 C C . ARG B 1 4 ? -25.172 2.875 18.266 1 59.97 4 ARG B C 1
ATOM 2691 O O . ARG B 1 4 ? -25.047 4.094 18.125 1 59.97 4 ARG B O 1
ATOM 2698 N N . THR B 1 5 ? -25.531 2.441 19.359 1 76.81 5 THR B N 1
ATOM 2699 C CA . THR B 1 5 ? -25.297 3.164 20.609 1 76.81 5 THR B CA 1
ATOM 2700 C C . THR B 1 5 ? -23.797 3.426 20.812 1 76.81 5 THR B C 1
ATOM 2702 O O . THR B 1 5 ? -23 2.488 20.875 1 76.81 5 THR B O 1
ATOM 2705 N N . VAL B 1 6 ? -23.359 4.688 20.766 1 86.81 6 VAL B N 1
ATOM 2706 C CA . VAL B 1 6 ? -21.969 5.105 20.938 1 86.81 6 VAL B CA 1
ATOM 2707 C C . VAL B 1 6 ? -21.672 5.281 22.422 1 86.81 6 VAL B C 1
ATOM 2709 O O . VAL B 1 6 ? -22.469 5.867 23.156 1 86.81 6 VAL B O 1
ATOM 2712 N N . LYS B 1 7 ? -20.703 4.602 22.969 1 90.62 7 LYS B N 1
ATOM 2713 C CA . LYS B 1 7 ? -20.219 4.758 24.328 1 90.62 7 LYS B CA 1
ATOM 2714 C C . LYS B 1 7 ? -18.938 5.582 24.375 1 90.62 7 LYS B C 1
ATOM 2716 O O . LYS B 1 7 ? -18.031 5.383 23.547 1 90.62 7 LYS B O 1
ATOM 2721 N N . HIS B 1 8 ? -18.891 6.543 25.219 1 92.94 8 HIS B N 1
ATOM 2722 C CA . HIS B 1 8 ? -17.672 7.32 25.422 1 92.94 8 HIS B CA 1
ATOM 2723 C C . HIS B 1 8 ? -16.859 6.77 26.594 1 92.94 8 HIS B C 1
ATOM 2725 O O . HIS B 1 8 ? -17.344 6.73 27.734 1 92.94 8 HIS B O 1
ATOM 2731 N N . LEU B 1 9 ? -15.633 6.355 26.312 1 92.5 9 LEU B N 1
ATOM 2732 C CA . LEU B 1 9 ? -14.789 5.672 27.281 1 92.5 9 LEU B CA 1
ATOM 2733 C C . LEU B 1 9 ? -13.391 6.277 27.312 1 92.5 9 LEU B C 1
ATOM 2735 O O . LEU B 1 9 ? -13.016 7.016 26.391 1 92.5 9 LEU B O 1
ATOM 2739 N N . SER B 1 10 ? -12.656 5.992 28.391 1 90.31 10 SER B N 1
ATOM 2740 C CA . SER B 1 10 ? -11.258 6.395 28.422 1 90.31 10 SER B CA 1
ATOM 2741 C C . SER B 1 10 ? -10.438 5.625 27.391 1 90.31 10 SER B C 1
ATOM 2743 O O . SER B 1 10 ? -10.828 4.531 26.984 1 90.31 10 SER B O 1
ATOM 2745 N N . SER B 1 11 ? -9.336 6.18 26.984 1 87.69 11 SER B N 1
ATOM 2746 C CA . SER B 1 11 ? -8.469 5.531 26.016 1 87.69 11 SER B CA 1
ATOM 2747 C C . SER B 1 11 ? -8.039 4.148 26.5 1 87.69 11 SER B C 1
ATOM 2749 O O . SER B 1 11 ? -7.961 3.207 25.703 1 87.69 11 SER B O 1
ATOM 2751 N N . LYS B 1 12 ? -7.801 4.02 27.734 1 87.62 12 LYS B N 1
ATOM 2752 C CA . LYS B 1 12 ? -7.383 2.746 28.312 1 87.62 12 LYS B CA 1
ATOM 2753 C C . LYS B 1 12 ? -8.5 1.707 28.219 1 87.62 12 LYS B C 1
ATOM 2755 O O . LYS B 1 12 ? -8.242 0.535 27.938 1 87.62 12 LYS B O 1
ATOM 2760 N N . GLU B 1 13 ? -9.703 2.164 28.5 1 90.88 13 GLU B N 1
ATOM 2761 C CA . GLU B 1 13 ? -10.852 1.264 28.406 1 90.88 13 GLU B CA 1
ATOM 2762 C C . GLU B 1 13 ? -11.078 0.811 26.969 1 90.88 13 GLU B C 1
ATOM 2764 O O . GLU B 1 13 ? -11.422 -0.347 26.734 1 90.88 13 GLU B O 1
ATOM 2769 N N . ILE B 1 14 ? -10.906 1.733 26.094 1 93.06 14 ILE B N 1
ATOM 2770 C CA . ILE B 1 14 ? -11.086 1.425 24.672 1 93.06 14 ILE B CA 1
ATOM 2771 C C . ILE B 1 14 ? -10.078 0.365 24.25 1 93.06 14 ILE B C 1
ATOM 2773 O O . ILE B 1 14 ? -10.414 -0.554 23.5 1 93.06 14 ILE B O 1
ATOM 2777 N N . GLU B 1 15 ? -8.875 0.436 24.719 1 92 15 GLU B N 1
ATOM 277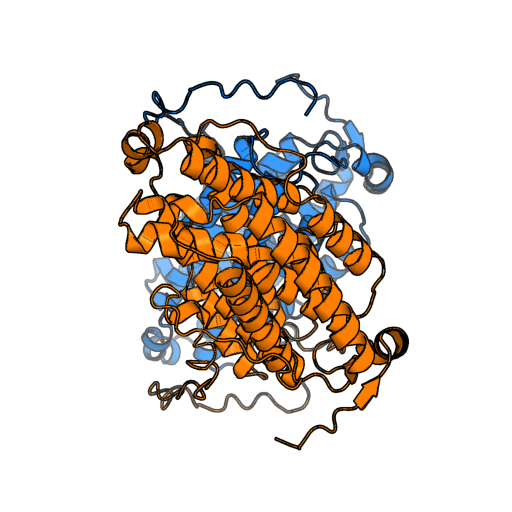8 C CA . GLU B 1 15 ? -7.824 -0.523 24.375 1 92 15 GLU B CA 1
ATOM 2779 C C . GLU B 1 15 ? -8.242 -1.946 24.734 1 92 15 GLU B C 1
ATOM 2781 O O . GLU B 1 15 ? -7.949 -2.889 24 1 92 15 GLU B O 1
ATOM 2786 N N . GLY B 1 16 ? -8.93 -2.068 25.766 1 90.81 16 GLY B N 1
ATOM 2787 C CA . GLY B 1 16 ? -9.352 -3.385 26.219 1 90.81 16 GLY B CA 1
ATOM 2788 C C . GLY B 1 16 ? -10.562 -3.916 25.469 1 90.81 16 GLY B C 1
ATOM 2789 O O . GLY B 1 16 ? -10.781 -5.129 25.422 1 90.81 16 GLY B O 1
ATOM 2790 N N . LEU B 1 17 ? -11.312 -3.021 24.844 1 92.81 17 LEU B N 1
ATOM 2791 C CA . LEU B 1 17 ? -12.594 -3.426 24.266 1 92.81 17 LEU B CA 1
ATOM 2792 C C . LEU B 1 17 ? -12.547 -3.365 22.75 1 92.81 17 LEU B C 1
ATOM 2794 O O . LEU B 1 17 ? -13.453 -3.873 22.078 1 92.81 17 LEU B O 1
ATOM 2798 N N . GLN B 1 18 ? -11.5 -2.834 22.203 1 94.06 18 GLN B N 1
ATOM 2799 C CA . GLN B 1 18 ? -11.492 -2.475 20.781 1 94.06 18 GLN B CA 1
ATOM 2800 C C . GLN B 1 18 ? -11.508 -3.717 19.906 1 94.06 18 GLN B C 1
ATOM 2802 O O . GLN B 1 18 ? -11.922 -3.656 18.75 1 94.06 18 GLN B O 1
ATOM 2807 N N . ALA B 1 19 ? -11.078 -4.855 20.406 1 92.12 19 ALA B N 1
ATOM 2808 C CA . ALA B 1 19 ? -11.07 -6.09 19.625 1 92.12 19 ALA B CA 1
ATOM 2809 C C . ALA B 1 19 ? -12.477 -6.465 19.188 1 92.12 19 ALA B C 1
ATOM 2811 O O . ALA B 1 19 ? -12.656 -7.215 18.219 1 92.12 19 ALA B O 1
ATOM 2812 N N . ASN B 1 20 ? -13.508 -5.922 19.844 1 91.56 20 ASN B N 1
ATOM 2813 C CA . ASN B 1 20 ? -14.898 -6.258 19.547 1 91.56 20 ASN B CA 1
ATOM 2814 C C . ASN B 1 20 ? -15.492 -5.293 18.531 1 91.56 20 ASN B C 1
ATOM 2816 O O . ASN B 1 20 ? -16.609 -5.504 18.047 1 91.56 20 ASN B O 1
ATOM 2820 N N . GLU B 1 21 ? -14.766 -4.277 18.219 1 94.19 21 GLU B N 1
ATOM 2821 C CA . GLU B 1 21 ? -15.242 -3.354 17.188 1 94.19 21 GLU B CA 1
ATOM 2822 C C . GLU B 1 21 ? -15.352 -4.043 15.836 1 94.19 21 GLU B C 1
ATOM 2824 O O . GLU B 1 21 ? -14.492 -4.848 15.469 1 94.19 21 GLU B O 1
ATOM 2829 N N . ILE B 1 22 ? -16.328 -3.713 15.156 1 91.31 22 ILE B N 1
ATOM 2830 C CA . ILE B 1 22 ? -16.641 -4.352 13.883 1 91.31 22 ILE B CA 1
ATOM 2831 C C . ILE B 1 22 ? -15.445 -4.219 12.938 1 91.31 22 ILE B C 1
ATOM 2833 O O . ILE B 1 22 ? -15.164 -5.125 12.148 1 91.31 22 ILE B O 1
ATOM 2837 N N . VAL B 1 23 ? -14.727 -3.117 12.984 1 94 23 VAL B N 1
ATOM 2838 C CA . VAL B 1 23 ? -13.648 -2.857 12.039 1 94 23 VAL B CA 1
ATOM 2839 C C . VAL B 1 23 ? -12.398 -3.631 12.461 1 94 23 VAL B C 1
ATOM 2841 O O . VAL B 1 23 ? -11.469 -3.791 11.664 1 94 23 VAL B O 1
ATOM 2844 N N . LEU B 1 24 ? -12.367 -4.168 13.695 1 95.19 24 LEU B N 1
ATOM 2845 C CA . LEU B 1 24 ? -11.164 -4.793 14.227 1 95.19 24 LEU B CA 1
ATOM 2846 C C . LEU B 1 24 ? -11.406 -6.266 14.539 1 95.19 24 LEU B C 1
ATOM 2848 O O . LEU B 1 24 ? -10.453 -7.02 14.758 1 95.19 24 LEU B O 1
ATOM 2852 N N . LYS B 1 25 ? -12.656 -6.633 14.555 1 91.62 25 LYS B N 1
ATOM 2853 C CA . LYS B 1 25 ? -13.008 -8 14.922 1 91.62 25 LYS B CA 1
ATOM 2854 C C . LYS B 1 25 ? -12.531 -8.992 13.867 1 91.62 25 LYS B C 1
ATOM 2856 O O . LYS B 1 25 ? -12.797 -8.812 12.68 1 91.62 25 LYS B O 1
ATOM 2861 N N . ALA B 1 26 ? -11.828 -10.008 14.344 1 84.19 26 ALA B N 1
ATOM 2862 C CA . ALA B 1 26 ? -11.305 -11.039 13.453 1 84.19 26 ALA B CA 1
ATOM 2863 C C . ALA B 1 26 ? -12.438 -11.75 12.719 1 84.19 26 ALA B C 1
ATOM 2865 O O . ALA B 1 26 ? -13.484 -12.039 13.297 1 84.19 26 ALA B O 1
ATOM 2866 N N . ASN B 1 27 ? -12.312 -11.781 11.461 1 78.31 27 ASN B N 1
ATOM 2867 C CA . ASN B 1 27 ? -13.211 -12.555 10.617 1 78.31 27 ASN B CA 1
ATOM 2868 C C . ASN B 1 27 ? -12.445 -13.547 9.742 1 78.31 27 ASN B C 1
ATOM 2870 O O . ASN B 1 27 ? -12 -13.195 8.648 1 78.31 27 ASN B O 1
ATOM 2874 N N . PRO B 1 28 ? -12.289 -14.719 10.211 1 73.88 28 PRO B N 1
ATOM 2875 C CA . PRO B 1 28 ? -11.469 -15.695 9.5 1 73.88 28 PRO B CA 1
ATOM 2876 C C . PRO B 1 28 ? -12.039 -16.047 8.125 1 73.88 28 PRO B C 1
ATOM 2878 O O . PRO B 1 28 ? -11.32 -16.594 7.277 1 73.88 28 PRO B O 1
ATOM 2881 N N . ASN B 1 29 ? -13.195 -15.68 7.832 1 68.94 29 ASN B N 1
ATOM 2882 C CA . ASN B 1 29 ? -13.82 -16.141 6.598 1 68.94 29 ASN B CA 1
ATOM 2883 C C . ASN B 1 29 ? -13.938 -15.016 5.574 1 68.94 29 ASN B C 1
ATOM 2885 O O . ASN B 1 29 ? -14.633 -15.156 4.566 1 68.94 29 ASN B O 1
ATOM 2889 N N . ARG B 1 30 ? -13.375 -13.992 5.938 1 67.94 30 ARG B N 1
ATOM 2890 C CA . ARG B 1 30 ? -13.578 -12.906 4.988 1 67.94 30 ARG B CA 1
ATOM 2891 C C . ARG B 1 30 ? -12.281 -12.125 4.766 1 67.94 30 ARG B C 1
ATOM 2893 O O . ARG B 1 30 ? -12.086 -11.055 5.34 1 67.94 30 ARG B O 1
ATOM 2900 N N . TRP B 1 31 ? -11.594 -12.719 3.812 1 69.56 31 TRP B N 1
ATOM 2901 C CA . TRP B 1 31 ? -10.352 -11.992 3.566 1 69.56 31 TRP B CA 1
ATOM 2902 C C . TRP B 1 31 ? -10.273 -11.523 2.117 1 69.56 31 TRP B C 1
ATOM 2904 O O . TRP B 1 31 ? -9.359 -10.789 1.746 1 69.56 31 TRP B O 1
ATOM 2914 N N . VAL B 1 32 ? -11.344 -11.984 1.452 1 73.25 32 VAL B N 1
ATOM 2915 C CA . VAL B 1 32 ? -11.438 -11.477 0.087 1 73.25 32 VAL B CA 1
ATOM 2916 C C . VAL B 1 32 ? -12.477 -10.352 0.024 1 73.25 32 VAL B C 1
ATOM 2918 O O . VAL B 1 32 ? -13.383 -10.289 0.855 1 73.25 32 VAL B O 1
ATOM 2921 N N . MET B 1 33 ? -12.305 -9.469 -0.88 1 77.31 33 MET B N 1
ATOM 2922 C CA . MET B 1 33 ? -13.109 -8.258 -0.971 1 77.31 33 MET B CA 1
ATOM 2923 C C . MET B 1 33 ? -14.547 -8.586 -1.349 1 77.31 33 MET B C 1
ATOM 2925 O O . MET B 1 33 ? -15.484 -7.973 -0.833 1 77.31 33 MET B O 1
ATOM 2929 N N . PHE B 1 34 ? -14.727 -9.648 -2.102 1 79.69 34 PHE B N 1
ATOM 2930 C CA . PHE B 1 34 ? -16.078 -9.914 -2.564 1 79.69 34 PHE B CA 1
ATOM 2931 C C . PHE B 1 34 ? -16.734 -11.023 -1.743 1 79.69 34 PHE B C 1
ATOM 2933 O O . PHE B 1 34 ? -16.062 -11.984 -1.355 1 79.69 34 PHE B O 1
ATOM 2940 N N . PRO B 1 35 ? -17.797 -10.883 -1.421 1 82.94 35 PRO B N 1
ATOM 2941 C CA . PRO B 1 35 ? -18.672 -9.75 -1.753 1 82.94 35 PRO B CA 1
ATOM 2942 C C . PRO B 1 35 ? -18.422 -8.531 -0.878 1 82.94 35 PRO B C 1
ATOM 2944 O O . PRO B 1 35 ? -17.969 -8.664 0.261 1 82.94 35 PRO B O 1
ATOM 2947 N N . ILE B 1 36 ? -18.781 -7.414 -1.408 1 86.62 36 ILE B N 1
ATOM 2948 C CA . ILE B 1 36 ? -18.641 -6.172 -0.66 1 86.62 36 ILE B CA 1
ATOM 2949 C C . ILE B 1 36 ? -19.703 -6.102 0.442 1 86.62 36 ILE B C 1
ATOM 2951 O O . ILE B 1 36 ? -20.875 -6.324 0.188 1 86.62 36 ILE B O 1
ATOM 2955 N N . LYS B 1 37 ? -19.281 -5.805 1.631 1 87.06 37 LYS B N 1
ATOM 2956 C CA . LYS B 1 37 ? -20.203 -5.727 2.764 1 87.06 37 LYS B CA 1
ATOM 2957 C C . LYS B 1 37 ? -20.344 -4.293 3.268 1 87.06 37 LYS B C 1
ATOM 2959 O O . LYS B 1 37 ? -21.375 -3.91 3.797 1 87.06 37 LYS B O 1
ATOM 2964 N N . HIS B 1 38 ? -19.266 -3.555 3.154 1 91.12 38 HIS B N 1
ATOM 2965 C CA . HIS B 1 38 ? -19.25 -2.164 3.596 1 91.12 38 HIS B CA 1
ATOM 2966 C C . HIS B 1 38 ? -19.109 -1.212 2.414 1 91.12 38 HIS B C 1
ATOM 2968 O O . HIS B 1 38 ? -17.984 -0.803 2.08 1 91.12 38 HIS B O 1
ATOM 2974 N N . ASP B 1 39 ? -20.172 -0.709 1.976 1 92 39 ASP B N 1
ATOM 2975 C CA . ASP B 1 39 ? -20.234 0.079 0.749 1 92 39 ASP B CA 1
ATOM 2976 C C . ASP B 1 39 ? -19.469 1.396 0.906 1 92 39 ASP B C 1
ATOM 2978 O O . ASP B 1 39 ? -18.828 1.868 -0.036 1 92 39 ASP B O 1
ATOM 2982 N N . SER B 1 40 ? -19.609 1.97 2.072 1 92.94 40 SER B N 1
ATOM 2983 C CA . SER B 1 40 ? -18.922 3.238 2.289 1 92.94 40 SER B CA 1
ATOM 2984 C C . SER B 1 40 ? -17.406 3.07 2.209 1 92.94 40 SER B C 1
ATOM 2986 O O . SER B 1 40 ? -16.719 3.896 1.609 1 92.94 40 SER B O 1
ATOM 2988 N N . PHE B 1 41 ? -16.891 1.952 2.816 1 94.75 41 PHE B N 1
ATOM 2989 C CA . PHE B 1 41 ? -15.461 1.685 2.75 1 94.75 41 PHE B CA 1
ATOM 2990 C C . PHE B 1 41 ? -15.023 1.416 1.315 1 94.75 41 PHE B C 1
ATOM 2992 O O . PHE B 1 41 ? -13.977 1.898 0.878 1 94.75 41 PHE B O 1
ATOM 2999 N N . TRP B 1 42 ? -15.82 0.7 0.639 1 94.44 42 TRP B N 1
ATOM 3000 C CA . TRP B 1 42 ? -15.531 0.379 -0.755 1 94.44 42 TRP B CA 1
ATOM 3001 C C . TRP B 1 42 ? -15.484 1.644 -1.606 1 94.44 42 TRP B C 1
ATOM 3003 O O . TRP B 1 42 ? -14.555 1.834 -2.391 1 94.44 42 TRP B O 1
ATOM 3013 N N . ALA B 1 43 ? -16.453 2.48 -1.447 1 94.81 43 ALA B N 1
ATOM 3014 C CA . ALA B 1 43 ? -16.5 3.736 -2.189 1 94.81 43 ALA B CA 1
ATOM 3015 C C . ALA B 1 43 ? -15.266 4.582 -1.925 1 94.81 43 ALA B C 1
ATOM 3017 O O . ALA B 1 43 ? -14.703 5.184 -2.846 1 94.81 43 ALA B O 1
ATOM 3018 N N . MET B 1 44 ? -14.836 4.598 -0.678 1 95.94 44 MET B N 1
ATOM 3019 C CA . MET B 1 44 ? -13.641 5.359 -0.323 1 95.94 44 MET B CA 1
ATOM 3020 C C . MET B 1 44 ? -12.398 4.758 -0.964 1 95.94 44 MET B C 1
ATOM 3022 O O . MET B 1 44 ? -11.508 5.484 -1.419 1 95.94 44 MET B O 1
ATOM 3026 N N . TYR B 1 45 ? -12.383 3.408 -0.959 1 96.56 45 TYR B N 1
ATOM 3027 C CA . TYR B 1 45 ? -11.266 2.723 -1.604 1 96.56 45 TYR B CA 1
ATOM 3028 C C . TYR B 1 45 ? -11.195 3.076 -3.084 1 96.56 45 TYR B C 1
ATOM 3030 O O . TYR B 1 45 ? -10.125 3.426 -3.592 1 96.56 45 TYR B O 1
ATOM 3038 N N . LYS B 1 46 ? -12.25 3.053 -3.701 1 94.62 46 LYS B N 1
ATOM 3039 C CA . LYS B 1 46 ? -12.273 3.365 -5.129 1 94.62 46 LYS B CA 1
ATOM 3040 C C . LYS B 1 46 ? -11.945 4.836 -5.371 1 94.62 46 LYS B C 1
ATOM 3042 O O . LYS B 1 46 ? -11.289 5.172 -6.363 1 94.62 46 LYS B O 1
ATOM 3047 N N . GLU B 1 47 ? -12.359 5.684 -4.508 1 94.81 47 GLU B N 1
ATOM 3048 C CA . GLU B 1 47 ? -12.07 7.105 -4.66 1 94.81 47 GLU B CA 1
ATOM 3049 C C . GLU B 1 47 ? -10.57 7.375 -4.566 1 94.81 47 GLU B C 1
ATOM 3051 O O . GLU B 1 47 ? -10.016 8.117 -5.379 1 94.81 47 GLU B O 1
ATOM 3056 N N . VAL B 1 48 ? -9.945 6.805 -3.549 1 96.12 48 VAL B N 1
ATOM 3057 C CA . VAL B 1 48 ? -8.516 7.035 -3.375 1 96.12 48 VAL B CA 1
ATOM 3058 C C . VAL B 1 48 ? -7.742 6.434 -4.547 1 96.12 48 VAL B C 1
ATOM 3060 O O . VAL B 1 48 ? -6.746 6.996 -5 1 96.12 48 VAL B O 1
ATOM 3063 N N . GLU B 1 49 ? -8.148 5.305 -5.016 1 95.19 49 GLU B N 1
ATOM 3064 C CA . GLU B 1 49 ? -7.523 4.668 -6.168 1 95.19 49 GLU B CA 1
ATOM 3065 C C . GLU B 1 49 ? -7.656 5.535 -7.418 1 95.19 49 GLU B C 1
ATOM 3067 O O . GLU B 1 49 ? -6.695 5.691 -8.172 1 95.19 49 GLU B O 1
ATOM 3072 N N . ASN B 1 50 ? -8.805 6.133 -7.617 1 93.19 50 ASN B N 1
ATOM 3073 C CA . ASN B 1 50 ? -9.078 6.953 -8.797 1 93.19 50 ASN B CA 1
ATOM 3074 C C . ASN B 1 50 ? -8.312 8.273 -8.75 1 93.19 50 ASN B C 1
ATOM 3076 O O . ASN B 1 50 ? -8.117 8.914 -9.781 1 93.19 50 ASN B O 1
ATOM 3080 N N . ASN B 1 51 ? -7.93 8.648 -7.578 1 93.06 51 ASN B N 1
ATOM 3081 C CA . ASN B 1 51 ? -7.211 9.906 -7.406 1 93.06 51 ASN B CA 1
ATOM 3082 C C . ASN B 1 51 ? -5.699 9.695 -7.461 1 93.06 51 ASN B C 1
ATOM 3084 O O . ASN B 1 51 ? -4.934 10.555 -7.027 1 93.06 51 ASN B O 1
ATOM 3088 N N . PHE B 1 52 ? -5.289 8.602 -8.008 1 94.56 52 PHE B N 1
ATOM 3089 C CA . PHE B 1 52 ? -3.877 8.242 -8.016 1 94.56 52 PHE B CA 1
ATOM 3090 C C . PHE B 1 52 ? -3.072 9.234 -8.844 1 94.56 52 PHE B C 1
ATOM 3092 O O . PHE B 1 52 ? -3.492 9.617 -9.938 1 94.56 52 PHE B O 1
ATOM 3099 N N . TRP B 1 53 ? -1.982 9.711 -8.328 1 95.19 53 TRP B N 1
ATOM 3100 C CA . TRP B 1 53 ? -0.953 10.484 -9.008 1 95.19 53 TRP B CA 1
ATOM 3101 C C . TRP B 1 53 ? 0.438 10.094 -8.523 1 95.19 53 TRP B C 1
ATOM 3103 O O . TRP B 1 53 ? 0.58 9.445 -7.484 1 95.19 53 TRP B O 1
ATOM 3113 N N . ALA B 1 54 ? 1.492 10.359 -9.344 1 94.81 54 ALA B N 1
ATOM 3114 C CA . ALA B 1 54 ? 2.881 10.055 -9 1 94.81 54 ALA B CA 1
ATOM 3115 C C . ALA B 1 54 ? 3.709 11.336 -8.898 1 94.81 54 ALA B C 1
ATOM 3117 O O . ALA B 1 54 ? 3.301 12.391 -9.391 1 94.81 54 ALA B O 1
ATOM 3118 N N . ALA B 1 55 ? 4.801 11.266 -8.18 1 94.75 55 ALA B N 1
ATOM 3119 C CA . ALA B 1 55 ? 5.68 12.422 -8.016 1 94.75 55 ALA B CA 1
ATOM 3120 C C . ALA B 1 55 ? 6.141 12.953 -9.375 1 94.75 55 ALA B C 1
ATOM 3122 O O . ALA B 1 55 ? 6.316 14.164 -9.547 1 94.75 55 ALA B O 1
ATOM 3123 N N . GLU B 1 56 ? 6.219 12.07 -10.383 1 92.81 56 GLU B N 1
ATOM 3124 C CA . GLU B 1 56 ? 6.719 12.406 -11.711 1 92.81 56 GLU B CA 1
ATOM 3125 C C . GLU B 1 56 ? 5.711 13.258 -12.484 1 92.81 56 GLU B C 1
ATOM 3127 O O . GLU B 1 56 ? 6.051 13.852 -13.508 1 92.81 56 GLU B O 1
ATOM 3132 N N . ASP B 1 57 ? 4.543 13.312 -11.977 1 93.12 57 ASP B N 1
ATOM 3133 C CA . ASP B 1 57 ? 3.527 14.141 -12.617 1 93.12 57 ASP B CA 1
ATOM 3134 C C . ASP B 1 57 ? 3.846 15.625 -12.453 1 93.12 57 ASP B C 1
ATOM 3136 O O . ASP B 1 57 ? 3.26 16.469 -13.133 1 93.12 57 ASP B O 1
ATOM 3140 N N . PHE B 1 58 ? 4.773 15.961 -11.547 1 93.62 58 PHE B N 1
ATOM 3141 C CA . PHE B 1 58 ? 5.172 17.344 -11.273 1 93.62 58 PHE B CA 1
ATOM 3142 C C . PHE B 1 58 ? 6.621 17.578 -11.68 1 93.62 58 PHE B C 1
ATOM 3144 O O . PHE B 1 58 ? 7.535 16.969 -11.125 1 93.62 58 PHE B O 1
ATOM 3151 N N . ILE B 1 59 ? 6.805 18.469 -12.625 1 94.12 59 ILE B N 1
ATOM 3152 C CA . ILE B 1 59 ? 8.148 18.797 -13.078 1 94.12 59 ILE B CA 1
ATOM 3153 C C . ILE B 1 59 ? 8.641 20.062 -12.367 1 94.12 59 ILE B C 1
ATOM 3155 O O . ILE B 1 59 ? 8.539 21.156 -12.914 1 94.12 59 ILE B O 1
ATOM 3159 N N . PHE B 1 60 ? 9.266 19.922 -11.273 1 93.44 60 PHE B N 1
ATOM 3160 C CA . PHE B 1 60 ? 9.586 21.016 -10.359 1 93.44 60 PHE B CA 1
ATOM 3161 C C . PHE B 1 60 ? 10.672 21.906 -10.945 1 93.44 60 PHE B C 1
ATOM 3163 O O . PHE B 1 60 ? 10.773 23.078 -10.594 1 93.44 60 PHE B O 1
ATOM 3170 N N . SER B 1 61 ? 11.438 21.344 -11.883 1 90.06 61 SER B N 1
ATOM 3171 C CA . SER B 1 61 ? 12.492 22.125 -12.508 1 90.06 61 SER B CA 1
ATOM 3172 C C . SER B 1 61 ? 11.922 23.312 -13.289 1 90.06 61 SER B C 1
ATOM 3174 O O . SER B 1 61 ? 12.617 24.297 -13.523 1 90.06 61 SER B O 1
ATOM 3176 N N . GLU B 1 62 ? 10.742 23.234 -13.648 1 90.62 62 GLU B N 1
ATOM 3177 C CA . GLU B 1 62 ? 10.078 24.312 -14.375 1 90.62 62 GLU B CA 1
ATOM 3178 C C . GLU B 1 62 ? 9.906 25.547 -13.492 1 90.62 62 GLU B C 1
ATOM 3180 O O . GLU B 1 62 ? 9.773 26.656 -13.992 1 90.62 62 GLU B O 1
ATOM 3185 N N . ASP B 1 63 ? 9.93 25.359 -12.18 1 91.69 63 ASP B N 1
ATOM 3186 C CA . ASP B 1 63 ? 9.766 26.453 -11.242 1 91.69 63 ASP B CA 1
ATOM 3187 C C . ASP B 1 63 ? 11.117 26.969 -10.758 1 91.69 63 ASP B C 1
ATOM 3189 O O . ASP B 1 63 ? 11.18 27.922 -9.977 1 91.69 63 ASP B O 1
ATOM 3193 N N . LYS B 1 64 ? 12.172 26.406 -11.227 1 90.38 64 LYS B N 1
ATOM 3194 C CA . LYS B 1 64 ? 13.492 26.672 -10.648 1 90.38 64 LYS B CA 1
ATOM 3195 C C . LYS B 1 64 ? 13.883 28.141 -10.844 1 90.38 64 LYS B C 1
ATOM 3197 O O . LYS B 1 64 ? 14.398 28.781 -9.93 1 90.38 64 LYS B O 1
ATOM 3202 N N . GLU B 1 65 ? 13.641 28.688 -11.953 1 89.38 65 GLU B N 1
ATOM 3203 C CA . GLU B 1 65 ? 14.016 30.078 -12.227 1 89.38 65 GLU B CA 1
ATOM 3204 C C . GLU B 1 65 ? 13.258 31.031 -11.312 1 89.38 65 GLU B C 1
ATOM 3206 O O . GLU B 1 65 ? 13.828 32 -10.812 1 89.38 65 GLU B O 1
ATOM 3211 N N . VAL B 1 66 ? 12.047 30.781 -11.172 1 89.44 66 VAL B N 1
ATOM 3212 C CA . VAL B 1 66 ? 11.219 31.625 -10.312 1 89.44 66 VAL B CA 1
ATOM 3213 C C . VAL B 1 66 ? 11.656 31.469 -8.859 1 89.44 66 VAL B C 1
ATOM 3215 O O . VAL B 1 66 ? 11.734 32.438 -8.117 1 89.44 66 VAL B O 1
ATOM 3218 N N . LEU B 1 67 ? 11.969 30.234 -8.453 1 90.75 67 LEU B N 1
ATOM 3219 C CA . LEU B 1 67 ? 12.414 29.953 -7.094 1 90.75 67 LEU B CA 1
ATOM 3220 C C . LEU B 1 67 ? 13.719 30.688 -6.781 1 90.75 67 LEU B C 1
ATOM 3222 O O . LEU B 1 67 ? 13.898 31.188 -5.664 1 90.75 67 LEU B O 1
ATOM 3226 N N . ASP B 1 68 ? 14.531 30.828 -7.773 1 88.69 68 ASP B N 1
ATOM 3227 C CA . ASP B 1 68 ? 15.82 31.484 -7.59 1 88.69 68 ASP B CA 1
ATOM 3228 C C . ASP B 1 68 ? 15.648 33 -7.395 1 88.69 68 ASP B C 1
ATOM 3230 O O . ASP B 1 68 ? 16.516 33.656 -6.832 1 88.69 68 ASP B O 1
ATOM 3234 N N . ARG B 1 69 ? 14.516 33.469 -7.84 1 89.12 69 ARG B N 1
ATOM 3235 C CA . ARG B 1 69 ? 14.273 34.906 -7.758 1 89.12 69 ARG B CA 1
ATOM 3236 C C . ARG B 1 69 ? 13.266 35.25 -6.664 1 89.12 69 ARG B C 1
ATOM 3238 O O . ARG B 1 69 ? 12.922 36.406 -6.457 1 89.12 69 ARG B O 1
ATOM 3245 N N . LEU B 1 70 ? 12.891 34.25 -5.977 1 88.5 70 LEU B N 1
ATOM 3246 C CA . LEU B 1 70 ? 11.883 34.438 -4.941 1 88.5 70 LEU B CA 1
ATOM 3247 C C . LEU B 1 70 ? 12.43 35.281 -3.785 1 88.5 70 LEU B C 1
ATOM 3249 O O . LEU B 1 70 ? 13.625 35.219 -3.482 1 88.5 70 LEU B O 1
ATOM 3253 N N . ASP B 1 71 ? 11.594 36 -3.211 1 90.19 71 ASP B N 1
ATOM 3254 C CA . ASP B 1 71 ? 11.969 36.719 -2.006 1 90.19 71 ASP B CA 1
ATOM 3255 C C . ASP B 1 71 ? 12.539 35.781 -0.945 1 90.19 71 ASP B C 1
ATOM 3257 O O . ASP B 1 71 ? 12.023 34.688 -0.745 1 90.19 71 ASP B O 1
ATOM 3261 N N . LYS B 1 72 ? 13.547 36.219 -0.302 1 91.62 72 LYS B N 1
ATOM 3262 C CA . LYS B 1 72 ? 14.25 35.406 0.678 1 91.62 72 LYS B CA 1
ATOM 3263 C C . LYS B 1 72 ? 13.328 35 1.819 1 91.62 72 LYS B C 1
ATOM 3265 O O . LYS B 1 72 ? 13.422 33.875 2.338 1 91.62 72 LYS B O 1
ATOM 3270 N N . VAL B 1 73 ? 12.438 35.875 2.148 1 93.19 73 VAL B N 1
ATOM 3271 C CA . VAL B 1 73 ? 11.547 35.625 3.275 1 93.19 73 VAL B CA 1
ATOM 3272 C C . VAL B 1 73 ? 10.594 34.469 2.936 1 93.19 73 VAL B C 1
ATOM 3274 O O . VAL B 1 73 ? 10.336 33.625 3.773 1 93.19 73 VAL B O 1
ATOM 3277 N N . LEU B 1 74 ? 10.102 34.469 1.704 1 92 74 LEU B N 1
ATOM 3278 C CA . LEU B 1 74 ? 9.211 33.406 1.27 1 92 74 LEU B CA 1
ATOM 3279 C C . LEU B 1 74 ? 9.977 32.094 1.096 1 92 74 LEU B C 1
ATOM 3281 O O . LEU B 1 74 ? 9.461 31.031 1.42 1 92 74 LEU B O 1
ATOM 3285 N N . LEU B 1 75 ? 11.156 32.219 0.603 1 92.38 75 LEU B N 1
ATOM 3286 C CA . LEU B 1 75 ? 12.008 31.047 0.427 1 92.38 75 LEU B CA 1
ATOM 3287 C C . LEU B 1 75 ? 12.312 30.391 1.77 1 92.38 75 LEU B C 1
ATOM 3289 O O . LEU B 1 75 ? 12.289 29.156 1.882 1 92.38 75 LEU B O 1
ATOM 3293 N N . ASP B 1 76 ? 12.594 31.188 2.717 1 93.69 76 ASP B N 1
ATOM 3294 C CA . ASP B 1 76 ? 12.867 30.688 4.059 1 93.69 76 ASP B CA 1
ATOM 3295 C C . ASP B 1 76 ? 11.633 30 4.648 1 93.69 76 ASP B C 1
ATOM 3297 O O . ASP B 1 76 ? 11.75 28.969 5.32 1 93.69 76 ASP B O 1
ATOM 3301 N N . ALA B 1 77 ? 10.523 30.594 4.426 1 94.81 77 ALA B N 1
ATOM 3302 C CA . ALA B 1 77 ? 9.273 30 4.91 1 94.81 77 ALA B CA 1
ATOM 3303 C C . ALA B 1 77 ? 9.023 28.641 4.27 1 94.81 77 ALA B C 1
ATOM 3305 O O . ALA B 1 77 ? 8.68 27.672 4.961 1 94.81 77 ALA B O 1
ATOM 3306 N N . LEU B 1 78 ? 9.188 28.562 2.949 1 93.88 78 LEU B N 1
ATOM 3307 C CA . LEU B 1 78 ? 9.008 27.312 2.221 1 93.88 78 LEU B CA 1
ATOM 3308 C C . LEU B 1 78 ? 9.969 26.25 2.734 1 93.88 78 LEU B C 1
ATOM 3310 O O . LEU B 1 78 ? 9.586 25.094 2.914 1 93.88 78 LEU B O 1
ATOM 3314 N N . ASN B 1 79 ? 11.125 26.688 2.957 1 94.62 79 ASN B N 1
ATOM 3315 C CA . ASN B 1 79 ? 12.133 25.766 3.475 1 94.62 79 ASN B CA 1
ATOM 3316 C C . ASN B 1 79 ? 11.734 25.219 4.844 1 94.62 79 ASN B C 1
ATOM 3318 O O . ASN B 1 79 ? 11.859 24.016 5.094 1 94.62 79 ASN B O 1
ATOM 3322 N N . LYS B 1 80 ? 11.289 26.062 5.711 1 95.5 80 LYS B N 1
ATOM 3323 C CA . LYS B 1 80 ? 10.906 25.641 7.055 1 95.5 80 LYS B CA 1
ATOM 3324 C C . LYS B 1 80 ? 9.734 24.656 7.012 1 95.5 80 LYS B C 1
ATOM 3326 O O . LYS B 1 80 ? 9.75 23.625 7.695 1 95.5 80 LYS B O 1
ATOM 3331 N N . VAL B 1 81 ? 8.797 24.984 6.223 1 95.56 81 VAL B N 1
ATOM 3332 C CA . VAL B 1 81 ? 7.602 24.156 6.129 1 95.56 81 VAL B CA 1
ATOM 3333 C C . VAL B 1 81 ? 7.961 22.797 5.523 1 95.56 81 VAL B C 1
ATOM 3335 O O . VAL B 1 81 ? 7.559 21.75 6.043 1 95.56 81 VAL B O 1
ATOM 3338 N N . LEU B 1 82 ? 8.727 22.781 4.438 1 94.81 82 LEU B N 1
ATOM 3339 C CA . LEU B 1 82 ? 9.133 21.531 3.807 1 94.81 82 LEU B CA 1
ATOM 3340 C C . LEU B 1 82 ? 10.039 20.734 4.734 1 94.81 82 LEU B C 1
ATOM 3342 O O . LEU B 1 82 ? 9.938 19.5 4.801 1 94.81 82 LEU B O 1
ATOM 3346 N N . SER B 1 83 ? 10.914 21.438 5.465 1 94.88 83 SER B N 1
ATOM 3347 C CA . SER B 1 83 ? 11.797 20.781 6.414 1 94.88 83 SER B CA 1
ATOM 3348 C C . SER B 1 83 ? 11.008 20.047 7.5 1 94.88 83 SER B C 1
ATOM 3350 O O . SER B 1 83 ? 11.375 18.953 7.914 1 94.88 83 SER B O 1
ATOM 3352 N N . TYR B 1 84 ? 9.977 20.656 7.961 1 95.94 84 TYR B N 1
ATOM 3353 C CA . TYR B 1 84 ? 9.125 20 8.945 1 95.94 84 TYR B CA 1
ATOM 3354 C C . TYR B 1 84 ? 8.609 18.672 8.414 1 95.94 84 TYR B C 1
ATOM 3356 O O . TYR B 1 84 ? 8.664 17.656 9.109 1 95.94 84 TYR B O 1
ATOM 3364 N N . HIS B 1 85 ? 8.109 18.672 7.195 1 94.81 85 HIS B N 1
ATOM 3365 C CA . HIS B 1 85 ? 7.523 17.453 6.629 1 94.81 85 HIS B CA 1
ATOM 3366 C C . HIS B 1 85 ? 8.586 16.391 6.398 1 94.81 85 HIS B C 1
ATOM 3368 O O . HIS B 1 85 ? 8.312 15.195 6.551 1 94.81 85 HIS B O 1
ATOM 3374 N N . ILE B 1 86 ? 9.727 16.812 6.004 1 92.38 86 ILE B N 1
ATOM 3375 C CA . ILE B 1 86 ? 10.82 15.867 5.828 1 92.38 86 ILE B CA 1
ATOM 3376 C C . ILE B 1 86 ? 11.203 15.266 7.176 1 92.38 86 ILE B C 1
ATOM 3378 O O . ILE B 1 86 ? 11.398 14.055 7.289 1 92.38 86 ILE B O 1
ATOM 3382 N N . MET B 1 87 ? 11.305 16.109 8.211 1 92.75 87 MET B N 1
ATOM 3383 C CA . MET B 1 87 ? 11.656 15.641 9.539 1 92.75 87 MET B CA 1
ATOM 3384 C C . MET B 1 87 ? 10.578 14.703 10.086 1 92.75 87 MET B C 1
ATOM 3386 O O . MET B 1 87 ? 10.891 13.719 10.758 1 92.75 87 MET B O 1
ATOM 3390 N N . LEU B 1 88 ? 9.344 15.047 9.836 1 94 88 LEU B N 1
ATOM 3391 C CA . LEU B 1 88 ? 8.242 14.164 10.227 1 94 88 LEU B CA 1
ATOM 3392 C C . LEU B 1 88 ? 8.375 12.805 9.562 1 94 88 LEU B C 1
ATOM 3394 O O . LEU B 1 88 ? 8.219 11.766 10.219 1 94 88 LEU B O 1
ATOM 3398 N N . ASP B 1 89 ? 8.703 12.75 8.305 1 91.06 89 ASP B N 1
ATOM 3399 C CA . ASP B 1 89 ? 8.828 11.523 7.527 1 91.06 89 ASP B CA 1
ATOM 3400 C C . ASP B 1 89 ? 10.016 10.688 8 1 91.06 89 ASP B C 1
ATOM 3402 O O . ASP B 1 89 ? 10.062 9.477 7.781 1 91.06 89 ASP B O 1
ATOM 3406 N N . ASN B 1 90 ? 10.891 11.344 8.586 1 87.81 90 ASN B N 1
ATOM 3407 C CA . ASN B 1 90 ? 12.094 10.656 9.055 1 87.81 90 ASN B CA 1
ATOM 3408 C C . ASN B 1 90 ? 11.867 10.023 10.43 1 87.81 90 ASN B C 1
ATOM 3410 O O . ASN B 1 90 ? 12.719 9.281 10.922 1 87.81 90 ASN B O 1
ATOM 3414 N N . ASN B 1 91 ? 10.781 10.367 10.992 1 87.88 91 ASN B N 1
ATOM 3415 C CA . ASN B 1 91 ? 10.516 9.789 12.305 1 87.88 91 ASN B CA 1
ATOM 3416 C C . ASN B 1 91 ? 10 8.352 12.195 1 87.88 91 ASN B C 1
ATOM 3418 O O . ASN B 1 91 ? 9 8.102 11.516 1 87.88 91 ASN B O 1
ATOM 3422 N N . VAL B 1 92 ? 10.508 7.398 12.922 1 80.69 92 VAL B N 1
ATOM 3423 C CA . VAL B 1 92 ? 10.281 5.965 12.75 1 80.69 92 VAL B CA 1
ATOM 3424 C C . VAL B 1 92 ? 8.867 5.605 13.195 1 80.69 92 VAL B C 1
ATOM 3426 O O . VAL B 1 92 ? 8.242 4.711 12.625 1 80.69 92 VAL B O 1
ATOM 3429 N N . LYS B 1 93 ? 8.336 6.352 14.133 1 86.62 93 LYS B N 1
ATOM 3430 C CA . LYS B 1 93 ? 7.117 5.867 14.766 1 86.62 93 LYS B CA 1
ATOM 3431 C C . LYS B 1 93 ? 5.91 6.699 14.344 1 86.62 93 LYS B C 1
ATOM 3433 O O . LYS B 1 93 ? 4.797 6.18 14.234 1 86.62 93 LYS B O 1
ATOM 3438 N N . CYS B 1 94 ? 6.23 7.949 14.094 1 89.75 94 CYS B N 1
ATOM 3439 C CA . CYS B 1 94 ? 5.027 8.766 13.961 1 89.75 94 CYS B CA 1
ATOM 3440 C C . CYS B 1 94 ? 4.898 9.312 12.539 1 89.75 94 CYS B C 1
ATOM 3442 O O . CYS B 1 94 ? 4.02 10.125 12.266 1 89.75 94 CYS B O 1
ATOM 3444 N N . ARG B 1 95 ? 5.727 8.898 11.625 1 93.06 95 ARG B N 1
ATOM 3445 C CA . ARG B 1 95 ? 5.5 9.281 10.234 1 93.06 95 ARG B CA 1
ATOM 3446 C C . ARG B 1 95 ? 4.172 8.727 9.727 1 93.06 95 ARG B C 1
ATOM 3448 O O . ARG B 1 95 ? 3.756 7.641 10.125 1 93.06 95 ARG B O 1
ATOM 3455 N N . PRO B 1 96 ? 3.578 9.461 8.828 1 95.31 96 PRO B N 1
ATOM 3456 C CA . PRO B 1 96 ? 2.25 9.062 8.359 1 95.31 96 PRO B CA 1
ATOM 3457 C C . PRO B 1 96 ? 2.229 7.645 7.789 1 95.31 96 PRO B C 1
ATOM 3459 O O . PRO B 1 96 ? 1.286 6.891 8.039 1 95.31 96 PRO B O 1
ATOM 3462 N N . SER B 1 97 ? 3.242 7.223 7.062 1 93.81 97 SER B N 1
ATOM 3463 C CA . SER B 1 97 ? 3.289 5.879 6.496 1 93.81 97 SER B CA 1
ATOM 3464 C C . SER B 1 97 ? 3.348 4.82 7.59 1 93.81 97 SER B C 1
ATOM 3466 O O . SER B 1 97 ? 2.77 3.74 7.449 1 93.81 97 SER B O 1
ATOM 3468 N N . ALA B 1 98 ? 4.039 5.117 8.688 1 92.81 98 ALA B N 1
ATOM 3469 C CA . ALA B 1 98 ? 4.141 4.164 9.797 1 92.81 98 ALA B CA 1
ATOM 3470 C C . ALA B 1 98 ? 2.799 4.008 10.508 1 92.81 98 ALA B C 1
ATOM 3472 O O . ALA B 1 98 ? 2.379 2.891 10.812 1 92.81 98 ALA B O 1
ATOM 3473 N N . ILE B 1 99 ? 2.197 5.133 10.766 1 96.44 99 ILE B N 1
ATOM 3474 C CA . ILE B 1 99 ? 0.89 5.078 11.414 1 96.44 99 ILE B CA 1
ATOM 3475 C C . ILE B 1 99 ? -0.096 4.324 10.523 1 96.44 99 ILE B C 1
ATOM 3477 O O . ILE B 1 99 ? -0.856 3.482 11.008 1 96.44 99 ILE B O 1
ATOM 3481 N N . THR B 1 100 ? -0.026 4.621 9.227 1 96.94 100 THR B N 1
ATOM 3482 C CA . THR B 1 100 ? -0.912 3.957 8.273 1 96.94 100 THR B CA 1
ATOM 3483 C C . THR B 1 100 ? -0.671 2.451 8.273 1 96.94 100 THR B C 1
ATOM 3485 O O . THR B 1 100 ? -1.621 1.665 8.258 1 96.94 100 THR B O 1
ATOM 3488 N N . LEU B 1 101 ? 0.565 2.078 8.273 1 94.75 101 LEU B N 1
ATOM 3489 C CA . LEU B 1 101 ? 0.91 0.662 8.289 1 94.75 101 LEU B CA 1
ATOM 3490 C C . LEU B 1 101 ? 0.366 -0.016 9.547 1 94.75 101 LEU B C 1
ATOM 3492 O O . LEU B 1 101 ? -0.12 -1.147 9.484 1 94.75 101 LEU B O 1
ATOM 3496 N N . ASP B 1 102 ? 0.462 0.625 10.641 1 95.5 102 ASP B N 1
ATOM 3497 C CA . ASP B 1 102 ? -0.053 0.093 11.898 1 95.5 102 ASP B CA 1
ATOM 3498 C C . ASP B 1 102 ? -1.568 -0.085 11.844 1 95.5 102 ASP B C 1
ATOM 3500 O O . ASP B 1 102 ? -2.094 -1.114 12.273 1 95.5 102 ASP B O 1
ATOM 3504 N N . LEU B 1 103 ? -2.215 0.893 11.344 1 96.94 103 LEU B N 1
ATOM 3505 C CA . LEU B 1 103 ? -3.664 0.821 11.203 1 96.94 103 LEU B CA 1
ATOM 3506 C C . LEU B 1 103 ? -4.066 -0.298 10.25 1 96.94 103 LEU B C 1
ATOM 3508 O O . LEU B 1 103 ? -5.012 -1.041 10.516 1 96.94 103 LEU B O 1
ATOM 3512 N N . LEU B 1 104 ? -3.33 -0.367 9.172 1 96.19 104 LEU B N 1
ATOM 3513 C CA . LEU B 1 104 ? -3.562 -1.407 8.172 1 96.19 104 LEU B CA 1
ATOM 3514 C C . LEU B 1 104 ? -3.432 -2.793 8.797 1 96.19 104 LEU B C 1
ATOM 3516 O O . LEU B 1 104 ? -4.211 -3.697 8.477 1 96.19 104 LEU B O 1
ATOM 3520 N N . SER B 1 105 ? -2.537 -2.953 9.68 1 93 105 SER B N 1
ATOM 3521 C CA . SER B 1 105 ? -2.277 -4.246 10.305 1 93 105 SER B CA 1
ATOM 3522 C C . SER B 1 105 ? -3.396 -4.633 11.266 1 93 105 SER B C 1
ATOM 3524 O O . SER B 1 105 ? -3.604 -5.812 11.539 1 93 105 SER B O 1
ATOM 3526 N N . ASP B 1 106 ? -4.129 -3.691 11.727 1 94.5 106 ASP B N 1
ATOM 3527 C CA . ASP B 1 106 ? -5.133 -3.959 12.758 1 94.5 106 ASP B CA 1
ATOM 3528 C C . ASP B 1 106 ? -6.512 -4.176 12.141 1 94.5 106 ASP B C 1
ATOM 3530 O O . ASP B 1 106 ? -7.305 -4.973 12.641 1 94.5 106 ASP B O 1
ATOM 3534 N N . VAL B 1 107 ? -6.777 -3.463 11.117 1 94.81 107 VAL B N 1
ATOM 3535 C CA . VAL B 1 107 ? -8.125 -3.492 10.555 1 94.81 107 VAL B CA 1
ATOM 3536 C C . VAL B 1 107 ? -8.406 -4.871 9.961 1 94.81 107 VAL B C 1
ATOM 3538 O O . VAL B 1 107 ? -7.527 -5.477 9.336 1 94.81 107 VAL B O 1
ATOM 3541 N N . GLN B 1 108 ? -9.656 -5.332 10.141 1 91.5 108 GLN B N 1
ATOM 3542 C CA . GLN B 1 108 ? -10.008 -6.688 9.727 1 91.5 108 GLN B CA 1
ATOM 3543 C C . GLN B 1 108 ? -10.984 -6.676 8.555 1 91.5 108 GLN B C 1
ATOM 3545 O O . GLN B 1 108 ? -11.211 -7.707 7.922 1 91.5 108 GLN B O 1
ATOM 3550 N N . VAL B 1 109 ? -11.531 -5.594 8.258 1 92.12 109 VAL B N 1
ATOM 3551 C CA . VAL B 1 109 ? -12.469 -5.449 7.152 1 92.12 109 VAL B CA 1
ATOM 3552 C C . VAL B 1 109 ? -11.711 -5.305 5.836 1 92.12 109 VAL B C 1
ATOM 3554 O O . VAL B 1 109 ? -10.898 -4.387 5.68 1 92.12 109 VAL B O 1
ATOM 3557 N N . PRO B 1 110 ? -12 -6.113 4.852 1 91.31 110 PRO B N 1
ATOM 3558 C CA . PRO B 1 110 ? -11.195 -6.129 3.627 1 91.31 110 PRO B CA 1
ATOM 3559 C C . PRO B 1 110 ? -11.227 -4.797 2.883 1 91.31 110 PRO B C 1
ATOM 3561 O O . PRO B 1 110 ? -10.195 -4.348 2.373 1 91.31 110 PRO B O 1
ATOM 3564 N N . GLU B 1 111 ? -12.391 -4.18 2.789 1 93.56 111 GLU B N 1
ATOM 3565 C CA . GLU B 1 111 ? -12.492 -2.902 2.09 1 93.56 111 GLU B CA 1
ATOM 3566 C C . GLU B 1 111 ? -11.633 -1.835 2.76 1 93.56 111 GLU B C 1
ATOM 3568 O O . GLU B 1 111 ? -11.008 -1.021 2.08 1 93.56 111 GLU B O 1
ATOM 3573 N N . ALA B 1 112 ? -11.586 -1.882 4.055 1 95.81 112 ALA B N 1
ATOM 3574 C CA . ALA B 1 112 ? -10.766 -0.933 4.801 1 95.81 112 ALA B CA 1
ATOM 3575 C C . ALA B 1 112 ? -9.273 -1.23 4.609 1 95.81 112 ALA B C 1
ATOM 3577 O O . ALA B 1 112 ? -8.461 -0.311 4.512 1 95.81 112 ALA B O 1
ATOM 3578 N N . ARG B 1 113 ? -8.977 -2.471 4.562 1 94.44 113 ARG B N 1
ATOM 3579 C CA . ARG B 1 113 ? -7.594 -2.857 4.316 1 94.44 113 ARG B CA 1
ATOM 3580 C C . ARG B 1 113 ? -7.129 -2.377 2.943 1 94.44 113 ARG B C 1
ATOM 3582 O O . ARG B 1 113 ? -6.004 -1.89 2.799 1 94.44 113 ARG B O 1
ATOM 3589 N N . ALA B 1 114 ? -7.992 -2.561 2.01 1 94.81 114 ALA B N 1
ATOM 3590 C CA . ALA B 1 114 ? -7.664 -2.096 0.666 1 94.81 114 ALA B CA 1
ATOM 3591 C C . ALA B 1 114 ? -7.426 -0.588 0.649 1 94.81 114 ALA B C 1
ATOM 3593 O O . ALA B 1 114 ? -6.48 -0.11 0.017 1 94.81 114 ALA B O 1
ATOM 3594 N N . PHE B 1 115 ? -8.281 0.159 1.35 1 97.44 115 PHE B N 1
ATOM 3595 C CA . PHE B 1 115 ? -8.094 1.604 1.423 1 97.44 115 PHE B CA 1
ATOM 3596 C C . PHE B 1 115 ? -6.75 1.946 2.053 1 97.44 115 PHE B C 1
ATOM 3598 O O . PHE B 1 115 ? -5.977 2.725 1.491 1 97.44 115 PHE B O 1
ATOM 3605 N N . TYR B 1 116 ? -6.449 1.336 3.209 1 97.75 116 TYR B N 1
ATOM 3606 C CA . TYR B 1 116 ? -5.211 1.656 3.908 1 97.75 116 TYR B CA 1
ATOM 3607 C C . TYR B 1 116 ? -3.996 1.218 3.096 1 97.75 116 TYR B C 1
ATOM 3609 O O . TYR B 1 116 ? -2.947 1.865 3.137 1 97.75 116 TYR B O 1
ATOM 3617 N N . GLY B 1 117 ? -4.164 0.137 2.395 1 96.44 117 GLY B N 1
ATOM 3618 C CA . GLY B 1 117 ? -3.098 -0.233 1.475 1 96.44 117 GLY B CA 1
ATOM 3619 C C . GLY B 1 117 ? -2.779 0.851 0.462 1 96.44 117 GLY B C 1
ATOM 3620 O O . GLY B 1 117 ? -1.611 1.169 0.233 1 96.44 117 GLY B O 1
ATOM 3621 N N . PHE B 1 118 ? -3.77 1.384 -0.076 1 97.44 118 PHE B N 1
ATOM 3622 C CA . PHE B 1 118 ? -3.568 2.451 -1.05 1 97.44 118 PHE B CA 1
ATOM 3623 C C . PHE B 1 118 ? -3.07 3.719 -0.369 1 97.44 118 PHE B C 1
ATOM 3625 O O . PHE B 1 118 ? -2.238 4.441 -0.923 1 97.44 118 PHE B O 1
ATOM 3632 N N . GLN B 1 119 ? -3.631 3.98 0.799 1 97.81 119 GLN B N 1
ATOM 3633 C CA . GLN B 1 119 ? -3.17 5.148 1.54 1 97.81 119 GLN B CA 1
ATOM 3634 C C . GLN B 1 119 ? -1.671 5.07 1.818 1 97.81 119 GLN B C 1
ATOM 3636 O O . GLN B 1 119 ? -0.98 6.09 1.826 1 97.81 119 GLN B O 1
ATOM 3641 N N . LEU B 1 120 ? -1.216 3.928 2.113 1 96.69 120 LEU B N 1
ATOM 3642 C CA . LEU B 1 120 ? 0.215 3.748 2.33 1 96.69 120 LEU B CA 1
ATOM 3643 C C . LEU B 1 120 ? 1.01 4.16 1.096 1 96.69 120 LEU B C 1
ATOM 3645 O O . LEU B 1 120 ? 2.047 4.816 1.21 1 96.69 120 LEU B O 1
ATOM 3649 N N . THR B 1 121 ? 0.551 3.791 -0.042 1 96.38 121 THR B N 1
ATOM 3650 C CA . THR B 1 121 ? 1.159 4.199 -1.304 1 96.38 121 THR B CA 1
ATOM 3651 C C . THR B 1 121 ? 1.148 5.719 -1.444 1 96.38 121 THR B C 1
ATOM 3653 O O . THR B 1 121 ? 2.16 6.32 -1.813 1 96.38 121 THR B O 1
ATOM 3656 N N . ASP B 1 122 ? 0.031 6.293 -1.083 1 97.06 122 ASP B N 1
ATOM 3657 C CA . ASP B 1 122 ? -0.079 7.746 -1.129 1 97.06 122 ASP B CA 1
ATOM 3658 C C . ASP B 1 122 ? 0.973 8.406 -0.24 1 97.06 122 ASP B C 1
ATOM 3660 O O . ASP B 1 122 ? 1.622 9.367 -0.648 1 97.06 122 ASP B O 1
ATOM 3664 N N . GLU B 1 123 ? 1.068 7.852 0.931 1 96.06 123 GLU B N 1
ATOM 3665 C CA . GLU B 1 123 ? 2.004 8.445 1.883 1 96.06 123 GLU B CA 1
ATOM 3666 C C . GLU B 1 123 ? 3.434 8.398 1.354 1 96.06 123 GLU B C 1
ATOM 3668 O O . GLU B 1 123 ? 4.211 9.328 1.562 1 96.06 123 GLU B O 1
ATOM 3673 N N . ASN B 1 124 ? 3.77 7.332 0.738 1 93.88 124 ASN B N 1
ATOM 3674 C CA . ASN B 1 124 ? 5.098 7.23 0.141 1 93.88 124 ASN B CA 1
ATOM 3675 C C . ASN B 1 124 ? 5.289 8.25 -0.979 1 93.88 124 ASN B C 1
ATOM 3677 O O . ASN B 1 124 ? 6.355 8.859 -1.096 1 93.88 124 ASN B O 1
ATOM 3681 N N . ILE B 1 125 ? 4.301 8.414 -1.735 1 95.94 125 ILE B N 1
ATOM 3682 C CA . ILE B 1 125 ? 4.348 9.367 -2.838 1 95.94 125 ILE B CA 1
ATOM 3683 C C . ILE B 1 125 ? 4.441 10.789 -2.289 1 95.94 125 ILE B C 1
ATOM 3685 O O . ILE B 1 125 ? 5.176 11.625 -2.824 1 95.94 125 ILE B O 1
ATOM 3689 N N . HIS B 1 126 ? 3.656 11.055 -1.219 1 96.31 126 HIS B N 1
ATOM 3690 C CA . HIS B 1 126 ? 3.752 12.352 -0.557 1 96.31 126 HIS B CA 1
ATOM 3691 C C . HIS B 1 126 ? 5.184 12.648 -0.127 1 96.31 126 HIS B C 1
ATOM 3693 O O . HIS B 1 126 ? 5.707 13.734 -0.392 1 96.31 126 HIS B O 1
ATOM 3699 N N . SER B 1 127 ? 5.746 11.688 0.532 1 93.75 127 SER B N 1
ATOM 3700 C CA . SER B 1 127 ? 7.117 11.828 1.007 1 93.75 127 SER B CA 1
ATOM 3701 C C . SER B 1 127 ? 8.078 12.086 -0.149 1 93.75 127 SER B C 1
ATOM 3703 O O . SER B 1 127 ? 8.938 12.961 -0.062 1 93.75 127 SER B O 1
ATOM 3705 N N . GLU B 1 128 ? 7.957 11.359 -1.228 1 93.44 128 GLU B N 1
ATOM 3706 C CA . GLU B 1 128 ? 8.773 11.539 -2.422 1 93.44 128 GLU B CA 1
ATOM 3707 C C . GLU B 1 128 ? 8.594 12.938 -3.012 1 93.44 128 GLU B C 1
ATOM 3709 O O . GLU B 1 128 ? 9.57 13.586 -3.398 1 93.44 128 GLU B O 1
ATOM 3714 N N . THR B 1 129 ? 7.406 13.328 -3.111 1 95.31 129 THR B N 1
ATOM 3715 C CA . THR B 1 129 ? 7.074 14.617 -3.711 1 95.31 129 THR B CA 1
ATOM 3716 C C . THR B 1 129 ? 7.66 15.766 -2.889 1 95.31 129 THR B C 1
ATOM 3718 O O . THR B 1 129 ? 8.289 16.672 -3.438 1 95.31 129 THR B O 1
ATOM 3721 N N . VAL B 1 130 ? 7.5 15.672 -1.586 1 94.56 130 VAL B N 1
ATOM 3722 C CA . VAL B 1 130 ? 8.055 16.688 -0.697 1 94.56 130 VAL B CA 1
ATOM 3723 C C . VAL B 1 130 ? 9.578 16.688 -0.804 1 94.56 130 VAL B C 1
ATOM 3725 O O . VAL B 1 130 ? 10.211 17.75 -0.828 1 94.56 130 VAL B O 1
ATOM 3728 N N . GLY B 1 131 ? 10.109 15.516 -0.843 1 91.62 131 GLY B N 1
ATOM 3729 C CA . GLY B 1 131 ? 11.547 15.414 -1.053 1 91.62 131 GLY B CA 1
ATOM 3730 C C . GLY B 1 131 ? 12.008 16.078 -2.336 1 91.62 131 GLY B C 1
ATOM 3731 O O . GLY B 1 131 ? 13.016 16.797 -2.344 1 91.62 131 GLY B O 1
ATOM 3732 N N . SER B 1 132 ? 11.281 15.875 -3.385 1 92.31 132 SER B N 1
ATOM 3733 C CA . SER B 1 132 ? 11.617 16.469 -4.676 1 92.31 132 SER B CA 1
ATOM 3734 C C . SER B 1 132 ? 11.5 17.984 -4.633 1 92.31 132 SER B C 1
ATOM 3736 O O . SER B 1 132 ? 12.328 18.703 -5.207 1 92.31 132 SER B O 1
ATOM 3738 N N . MET B 1 133 ? 10.484 18.453 -3.998 1 93.75 133 MET B N 1
ATOM 3739 C CA . MET B 1 133 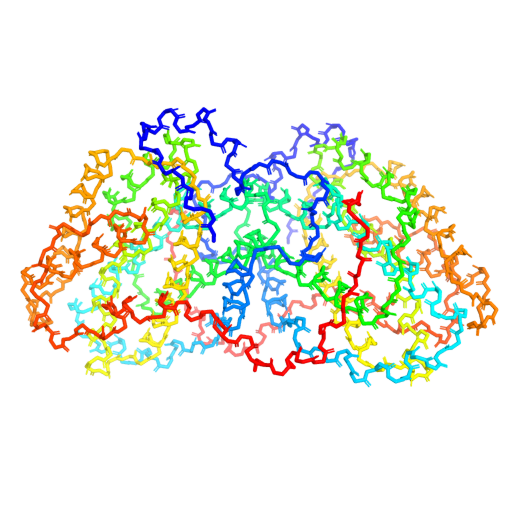? 10.312 19.891 -3.816 1 93.75 133 MET B CA 1
ATOM 3740 C C . MET B 1 133 ? 11.5 20.484 -3.062 1 93.75 133 MET B C 1
ATOM 3742 O O . MET B 1 133 ? 12.031 21.531 -3.459 1 93.75 133 MET B O 1
ATOM 3746 N N . PHE B 1 134 ? 11.836 19.797 -2.055 1 92.81 134 PHE B N 1
ATOM 3747 C CA . PHE B 1 134 ? 12.93 20.266 -1.211 1 92.81 134 PHE B CA 1
ATOM 3748 C C . PHE B 1 134 ? 14.242 20.281 -1.981 1 92.81 134 PHE B C 1
ATOM 3750 O O . PHE B 1 134 ? 15.016 21.234 -1.886 1 92.81 134 PHE B O 1
ATOM 3757 N N . GLN B 1 135 ? 14.469 19.281 -2.729 1 88.94 135 GLN B N 1
ATOM 3758 C CA . GLN B 1 135 ? 15.688 19.188 -3.523 1 88.94 135 GLN B CA 1
ATOM 3759 C C . GLN B 1 135 ? 15.766 20.328 -4.539 1 88.94 135 GLN B C 1
ATOM 3761 O O . GLN B 1 135 ? 16.844 20.859 -4.801 1 88.94 135 GLN B O 1
ATOM 3766 N N . THR B 1 136 ? 14.688 20.656 -5.09 1 91.06 136 THR B N 1
ATOM 3767 C CA . THR B 1 136 ? 14.633 21.719 -6.082 1 91.06 136 THR B CA 1
ATOM 3768 C C . THR B 1 136 ? 14.922 23.078 -5.434 1 91.06 136 THR B C 1
ATOM 3770 O O . THR B 1 136 ? 15.516 23.953 -6.059 1 91.06 136 THR B O 1
ATOM 3773 N N . LEU B 1 137 ? 14.523 23.234 -4.211 1 88.69 137 LEU B N 1
ATOM 3774 C CA . LEU B 1 137 ? 14.789 24.469 -3.465 1 88.69 137 LEU B CA 1
ATOM 3775 C C . LEU B 1 137 ? 16.281 24.625 -3.195 1 88.69 137 LEU B C 1
ATOM 3777 O O . LEU B 1 137 ? 16.75 25.75 -2.988 1 88.69 137 LEU B O 1
ATOM 3781 N N . ALA B 1 138 ? 17.062 23.562 -3.26 1 77.69 138 ALA B N 1
ATOM 3782 C CA . ALA B 1 138 ? 18.5 23.562 -2.99 1 77.69 138 ALA B CA 1
ATOM 3783 C C . ALA B 1 138 ? 18.812 24.234 -1.659 1 77.69 138 ALA B C 1
ATOM 3785 O O . ALA B 1 138 ? 19.734 25.047 -1.569 1 77.69 138 ALA B O 1
ATOM 3786 N N . ALA B 1 139 ? 18 24.062 -0.7 1 79.12 139 ALA B N 1
ATOM 3787 C CA . ALA B 1 139 ? 18.203 24.672 0.619 1 79.12 139 ALA B CA 1
ATOM 3788 C C . ALA B 1 139 ? 18.719 23.641 1.617 1 79.12 139 ALA B C 1
ATOM 3790 O O . ALA B 1 139 ? 18.766 22.438 1.313 1 79.12 139 ALA B O 1
ATOM 3791 N N . SER B 1 140 ? 19.188 24.172 2.73 1 88.19 140 SER B N 1
ATOM 3792 C CA . SER B 1 140 ? 19.641 23.297 3.807 1 88.19 140 SER B CA 1
ATOM 3793 C C . SER B 1 140 ? 18.484 22.891 4.711 1 88.19 140 SER B C 1
ATOM 3795 O O . SER B 1 140 ? 17.609 23.719 5.02 1 88.19 140 SER B O 1
ATOM 3797 N N . LEU B 1 141 ? 18.5 21.703 5.055 1 89.19 141 LEU B N 1
ATOM 3798 C CA . LEU B 1 141 ? 17.438 21.156 5.902 1 89.19 141 LEU B CA 1
ATOM 3799 C C . LEU B 1 141 ? 17.469 21.812 7.281 1 89.19 141 LEU B C 1
ATOM 3801 O O . LEU B 1 141 ? 18.516 21.891 7.918 1 89.19 141 LEU B O 1
ATOM 3805 N N . ASP B 1 142 ? 16.391 22.344 7.68 1 91.75 142 ASP B N 1
ATOM 3806 C CA . ASP B 1 142 ? 16.219 22.781 9.055 1 91.75 142 ASP B CA 1
ATOM 3807 C C . ASP B 1 142 ? 15.781 21.641 9.961 1 91.75 142 ASP B C 1
ATOM 3809 O O . ASP B 1 142 ? 14.586 21.375 10.109 1 91.75 142 ASP B O 1
ATOM 3813 N N . SER B 1 143 ? 16.672 21.016 10.703 1 87.56 143 SER B N 1
ATOM 3814 C CA . SER B 1 143 ? 16.422 19.797 11.469 1 87.56 143 SER B CA 1
ATOM 3815 C C . SER B 1 143 ? 15.602 20.078 12.719 1 87.56 143 SER B C 1
ATOM 3817 O O . SER B 1 143 ? 15.086 19.156 13.359 1 87.56 143 SER B O 1
ATOM 3819 N N . LYS B 1 144 ? 15.469 21.328 13.047 1 89.12 144 LYS B N 1
ATOM 3820 C CA . LYS B 1 144 ? 14.727 21.672 14.258 1 89.12 144 LYS B CA 1
ATOM 3821 C C . LYS B 1 144 ? 13.297 22.109 13.922 1 89.12 144 LYS B C 1
ATOM 3823 O O . LYS B 1 144 ? 12.5 22.375 14.82 1 89.12 144 LYS B O 1
ATOM 3828 N N . SER B 1 145 ? 13.039 22.172 12.648 1 88.12 145 SER B N 1
ATOM 3829 C CA . SER B 1 145 ? 11.727 22.641 12.227 1 88.12 145 SER B CA 1
ATOM 3830 C C . SER B 1 145 ? 10.625 21.703 12.711 1 88.12 145 SER B C 1
ATOM 3832 O O . SER B 1 145 ? 10.602 20.531 12.359 1 88.12 145 SER B O 1
ATOM 3834 N N . GLY B 1 146 ? 9.742 22.297 13.539 1 93.81 146 GLY B N 1
ATOM 3835 C CA . GLY B 1 146 ? 8.578 21.562 14.008 1 93.81 146 GLY B CA 1
ATOM 3836 C C . GLY B 1 146 ? 8.922 20.484 15.016 1 93.81 146 GLY B C 1
ATOM 3837 O O . GLY B 1 146 ? 8.18 19.516 15.18 1 93.81 146 GLY B O 1
ATOM 3838 N N . SER B 1 147 ? 10.016 20.547 15.625 1 95.44 147 SER B N 1
ATOM 3839 C CA . SER B 1 147 ? 10.477 19.516 16.547 1 95.44 147 SER B CA 1
ATOM 3840 C C . SER B 1 147 ? 9.477 19.297 17.672 1 95.44 147 SER B C 1
ATOM 3842 O O . SER B 1 147 ? 9.258 18.156 18.109 1 95.44 147 SER B O 1
ATOM 3844 N N . ASP B 1 148 ? 8.875 20.406 18.141 1 96.69 148 ASP B N 1
ATOM 3845 C CA . ASP B 1 148 ? 7.902 20.281 19.219 1 96.69 148 ASP B CA 1
ATOM 3846 C C . ASP B 1 148 ? 6.672 19.5 18.766 1 96.69 148 ASP B C 1
ATOM 3848 O O . ASP B 1 148 ? 6.176 18.641 19.5 1 96.69 148 ASP B O 1
ATOM 3852 N N . LYS B 1 149 ? 6.152 19.766 17.578 1 96.69 149 LYS B N 1
ATOM 3853 C CA . LYS B 1 149 ? 5.008 19.047 17.016 1 96.69 149 LYS B CA 1
ATOM 3854 C C . LYS B 1 149 ? 5.32 17.562 16.844 1 96.69 149 LYS B C 1
ATOM 3856 O O . LYS B 1 149 ? 4.504 16.703 17.172 1 96.69 149 LYS B O 1
ATOM 3861 N N . ILE B 1 150 ? 6.48 17.297 16.312 1 96.5 150 ILE B N 1
ATOM 3862 C CA . ILE B 1 150 ? 6.887 15.93 16.031 1 96.5 150 ILE B CA 1
ATOM 3863 C C . ILE B 1 150 ? 7.039 15.156 17.328 1 96.5 150 ILE B C 1
ATOM 3865 O O . ILE B 1 150 ? 6.59 14.016 17.438 1 96.5 150 ILE B O 1
ATOM 3869 N N . SER B 1 151 ? 7.641 15.836 18.328 1 97 151 SER B N 1
ATOM 3870 C CA . SER B 1 151 ? 7.816 15.195 19.625 1 97 151 SER B CA 1
ATOM 3871 C C . SER B 1 151 ? 6.469 14.867 20.266 1 97 151 SER B C 1
ATOM 3873 O O . SER B 1 151 ? 6.301 13.797 20.844 1 97 151 SER B O 1
ATOM 3875 N N . TRP B 1 152 ? 5.629 15.82 20.172 1 98.06 152 TRP B N 1
ATOM 3876 C CA . TRP B 1 152 ? 4.289 15.617 20.719 1 98.06 152 TRP B CA 1
ATOM 3877 C C . TRP B 1 152 ? 3.602 14.438 20.047 1 98.06 152 TRP B C 1
ATOM 3879 O O . TRP B 1 152 ? 3.033 13.57 20.719 1 98.06 152 TRP B O 1
ATOM 3889 N N . LEU B 1 153 ? 3.604 14.414 18.734 1 97.69 153 LEU B N 1
ATOM 3890 C CA . LEU B 1 153 ? 2.971 13.344 17.969 1 97.69 153 LEU B CA 1
ATOM 3891 C C . LEU B 1 153 ? 3.617 12 18.281 1 97.69 153 LEU B C 1
ATOM 3893 O O . LEU B 1 153 ? 2.92 11.008 18.516 1 97.69 153 LEU B O 1
ATOM 3897 N N . HIS B 1 154 ? 4.922 12 18.312 1 96.56 154 HIS B N 1
ATOM 3898 C CA . HIS B 1 154 ? 5.676 10.789 18.625 1 96.56 154 HIS B CA 1
ATOM 3899 C C . HIS B 1 154 ? 5.266 10.211 19.969 1 96.56 154 HIS B C 1
ATOM 3901 O O . HIS B 1 154 ? 4.996 9.016 20.078 1 96.56 154 HIS B O 1
ATOM 3907 N N . LYS B 1 155 ? 5.242 11.055 20.953 1 97.06 155 LYS B N 1
ATOM 3908 C CA . LYS B 1 155 ? 4.887 10.633 22.312 1 97.06 155 LYS B CA 1
ATOM 3909 C C . LYS B 1 155 ? 3.488 10.023 22.344 1 97.06 155 LYS B C 1
ATOM 3911 O O . LYS B 1 155 ? 3.287 8.945 22.906 1 97.06 155 LYS B O 1
ATOM 3916 N N . ASN B 1 156 ? 2.559 10.68 21.75 1 97.06 156 ASN B N 1
ATOM 3917 C CA . ASN B 1 156 ? 1.173 10.219 21.781 1 97.06 156 ASN B CA 1
ATOM 3918 C C . ASN B 1 156 ? 0.979 8.938 20.984 1 97.06 156 ASN B C 1
ATOM 3920 O O . ASN B 1 156 ? 0.188 8.07 21.375 1 97.06 156 ASN B O 1
ATOM 3924 N N . VAL B 1 157 ? 1.692 8.75 19.922 1 96.31 157 VAL B N 1
ATOM 3925 C CA . VAL B 1 157 ? 1.553 7.57 19.062 1 96.31 157 VAL B CA 1
ATOM 3926 C C . VAL B 1 157 ? 2.148 6.355 19.766 1 96.31 157 VAL B C 1
ATOM 3928 O O . VAL B 1 157 ? 1.551 5.277 19.766 1 96.31 157 VAL B O 1
ATOM 3931 N N . ILE B 1 158 ? 3.279 6.465 20.406 1 93.94 158 ILE B N 1
ATOM 3932 C CA . ILE B 1 158 ? 3.951 5.32 21.016 1 93.94 158 ILE B CA 1
ATOM 3933 C C . ILE B 1 158 ? 3.205 4.902 22.281 1 93.94 158 ILE B C 1
ATOM 3935 O O . ILE B 1 158 ? 3.232 3.729 22.672 1 93.94 158 ILE B O 1
ATOM 3939 N N . GLU B 1 159 ? 2.545 5.82 22.906 1 93.5 159 GLU B N 1
ATOM 3940 C CA . GLU B 1 159 ? 1.931 5.555 24.203 1 93.5 159 GLU B CA 1
ATOM 3941 C C . GLU B 1 159 ? 0.554 4.914 24.047 1 93.5 159 GLU B C 1
ATOM 3943 O O . GLU B 1 159 ? 0.017 4.34 24.984 1 93.5 159 GLU B O 1
ATOM 3948 N N . THR B 1 160 ? 0.023 5.035 22.891 1 94.5 160 THR B N 1
ATOM 3949 C CA . THR B 1 160 ? -1.358 4.578 22.797 1 94.5 160 THR B CA 1
ATOM 3950 C C . THR B 1 160 ? -1.434 3.25 22.047 1 94.5 160 THR B C 1
ATOM 3952 O O . THR B 1 160 ? -0.688 3.027 21.094 1 94.5 160 THR B O 1
ATOM 3955 N N . LYS B 1 161 ? -2.328 2.389 22.516 1 93.75 161 LYS B N 1
ATOM 3956 C CA . LYS B 1 161 ? -2.668 1.163 21.797 1 93.75 161 LYS B CA 1
ATOM 3957 C C . LYS B 1 161 ? -4.105 1.204 21.281 1 93.75 161 LYS B C 1
ATOM 3959 O O . LYS B 1 161 ? -4.582 0.24 20.688 1 93.75 161 LYS B O 1
ATOM 3964 N N . SER B 1 162 ? -4.754 2.32 21.547 1 95.88 162 SER B N 1
ATOM 3965 C CA . SER B 1 162 ? -6.133 2.506 21.109 1 95.88 162 SER B CA 1
ATOM 3966 C C . SER B 1 162 ? -6.199 2.787 19.609 1 95.88 162 SER B C 1
ATOM 3968 O O . SER B 1 162 ? -5.605 3.756 19.125 1 95.88 162 SER B O 1
ATOM 3970 N N . PHE B 1 163 ? -6.93 1.935 18.922 1 96.75 163 PHE B N 1
ATOM 3971 C CA . PHE B 1 163 ? -7.117 2.137 17.484 1 96.75 163 PHE B CA 1
ATOM 3972 C C . PHE B 1 163 ? -7.797 3.475 17.219 1 96.75 163 PHE B C 1
ATOM 3974 O O . PHE B 1 163 ? -7.383 4.215 16.328 1 96.75 163 PHE B O 1
ATOM 3981 N N . PHE B 1 164 ? -8.789 3.863 17.984 1 97.06 164 PHE B N 1
ATOM 3982 C CA . PHE B 1 164 ? -9.508 5.121 17.844 1 97.06 164 PHE B CA 1
ATOM 3983 C C . PHE B 1 164 ? -8.555 6.305 17.938 1 97.06 164 PHE B C 1
ATOM 3985 O O . PHE B 1 164 ? -8.555 7.188 17.078 1 97.06 164 PHE B O 1
ATOM 3992 N N . LYS B 1 165 ? -7.766 6.316 18.969 1 97.19 165 LYS B N 1
ATOM 3993 C CA . LYS B 1 165 ? -6.855 7.434 19.203 1 97.19 165 LYS B CA 1
ATOM 3994 C C . LYS B 1 165 ? -5.809 7.527 18.094 1 97.19 165 LYS B C 1
ATOM 3996 O O . LYS B 1 165 ? -5.422 8.625 17.688 1 97.19 165 LYS B O 1
ATOM 4001 N N . ARG B 1 166 ? -5.348 6.383 17.625 1 97.25 166 ARG B N 1
ATOM 4002 C CA . ARG B 1 166 ? -4.359 6.406 16.547 1 97.25 166 ARG B CA 1
ATOM 4003 C C . ARG B 1 166 ? -4.949 7.016 15.289 1 97.25 166 ARG B C 1
ATOM 4005 O O . ARG B 1 166 ? -4.277 7.773 14.586 1 97.25 166 ARG B O 1
ATOM 4012 N N . VAL B 1 167 ? -6.176 6.66 14.969 1 97.88 167 VAL B N 1
ATOM 4013 C CA . VAL B 1 167 ? -6.836 7.266 13.812 1 97.88 167 VAL B CA 1
ATOM 4014 C C . VAL B 1 167 ? -6.973 8.773 14.023 1 97.88 167 VAL B C 1
ATOM 4016 O O . VAL B 1 167 ? -6.734 9.555 13.109 1 97.88 167 VAL B O 1
ATOM 4019 N N . LEU B 1 168 ? -7.305 9.172 15.211 1 97.88 168 LEU B N 1
ATOM 4020 C CA . LEU B 1 168 ? -7.426 10.578 15.547 1 97.88 168 LEU B CA 1
ATOM 4021 C C . LEU B 1 168 ? -6.09 11.297 15.383 1 97.88 168 LEU B C 1
ATOM 4023 O O . LEU B 1 168 ? -6.035 12.391 14.82 1 97.88 168 LEU B O 1
ATOM 4027 N N . LEU B 1 169 ? -5.031 10.703 15.859 1 98 169 LEU B N 1
ATOM 4028 C CA . LEU B 1 169 ? -3.701 11.289 15.742 1 98 169 LEU B CA 1
ATOM 4029 C C . LEU B 1 169 ? -3.281 11.414 14.281 1 98 169 LEU B C 1
ATOM 4031 O O . LEU B 1 169 ? -2.621 12.383 13.906 1 98 169 LEU B O 1
ATOM 4035 N N . MET B 1 170 ? -3.643 10.43 13.484 1 97.38 170 MET B N 1
ATOM 4036 C CA . MET B 1 170 ? -3.389 10.508 12.055 1 97.38 170 MET B CA 1
ATOM 4037 C C . MET B 1 170 ? -4.105 11.711 11.438 1 97.38 170 MET B C 1
ATOM 4039 O O . MET B 1 170 ? -3.525 12.438 10.633 1 97.38 170 MET B O 1
ATOM 4043 N N . LEU B 1 171 ? -5.324 11.945 11.828 1 96.62 171 LEU B N 1
ATOM 4044 C CA . LEU B 1 171 ? -6.098 13.086 11.336 1 96.62 171 LEU B CA 1
ATOM 4045 C C . LEU B 1 171 ? -5.449 14.398 11.75 1 96.62 171 LEU B C 1
ATOM 4047 O O . LEU B 1 171 ? -5.363 15.336 10.945 1 96.62 171 LEU B O 1
ATOM 4051 N N . ILE B 1 172 ? -5.035 14.43 12.938 1 97.44 172 ILE B N 1
ATOM 4052 C CA . ILE B 1 172 ? -4.383 15.625 13.453 1 97.44 172 ILE B CA 1
ATOM 4053 C C . ILE B 1 172 ? -3.107 15.906 12.664 1 97.44 172 ILE B C 1
ATOM 4055 O O . ILE B 1 172 ? -2.863 17.047 12.242 1 97.44 172 ILE B O 1
ATOM 4059 N N . SER B 1 173 ? -2.328 14.898 12.484 1 96.75 173 SER B N 1
ATOM 4060 C CA . SER B 1 173 ? -1.089 15.031 11.727 1 96.75 173 SER B CA 1
ATOM 4061 C C . SER B 1 173 ? -1.357 15.547 10.32 1 96.75 173 SER B C 1
ATOM 4063 O O . SER B 1 173 ? -0.65 16.438 9.828 1 96.75 173 SER B O 1
ATOM 4065 N N . LYS B 1 174 ? -2.43 15.078 9.734 1 94.94 174 LYS B N 1
ATOM 4066 C CA . LYS B 1 174 ? -2.689 15.336 8.32 1 94.94 174 LYS B CA 1
ATOM 4067 C C . LYS B 1 174 ? -3.414 16.672 8.133 1 94.94 174 LYS B C 1
ATOM 4069 O O . LYS B 1 174 ? -3.146 17.406 7.176 1 94.94 174 LYS B O 1
ATOM 4074 N N . LEU B 1 175 ? -4.301 17 9.008 1 93.25 175 LEU B N 1
ATOM 4075 C CA . LEU B 1 175 ? -5.16 18.141 8.773 1 93.25 175 LEU B CA 1
ATOM 4076 C C . LEU B 1 175 ? -4.656 19.359 9.539 1 93.25 175 LEU B C 1
ATOM 4078 O O . LEU B 1 175 ? -4.691 20.484 9.023 1 93.25 175 LEU B O 1
ATOM 4082 N N . VAL B 1 176 ? -4.203 19.141 10.695 1 96 176 VAL B N 1
ATOM 4083 C CA . VAL B 1 176 ? -3.9 20.281 11.555 1 96 176 VAL B CA 1
ATOM 4084 C C . VAL B 1 176 ? -2.406 20.594 11.492 1 96 176 VAL B C 1
ATOM 4086 O O . VAL B 1 176 ? -2.014 21.719 11.156 1 96 176 VAL B O 1
ATOM 4089 N N . PHE B 1 177 ? -1.592 19.578 11.711 1 96.62 177 PHE B N 1
ATOM 4090 C CA . PHE B 1 177 ? -0.151 19.812 11.719 1 96.62 177 PHE B CA 1
ATOM 4091 C C . PHE B 1 177 ? 0.357 20.109 10.312 1 96.62 177 PHE B C 1
ATOM 4093 O O . PHE B 1 177 ? 1.544 20.391 10.125 1 96.62 177 PHE B O 1
ATOM 4100 N N . SER B 1 178 ? -0.568 20.141 9.383 1 92.88 178 SER B N 1
ATOM 4101 C CA . SER B 1 178 ? -0.231 20.547 8.023 1 92.88 178 SER B CA 1
ATOM 4102 C C . SER B 1 178 ? -0.853 21.906 7.684 1 92.88 178 SER B C 1
ATOM 4104 O O . SER B 1 178 ? -0.889 22.297 6.516 1 92.88 178 SER B O 1
ATOM 4106 N N . ALA B 1 179 ? -1.279 22.625 8.625 1 92.38 179 ALA B N 1
ATOM 4107 C CA . ALA B 1 179 ? -1.919 23.922 8.383 1 92.38 179 ALA B CA 1
ATOM 4108 C C . ALA B 1 179 ? -0.952 24.891 7.723 1 92.38 179 ALA B C 1
ATOM 4110 O O . ALA B 1 179 ? -1.341 25.656 6.832 1 92.38 179 ALA B O 1
ATOM 4111 N N . SER B 1 180 ? 0.299 24.938 8.211 1 92.06 180 SER B N 1
ATOM 4112 C CA . SER B 1 180 ? 1.301 25.797 7.594 1 92.06 180 SER B CA 1
ATOM 4113 C C . SER B 1 180 ? 1.437 25.516 6.102 1 92.06 180 SER B C 1
ATOM 4115 O O . SER B 1 180 ? 1.573 26.438 5.297 1 92.06 180 SER B O 1
ATOM 4117 N N . PHE B 1 181 ? 1.393 24.25 5.836 1 90.94 181 PHE B N 1
ATOM 4118 C CA . PHE B 1 181 ? 1.449 23.781 4.453 1 90.94 181 PHE B CA 1
ATOM 4119 C C . PHE B 1 181 ? 0.266 24.312 3.658 1 90.94 181 PHE B C 1
ATOM 4121 O O . PHE B 1 181 ? 0.438 24.828 2.545 1 90.94 181 PHE B O 1
ATOM 4128 N N . GLY B 1 182 ? -0.878 24.25 4.16 1 89.12 182 GLY B N 1
ATOM 4129 C CA . GLY B 1 182 ? -2.074 24.766 3.51 1 89.12 182 GLY B CA 1
ATOM 4130 C C . GLY B 1 182 ? -2.043 26.266 3.303 1 89.12 182 GLY B C 1
ATOM 4131 O O . GLY B 1 182 ? -2.43 26.75 2.24 1 89.12 182 GLY B O 1
ATOM 4132 N N . ILE B 1 183 ? -1.569 26.953 4.25 1 89.75 183 ILE B N 1
ATOM 4133 C CA . ILE B 1 183 ? -1.533 28.422 4.199 1 89.75 183 ILE B CA 1
ATOM 4134 C C . ILE B 1 183 ? -0.559 28.875 3.113 1 89.75 183 ILE B C 1
ATOM 4136 O O . ILE B 1 183 ? -0.886 29.734 2.299 1 89.75 183 ILE B O 1
ATOM 4140 N N . ILE B 1 184 ? 0.599 28.281 3.088 1 89.25 184 ILE B N 1
ATOM 4141 C CA . ILE B 1 184 ? 1.587 28.656 2.08 1 89.25 184 ILE B CA 1
ATOM 4142 C C . ILE B 1 184 ? 1.06 28.297 0.69 1 89.25 184 ILE B C 1
ATOM 4144 O O . ILE B 1 184 ? 1.289 29.047 -0.271 1 89.25 184 ILE B O 1
ATOM 4148 N N . ARG B 1 185 ? 0.466 27.188 0.559 1 88.19 185 ARG B N 1
ATOM 4149 C CA . ARG B 1 185 ? -0.131 26.781 -0.71 1 88.19 185 ARG B CA 1
ATOM 4150 C C . ARG B 1 185 ? -1.131 27.812 -1.2 1 88.19 185 ARG B C 1
ATOM 4152 O O . ARG B 1 185 ? -1.079 28.234 -2.357 1 88.19 185 ARG B O 1
ATOM 4159 N N . ASP B 1 186 ? -2.004 28.203 -0.315 1 86.62 186 ASP B N 1
ATOM 4160 C CA . ASP B 1 186 ? -3.023 29.172 -0.69 1 86.62 186 ASP B CA 1
ATOM 4161 C C . ASP B 1 186 ? -2.389 30.5 -1.137 1 86.62 186 ASP B C 1
ATOM 4163 O O . ASP B 1 186 ? -2.861 31.125 -2.084 1 86.62 186 ASP B O 1
ATOM 4167 N N . PHE B 1 187 ? -1.405 30.844 -0.453 1 88.25 187 PHE B N 1
ATOM 4168 C CA . PHE B 1 187 ? -0.7 32.094 -0.797 1 88.25 187 PHE B CA 1
ATOM 4169 C C . PHE B 1 187 ? -0.058 31.969 -2.176 1 88.25 187 PHE B C 1
ATOM 4171 O O . PHE B 1 187 ? -0.186 32.875 -3 1 88.25 187 PHE B O 1
ATOM 4178 N N . ILE B 1 188 ? 0.641 30.875 -2.406 1 88.19 188 ILE B N 1
ATOM 4179 C CA . ILE B 1 188 ? 1.357 30.672 -3.66 1 88.19 188 ILE B CA 1
ATOM 4180 C C . ILE B 1 188 ? 0.362 30.594 -4.816 1 88.19 188 ILE B C 1
ATOM 4182 O O . ILE B 1 188 ? 0.636 31.078 -5.918 1 88.19 188 ILE B O 1
ATOM 4186 N N . VAL B 1 189 ? -0.715 29.984 -4.598 1 84 189 VAL B N 1
ATOM 4187 C CA . VAL B 1 189 ? -1.751 29.859 -5.617 1 84 189 VAL B CA 1
ATOM 4188 C C . VAL B 1 189 ? -2.336 31.234 -5.922 1 84 189 VAL B C 1
ATOM 4190 O O . VAL B 1 189 ? -2.492 31.609 -7.09 1 84 189 VAL B O 1
ATOM 4193 N N . LYS B 1 190 ? -2.645 31.969 -4.953 1 84 190 LYS B N 1
ATOM 4194 C CA . LYS B 1 190 ? -3.229 33.312 -5.109 1 84 190 LYS B CA 1
ATOM 4195 C C . LYS B 1 190 ? -2.283 34.219 -5.863 1 84 190 LYS B C 1
ATOM 4197 O O . LYS B 1 190 ? -2.715 34.969 -6.742 1 84 190 LYS B O 1
ATOM 4202 N N . GLU B 1 191 ? -1.001 34.156 -5.531 1 86.69 191 GLU B N 1
ATOM 4203 C CA . GLU B 1 191 ? -0.01 35.062 -6.117 1 86.69 191 GLU B CA 1
ATOM 4204 C C . GLU B 1 191 ? 0.526 34.5 -7.434 1 86.69 191 GLU B C 1
ATOM 4206 O O . GLU B 1 191 ? 1.295 35.188 -8.125 1 86.69 191 GLU B O 1
ATOM 4211 N N . LYS B 1 192 ? 0.058 33.281 -7.73 1 84.56 192 LYS B N 1
ATOM 4212 C CA . LYS B 1 192 ? 0.462 32.594 -8.969 1 84.56 192 LYS B CA 1
ATOM 4213 C C . LYS B 1 192 ? 1.981 32.531 -9.086 1 84.56 192 LYS B C 1
ATOM 4215 O O . LYS B 1 192 ? 2.547 32.875 -10.125 1 84.56 192 LYS B O 1
ATOM 4220 N N . ILE B 1 193 ? 2.512 32.25 -7.883 1 84.69 193 ILE B N 1
ATOM 4221 C CA . ILE B 1 193 ? 3.955 32.062 -7.773 1 84.69 193 ILE B CA 1
ATOM 4222 C C . ILE B 1 193 ? 4.297 30.578 -7.844 1 84.69 193 ILE B C 1
ATOM 4224 O O . ILE B 1 193 ? 3.529 29.734 -7.375 1 84.69 193 ILE B O 1
ATOM 4228 N N . ILE B 1 194 ? 5.188 30.078 -8.648 1 91.31 194 ILE B N 1
ATOM 4229 C CA . ILE B 1 194 ? 5.727 28.734 -8.812 1 91.31 194 ILE B CA 1
ATOM 4230 C C . ILE B 1 194 ? 4.586 27.734 -9 1 91.31 194 ILE B C 1
ATOM 4232 O O . ILE B 1 194 ? 4.293 26.953 -8.094 1 91.31 194 ILE B O 1
ATOM 4236 N N . PRO B 1 195 ? 3.953 27.594 -9.969 1 91.06 195 PRO B N 1
ATOM 4237 C CA . PRO B 1 195 ? 2.729 26.828 -10.234 1 91.06 195 PRO B CA 1
ATOM 4238 C C . PRO B 1 195 ? 2.9 25.328 -10.008 1 91.06 195 PRO B C 1
ATOM 4240 O O . PRO B 1 195 ? 1.968 24.656 -9.555 1 91.06 195 PRO B O 1
ATOM 4243 N N . THR B 1 196 ? 4.031 24.734 -10.312 1 94.69 196 THR B N 1
ATOM 4244 C CA . THR B 1 196 ? 4.223 23.297 -10.125 1 94.69 196 THR B CA 1
ATOM 4245 C C . THR B 1 196 ? 4.141 22.938 -8.648 1 94.69 196 THR B C 1
ATOM 4247 O O . THR B 1 196 ? 3.531 21.922 -8.289 1 94.69 196 THR B O 1
ATOM 4250 N N . TYR B 1 197 ? 4.754 23.781 -7.789 1 93.62 197 TYR B N 1
ATOM 4251 C CA . TYR B 1 197 ? 4.645 23.578 -6.348 1 93.62 197 TYR B CA 1
ATOM 4252 C C . TYR B 1 197 ? 3.188 23.625 -5.898 1 93.62 197 TYR B C 1
ATOM 4254 O O . TYR B 1 197 ? 2.742 22.781 -5.113 1 93.62 197 TYR B O 1
ATOM 4262 N N . ALA B 1 198 ? 2.531 24.578 -6.43 1 89.81 198 ALA B N 1
ATOM 4263 C CA . ALA B 1 198 ? 1.126 24.75 -6.066 1 89.81 198 ALA B CA 1
ATOM 4264 C C . ALA B 1 198 ? 0.31 23.516 -6.449 1 89.81 198 ALA B C 1
ATOM 4266 O O . ALA B 1 198 ? -0.517 23.047 -5.668 1 89.81 198 ALA B O 1
ATOM 4267 N N . LEU B 1 199 ? 0.547 23 -7.605 1 92.56 199 LEU B N 1
ATOM 4268 C CA . LEU B 1 199 ? -0.171 21.828 -8.086 1 92.56 199 LEU B CA 1
ATOM 4269 C C . LEU B 1 199 ? 0.133 20.609 -7.223 1 92.56 199 LEU B C 1
ATOM 4271 O O . LEU B 1 199 ? -0.766 19.828 -6.902 1 92.56 199 LEU B O 1
ATOM 4275 N N . ALA B 1 200 ? 1.368 20.391 -6.883 1 93.56 200 ALA B N 1
ATOM 4276 C CA . ALA B 1 200 ? 1.765 19.266 -6.043 1 93.56 200 ALA B CA 1
ATOM 4277 C C . ALA B 1 200 ? 1.135 19.375 -4.656 1 93.56 200 ALA B C 1
ATOM 4279 O O . ALA B 1 200 ? 0.635 18.375 -4.121 1 93.56 200 ALA B O 1
ATOM 4280 N N . LEU B 1 201 ? 1.127 20.547 -4.105 1 91.69 201 LEU B N 1
ATOM 4281 C CA . LEU B 1 201 ? 0.536 20.766 -2.789 1 91.69 201 LEU B CA 1
ATOM 4282 C C . LEU B 1 201 ? -0.969 20.531 -2.822 1 91.69 201 LEU B C 1
ATOM 4284 O O . LEU B 1 201 ? -1.536 19.984 -1.876 1 91.69 201 LEU B O 1
ATOM 4288 N N . ASP B 1 202 ? -1.545 20.891 -3.896 1 89.56 202 ASP B N 1
ATOM 4289 C CA . ASP B 1 202 ? -2.975 20.656 -4.074 1 89.56 202 ASP B CA 1
ATOM 4290 C C . ASP B 1 202 ? -3.287 19.172 -4.145 1 89.56 202 ASP B C 1
ATOM 4292 O O . ASP B 1 202 ? -4.289 18.703 -3.594 1 89.56 202 ASP B O 1
ATOM 4296 N N . ALA B 1 203 ? -2.484 18.469 -4.859 1 93.5 203 ALA B N 1
ATOM 4297 C CA . ALA B 1 203 ? -2.672 17.016 -4.977 1 93.5 203 ALA B CA 1
ATOM 4298 C C . ALA B 1 203 ? -2.551 16.344 -3.617 1 93.5 203 ALA B C 1
ATOM 4300 O O . ALA B 1 203 ? -3.365 15.477 -3.271 1 93.5 203 ALA B O 1
ATOM 4301 N N . ILE B 1 204 ? -1.568 16.734 -2.809 1 94.38 204 ILE B N 1
ATOM 4302 C CA . ILE B 1 204 ? -1.371 16.172 -1.477 1 94.38 204 ILE B CA 1
ATOM 4303 C C . ILE B 1 204 ? -2.572 16.516 -0.595 1 94.38 204 ILE B C 1
ATOM 4305 O O . ILE B 1 204 ? -3.105 15.641 0.095 1 94.38 204 ILE B O 1
ATOM 4309 N N . GLU B 1 205 ? -3.01 17.734 -0.654 1 90.12 205 GLU B N 1
ATOM 4310 C CA . GLU B 1 205 ? -4.152 18.156 0.149 1 90.12 205 GLU B CA 1
ATOM 4311 C C . GLU B 1 205 ? -5.41 17.375 -0.219 1 90.12 205 GLU B C 1
ATOM 4313 O O . GLU B 1 205 ? -6.191 17 0.656 1 90.12 205 GLU B O 1
ATOM 4318 N N . SER B 1 206 ? -5.602 17.234 -1.464 1 91.12 206 SER B N 1
ATOM 4319 C CA . SER B 1 206 ? -6.742 16.453 -1.933 1 91.12 206 SER B CA 1
ATOM 4320 C C . SER B 1 206 ? -6.727 15.039 -1.348 1 91.12 206 SER B C 1
ATOM 4322 O O . SER B 1 206 ? -7.754 14.547 -0.879 1 91.12 206 SER B O 1
ATOM 4324 N N . ASP B 1 207 ? -5.586 14.383 -1.381 1 94.69 207 ASP B N 1
ATOM 4325 C CA . ASP B 1 207 ? -5.441 13.055 -0.787 1 94.69 207 ASP B CA 1
ATOM 4326 C C . ASP B 1 207 ? -5.785 13.078 0.7 1 94.69 207 ASP B C 1
ATOM 4328 O O . ASP B 1 207 ? -6.484 12.195 1.194 1 94.69 207 ASP B O 1
ATOM 4332 N N . GLN B 1 208 ? -5.293 14.102 1.376 1 93.31 208 GLN B N 1
ATOM 4333 C CA . GLN B 1 208 ? -5.516 14.195 2.816 1 93.31 208 GLN B CA 1
ATOM 4334 C C . GLN B 1 208 ? -7.004 14.305 3.137 1 93.31 208 GLN B C 1
ATOM 4336 O O . GLN B 1 208 ? -7.473 13.75 4.137 1 93.31 208 GLN B O 1
ATOM 4341 N N . HIS B 1 209 ? -7.668 14.961 2.307 1 90.44 209 HIS B N 1
ATOM 4342 C CA . HIS B 1 209 ? -9.109 15.078 2.512 1 90.44 209 HIS B CA 1
ATOM 4343 C C . HIS B 1 209 ? -9.805 13.742 2.279 1 90.44 209 HIS B C 1
ATOM 4345 O O . HIS B 1 209 ? -10.758 13.406 2.988 1 90.44 209 HIS B O 1
ATOM 4351 N N . ILE B 1 210 ? -9.398 13.023 1.316 1 94.31 210 ILE B N 1
ATOM 4352 C CA . ILE B 1 210 ? -9.953 11.695 1.085 1 94.31 210 ILE B CA 1
ATOM 4353 C C . ILE B 1 210 ? -9.648 10.797 2.281 1 94.31 210 ILE B C 1
ATOM 4355 O O . ILE B 1 210 ? -10.523 10.062 2.748 1 94.31 210 ILE B O 1
ATOM 4359 N N . HIS B 1 211 ? -8.406 10.867 2.791 1 96.94 211 HIS B N 1
ATOM 4360 C CA . HIS B 1 211 ? -8.031 10.094 3.969 1 96.94 211 HIS B CA 1
ATOM 4361 C C . HIS B 1 211 ? -8.906 10.453 5.164 1 96.94 211 HIS B C 1
ATOM 4363 O O . HIS B 1 211 ? -9.32 9.57 5.922 1 96.94 211 HIS B O 1
ATOM 4369 N N . ALA B 1 212 ? -9.211 11.727 5.281 1 94.5 212 ALA B N 1
ATOM 4370 C CA . ALA B 1 212 ? -10.055 12.18 6.387 1 94.5 212 ALA B CA 1
ATOM 4371 C C . ALA B 1 212 ? -11.484 11.656 6.234 1 94.5 212 ALA B C 1
ATOM 4373 O O . ALA B 1 212 ? -12.109 11.258 7.219 1 94.5 212 ALA B O 1
ATOM 4374 N N . ARG B 1 213 ? -11.969 11.68 5.059 1 93.94 213 ARG B N 1
ATOM 4375 C CA . ARG B 1 213 ? -13.312 11.156 4.824 1 93.94 213 ARG B CA 1
ATOM 4376 C C . ARG B 1 213 ? -13.383 9.664 5.125 1 93.94 213 ARG B C 1
ATOM 4378 O O . ARG B 1 213 ? -14.391 9.172 5.633 1 93.94 213 ARG B O 1
ATOM 4385 N N . PHE B 1 214 ? -12.383 8.953 4.816 1 97.5 214 PHE B N 1
ATOM 4386 C CA . PHE B 1 214 ? -12.359 7.543 5.184 1 97.5 214 PHE B CA 1
ATOM 4387 C C . PHE B 1 214 ? -12.383 7.375 6.699 1 97.5 214 PHE B C 1
ATOM 4389 O O . PHE B 1 214 ? -13.07 6.492 7.219 1 97.5 214 PHE B O 1
ATOM 4396 N N . ALA B 1 215 ? -11.57 8.211 7.363 1 96.31 215 ALA B N 1
ATOM 4397 C CA . ALA B 1 215 ? -11.586 8.172 8.82 1 96.31 215 ALA B CA 1
ATOM 4398 C C . ALA B 1 215 ? -13 8.391 9.367 1 96.31 215 ALA B C 1
ATOM 4400 O O . ALA B 1 215 ? -13.398 7.75 10.336 1 96.31 215 ALA B O 1
ATOM 4401 N N . PHE B 1 216 ? -13.719 9.266 8.75 1 94.56 216 PHE B N 1
ATOM 4402 C CA . PHE B 1 216 ? -15.109 9.5 9.133 1 94.56 216 PHE B CA 1
ATOM 4403 C C . PHE B 1 216 ? -15.922 8.219 9.039 1 94.56 216 PHE B C 1
ATOM 4405 O O . PHE B 1 216 ? -16.656 7.867 9.969 1 94.56 216 PHE B O 1
ATOM 4412 N N . CYS B 1 217 ? -15.812 7.527 7.895 1 94.56 217 CYS B N 1
ATOM 4413 C CA . CYS B 1 217 ? -16.531 6.27 7.707 1 94.56 217 CYS B CA 1
ATOM 4414 C C . CYS B 1 217 ? -16.141 5.266 8.789 1 94.56 217 CYS B C 1
ATOM 4416 O O . CYS B 1 217 ? -17 4.527 9.281 1 94.56 217 CYS B O 1
ATOM 4418 N N . LEU B 1 218 ? -14.883 5.238 9.125 1 95.94 218 LEU B N 1
ATOM 4419 C CA . LEU B 1 218 ? -14.406 4.332 10.164 1 95.94 218 LEU B CA 1
ATOM 4420 C C . LEU B 1 218 ? -15.039 4.664 11.516 1 95.94 218 LEU B C 1
ATOM 4422 O O . LEU B 1 218 ? -15.555 3.777 12.195 1 95.94 218 LEU B O 1
ATOM 4426 N N . PHE B 1 219 ? -14.992 5.906 11.906 1 94.44 219 PHE B N 1
ATOM 4427 C CA . PHE B 1 219 ? -15.516 6.344 13.188 1 94.44 219 PHE B CA 1
ATOM 4428 C C . PHE B 1 219 ? -17.016 6.062 13.289 1 94.44 219 PHE B C 1
ATOM 4430 O O . PHE B 1 219 ? -17.516 5.711 14.359 1 94.44 219 PHE B O 1
ATOM 4437 N N . GLU B 1 220 ? -17.688 6.18 12.203 1 91.56 220 GLU B N 1
ATOM 4438 C CA . GLU B 1 220 ? -19.125 5.949 12.18 1 91.56 220 GLU B CA 1
ATOM 4439 C C . GLU B 1 220 ? -19.469 4.504 12.547 1 91.56 220 GLU B C 1
ATOM 4441 O O . GLU B 1 220 ? -20.5 4.234 13.141 1 91.56 220 GLU B O 1
ATOM 4446 N N . LEU B 1 221 ? -18.609 3.596 12.273 1 91.81 221 LEU B N 1
ATOM 4447 C CA . LEU B 1 221 ? -18.875 2.18 12.508 1 91.81 221 LEU B CA 1
ATOM 4448 C C . LEU B 1 221 ? -18.375 1.751 13.883 1 91.81 221 LEU B C 1
ATOM 4450 O O . LEU B 1 221 ? -18.703 0.663 14.359 1 91.81 221 LEU B O 1
ATOM 4454 N N . MET B 1 222 ? -17.562 2.559 14.5 1 93.31 222 MET B N 1
ATOM 4455 C CA . MET B 1 222 ? -17 2.207 15.805 1 93.31 222 MET B CA 1
ATOM 4456 C C . MET B 1 222 ? -18 2.506 16.922 1 93.31 222 MET B C 1
ATOM 4458 O O . MET B 1 222 ? -18.688 3.535 16.891 1 93.31 222 MET B O 1
ATOM 4462 N N . GLU B 1 223 ? -18.062 1.632 17.859 1 93.19 223 GLU B N 1
ATOM 4463 C CA . GLU B 1 223 ? -19.016 1.757 18.953 1 93.19 223 GLU B CA 1
ATOM 4464 C C . GLU B 1 223 ? -18.422 2.535 20.125 1 93.19 223 GLU B C 1
ATOM 4466 O O . GLU B 1 223 ? -19.141 3.211 20.859 1 93.19 223 GLU B O 1
ATOM 4471 N N . ASN B 1 224 ? -17.125 2.385 20.344 1 93.81 224 ASN B N 1
ATOM 4472 C CA . ASN B 1 224 ? -16.453 3.045 21.453 1 93.81 224 ASN B CA 1
ATOM 4473 C C . ASN B 1 224 ? -15.664 4.27 21 1 93.81 224 ASN B C 1
ATOM 4475 O O . ASN B 1 224 ? -14.836 4.172 20.094 1 93.81 224 ASN B O 1
ATOM 4479 N N . ARG B 1 225 ? -16 5.34 21.703 1 94.06 225 ARG B N 1
ATOM 4480 C CA . ARG B 1 225 ? -15.312 6.594 21.406 1 94.06 225 ARG B CA 1
ATOM 4481 C C . ARG B 1 225 ? -14.562 7.102 22.641 1 94.06 225 ARG B C 1
ATOM 4483 O O . ARG B 1 225 ? -14.93 6.777 23.766 1 94.06 225 ARG B O 1
ATOM 4490 N N . MET B 1 226 ? -13.578 7.875 22.328 1 96.12 226 MET B N 1
ATOM 4491 C CA . MET B 1 226 ? -12.812 8.484 23.422 1 96.12 226 MET B CA 1
ATOM 4492 C C . MET B 1 226 ? -13.656 9.516 24.172 1 96.12 226 MET B C 1
ATOM 4494 O O . MET B 1 226 ? -14.492 10.188 23.562 1 96.12 226 MET B O 1
ATOM 4498 N N . LEU B 1 227 ? -13.328 9.617 25.453 1 96.31 227 LEU B N 1
ATOM 4499 C CA . LEU B 1 227 ? -13.992 10.641 26.25 1 96.31 227 LEU B CA 1
ATOM 4500 C C . LEU B 1 227 ? -13.781 12.023 25.656 1 96.31 227 LEU B C 1
ATOM 4502 O O . LEU B 1 227 ? -12.672 12.367 25.25 1 96.31 227 LEU B O 1
ATOM 4506 N N . GLU B 1 228 ? -14.859 12.82 25.703 1 95.5 228 GLU B N 1
ATOM 4507 C CA . GLU B 1 228 ? -14.805 14.164 25.141 1 95.5 228 GLU B CA 1
ATOM 4508 C C . GLU B 1 228 ? -13.727 15.008 25.812 1 95.5 228 GLU B C 1
ATOM 4510 O O . GLU B 1 228 ? -13.031 15.781 25.156 1 95.5 228 GLU B O 1
ATOM 4515 N N . SER B 1 229 ? -13.625 14.883 27.094 1 96.06 229 SER B N 1
ATOM 4516 C CA . SER B 1 229 ? -12.648 15.656 27.844 1 96.06 229 SER B CA 1
ATOM 4517 C C . SER B 1 229 ? -11.227 15.328 27.391 1 96.06 229 SER B C 1
ATOM 4519 O O . SER B 1 229 ? -10.375 16.219 27.297 1 96.06 229 SER B O 1
ATOM 4521 N N . GLU B 1 230 ? -10.93 14.031 27.094 1 96.06 230 GLU B N 1
ATOM 4522 C CA . GLU B 1 230 ? -9.609 13.625 26.625 1 96.06 230 GLU B CA 1
ATOM 4523 C C . GLU B 1 230 ? -9.328 14.18 25.234 1 96.06 230 GLU B C 1
ATOM 4525 O O . GLU B 1 230 ? -8.219 14.641 24.953 1 96.06 230 GLU B O 1
ATOM 4530 N N . VAL B 1 231 ? -10.336 14.133 24.406 1 97.31 231 VAL B N 1
ATOM 4531 C CA . VAL B 1 231 ? -10.195 14.641 23.047 1 97.31 231 VAL B CA 1
ATOM 4532 C C . VAL B 1 231 ? -9.938 16.141 23.078 1 97.31 231 VAL B C 1
ATOM 4534 O O . VAL B 1 231 ? -9.047 16.641 22.391 1 97.31 231 VAL B O 1
ATOM 4537 N N . LEU B 1 232 ? -10.664 16.875 23.906 1 96.44 232 LEU B N 1
ATOM 4538 C CA . LEU B 1 232 ? -10.531 18.328 23.984 1 96.44 232 LEU B CA 1
ATOM 4539 C C . LEU B 1 232 ? -9.172 18.719 24.531 1 96.44 232 LEU B C 1
ATOM 4541 O O . LEU B 1 232 ? -8.602 19.734 24.109 1 96.44 232 LEU B O 1
ATOM 4545 N N . SER B 1 233 ? -8.688 17.969 25.438 1 96.56 233 SER B N 1
ATOM 4546 C CA . SER B 1 233 ? -7.34 18.219 25.938 1 96.56 233 SER B CA 1
ATOM 4547 C C . SER B 1 233 ? -6.305 18.094 24.828 1 96.56 233 SER B C 1
ATOM 4549 O O . SER B 1 233 ? -5.426 18.953 24.688 1 96.56 233 SER B O 1
ATOM 4551 N N . LEU B 1 234 ? -6.379 17.031 24 1 97.06 234 LEU B N 1
ATOM 4552 C CA . LEU B 1 234 ? -5.484 16.844 22.875 1 97.06 234 LEU B CA 1
ATOM 4553 C C . LEU B 1 234 ? -5.605 18.016 21.891 1 97.06 234 LEU B C 1
ATOM 4555 O O . LEU B 1 234 ? -4.594 18.547 21.422 1 97.06 234 LEU B O 1
ATOM 4559 N N . ILE B 1 235 ? -6.805 18.391 21.672 1 97.88 235 ILE B N 1
ATOM 4560 C CA . ILE B 1 235 ? -7.109 19.422 20.688 1 97.88 235 ILE B CA 1
ATOM 4561 C C . ILE B 1 235 ? -6.484 20.75 21.109 1 97.88 235 ILE B C 1
ATOM 4563 O O . ILE B 1 235 ? -5.914 21.469 20.281 1 97.88 235 ILE B O 1
ATOM 4567 N N . ASN B 1 236 ? -6.562 21.062 22.328 1 97.19 236 ASN B N 1
ATOM 4568 C CA . ASN B 1 236 ? -6 22.328 22.828 1 97.19 236 ASN B CA 1
ATOM 4569 C C . ASN B 1 236 ? -4.477 22.328 22.734 1 97.19 236 ASN B C 1
ATOM 4571 O O . ASN B 1 236 ? -3.873 23.344 22.406 1 97.19 236 ASN B O 1
ATOM 4575 N N . GLU B 1 237 ? -3.887 21.234 23.047 1 98.06 237 GLU B N 1
ATOM 4576 C CA . GLU B 1 237 ? -2.436 21.125 22.906 1 98.06 237 GLU B CA 1
ATOM 4577 C C . GLU B 1 237 ? -1.996 21.297 21.453 1 98.06 237 GLU B C 1
ATOM 4579 O O . GLU B 1 237 ? -1.043 22.031 21.172 1 98.06 237 GLU B O 1
ATOM 4584 N N . VAL B 1 238 ? -2.664 20.656 20.594 1 98.44 238 VAL B N 1
ATOM 4585 C CA . VAL B 1 238 ? -2.35 20.688 19.172 1 98.44 238 VAL B CA 1
ATOM 4586 C C . VAL B 1 238 ? -2.518 22.094 18.625 1 98.44 238 VAL B C 1
ATOM 4588 O O . VAL B 1 238 ? -1.716 22.547 17.797 1 98.44 238 VAL B O 1
ATOM 4591 N N . LYS B 1 239 ? -3.578 22.75 19.094 1 97.75 239 LYS B N 1
ATOM 4592 C CA . LYS B 1 239 ? -3.828 24.125 18.672 1 97.75 239 LYS B CA 1
ATOM 4593 C C . LYS B 1 239 ? -2.631 25.031 18.984 1 97.75 239 LYS B C 1
ATOM 4595 O O . LYS B 1 239 ? -2.141 25.734 18.109 1 97.75 239 LYS B O 1
ATOM 4600 N N . GLU B 1 240 ? -2.166 24.922 20.141 1 98.06 240 GLU B N 1
ATOM 4601 C CA . GLU B 1 240 ? -1.054 25.75 20.578 1 98.06 240 GLU B CA 1
ATOM 4602 C C . GLU B 1 240 ? 0.216 25.438 19.797 1 98.06 240 GLU B C 1
ATOM 4604 O O . GLU B 1 240 ? 0.936 26.344 19.375 1 98.06 240 GLU B O 1
ATOM 4609 N N . LEU B 1 241 ? 0.469 24.156 19.609 1 98.31 241 LEU B N 1
ATOM 4610 C CA . LEU B 1 241 ? 1.676 23.734 18.922 1 98.31 241 LEU B CA 1
ATOM 4611 C C . LEU B 1 241 ? 1.663 24.203 17.469 1 98.31 241 LEU B C 1
ATOM 4613 O O . LEU B 1 241 ? 2.668 24.719 16.969 1 98.31 241 LEU B O 1
ATOM 4617 N N . GLU B 1 242 ? 0.549 24.078 16.781 1 98 242 GLU B N 1
ATOM 4618 C CA . GLU B 1 242 ? 0.491 24.422 15.359 1 98 242 GLU B CA 1
ATOM 4619 C C . GLU B 1 242 ? 0.529 25.938 15.164 1 98 242 GLU B C 1
ATOM 4621 O O . GLU B 1 242 ? 1.173 26.438 14.242 1 98 242 GLU B O 1
ATOM 4626 N N . ILE B 1 243 ? -0.172 26.688 16.031 1 97 243 ILE B N 1
ATOM 4627 C CA . ILE B 1 243 ? -0.142 28.141 15.93 1 97 243 ILE B CA 1
ATOM 4628 C C . ILE B 1 243 ? 1.285 28.641 16.125 1 97 243 ILE B C 1
ATOM 4630 O O . ILE B 1 243 ? 1.77 29.484 15.367 1 97 243 ILE B O 1
ATOM 4634 N N . ALA B 1 244 ? 1.943 28.078 17.109 1 97.81 244 ALA B N 1
ATOM 4635 C CA . ALA B 1 244 ? 3.326 28.469 17.375 1 97.81 244 ALA B CA 1
ATOM 4636 C C . ALA B 1 244 ? 4.215 28.188 16.172 1 97.81 244 ALA B C 1
ATOM 4638 O O . ALA B 1 244 ? 5.07 29 15.805 1 97.81 244 ALA B O 1
ATOM 4639 N N . PHE B 1 245 ? 4.078 27.094 15.547 1 97.94 245 PHE B N 1
ATOM 4640 C CA . PHE B 1 245 ? 4.883 26.734 14.383 1 97.94 245 PHE B CA 1
ATOM 4641 C C . PHE B 1 245 ? 4.59 27.672 13.219 1 97.94 245 PHE B C 1
ATOM 4643 O O . PHE B 1 245 ? 5.508 28.141 12.539 1 97.94 245 PHE B O 1
ATOM 4650 N N . CYS B 1 246 ? 3.303 27.922 12.969 1 96.44 246 CYS B N 1
ATOM 4651 C CA . CYS B 1 246 ? 2.926 28.812 11.883 1 96.44 246 CYS B CA 1
ATOM 4652 C C . CYS B 1 246 ? 3.52 30.203 12.086 1 96.44 246 CYS B C 1
ATOM 4654 O O . CYS B 1 246 ? 4.066 30.797 11.156 1 96.44 246 CYS B O 1
ATOM 4656 N N . LEU B 1 247 ? 3.449 30.672 13.266 1 96.38 247 LEU B N 1
ATOM 4657 C CA . LEU B 1 247 ? 3.926 32.031 13.57 1 96.38 247 LEU B CA 1
ATOM 4658 C C . LEU B 1 247 ? 5.441 32.094 13.438 1 96.38 247 LEU B C 1
ATOM 4660 O O . LEU B 1 247 ? 5.984 33.156 13.055 1 96.38 247 LEU B O 1
ATOM 4664 N N . SER B 1 248 ? 6.094 31 13.68 1 95.88 248 SER B N 1
ATOM 4665 C CA . SER B 1 248 ? 7.551 31 13.609 1 95.88 248 SER B CA 1
ATOM 4666 C C . SER B 1 248 ? 8.031 30.734 12.188 1 95.88 248 SER B C 1
ATOM 4668 O O . SER B 1 248 ? 9.164 31.062 11.836 1 95.88 248 SER B O 1
ATOM 4670 N N . SER B 1 249 ? 7.219 30.156 11.375 1 95.94 249 SER B N 1
ATOM 4671 C CA . SER B 1 249 ? 7.684 29.672 10.078 1 95.94 249 SER B CA 1
ATOM 4672 C C . SER B 1 249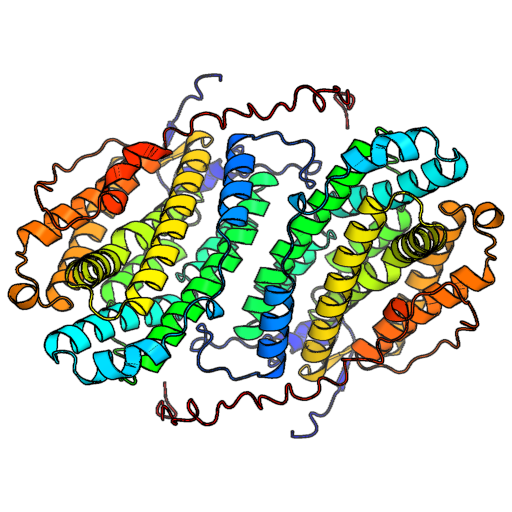 ? 7.188 30.562 8.945 1 95.94 249 SER B C 1
ATOM 4674 O O . SER B 1 249 ? 7.84 30.672 7.902 1 95.94 249 SER B O 1
ATOM 4676 N N . LEU B 1 250 ? 6.043 31.203 9.125 1 95.56 250 LEU B N 1
ATOM 4677 C CA . LEU B 1 250 ? 5.418 31.938 8.031 1 95.56 250 LEU B CA 1
ATOM 4678 C C . LEU B 1 250 ? 5.68 33.438 8.156 1 95.56 250 LEU B C 1
ATOM 4680 O O . LEU B 1 250 ? 5.57 34 9.242 1 95.56 250 LEU B O 1
ATOM 4684 N N . PRO B 1 251 ? 6.07 34.062 7.078 1 95.12 251 PRO B N 1
ATOM 4685 C CA . PRO B 1 251 ? 6.262 35.5 7.086 1 95.12 251 PRO B CA 1
ATOM 4686 C C . PRO B 1 251 ? 4.949 36.281 6.957 1 95.12 251 PRO B C 1
ATOM 4688 O O . PRO B 1 251 ? 4.613 36.75 5.871 1 95.12 251 PRO B O 1
ATOM 4691 N N . LEU B 1 252 ? 4.285 36.469 8.016 1 93.19 252 LEU B N 1
ATOM 4692 C CA . LEU B 1 252 ? 2.916 36.969 8.047 1 93.19 252 LEU B CA 1
ATOM 4693 C C . LEU B 1 252 ? 2.83 38.344 7.391 1 93.19 252 LEU B C 1
ATOM 4695 O O . LEU B 1 252 ? 1.919 38.625 6.605 1 93.19 252 LEU B O 1
ATOM 4699 N N . GLU B 1 253 ? 3.779 39.219 7.695 1 92.88 253 GLU B N 1
ATOM 4700 C CA . GLU B 1 253 ? 3.756 40.562 7.117 1 92.88 253 GLU B CA 1
ATOM 4701 C C . GLU B 1 253 ? 3.865 40.5 5.594 1 92.88 253 GLU B C 1
ATOM 4703 O O . GLU B 1 253 ? 3.125 41.188 4.891 1 92.88 253 GLU B O 1
ATOM 4708 N N . PHE B 1 254 ? 4.758 39.688 5.164 1 92.25 254 PHE B N 1
ATOM 4709 C CA . PHE B 1 254 ? 4.953 39.531 3.729 1 92.25 254 PHE B CA 1
ATOM 4710 C C . PHE B 1 254 ? 3.689 39 3.064 1 92.25 254 PHE B C 1
ATOM 4712 O O . PHE B 1 254 ? 3.352 39.406 1.949 1 92.25 254 PHE B O 1
ATOM 4719 N N . MET B 1 255 ? 2.969 38.156 3.738 1 91.06 255 MET B N 1
ATOM 4720 C CA . MET B 1 255 ? 1.796 37.469 3.184 1 91.06 255 MET B CA 1
ATOM 4721 C C . MET B 1 255 ? 0.529 38.281 3.465 1 91.06 255 MET B C 1
ATOM 4723 O O . MET B 1 255 ? -0.568 37.875 3.084 1 91.06 255 MET B O 1
ATOM 4727 N N . LYS B 1 256 ? 0.651 39.406 4.188 1 88.88 256 LYS B N 1
ATOM 4728 C CA . LYS B 1 256 ? -0.47 40.25 4.562 1 88.88 256 LYS B CA 1
ATOM 4729 C C . LYS B 1 256 ? -1.482 39.5 5.414 1 88.88 256 LYS B C 1
ATOM 4731 O O . LYS B 1 256 ? -2.686 39.562 5.16 1 88.88 256 LYS B O 1
ATOM 4736 N N . LEU B 1 257 ? -0.872 38.719 6.328 1 89.69 257 LEU B N 1
ATOM 4737 C CA . LEU B 1 257 ? -1.673 37.969 7.289 1 89.69 257 LEU B CA 1
ATOM 4738 C C . LEU B 1 257 ? -1.376 38.406 8.719 1 89.69 257 LEU B C 1
ATOM 4740 O O . LEU B 1 257 ? -0.339 39.031 8.969 1 89.69 257 LEU B O 1
ATOM 4744 N N . GLN B 1 258 ? -2.387 38.156 9.547 1 91.44 258 GLN B N 1
ATOM 4745 C CA . GLN B 1 258 ? -2.242 38.438 10.969 1 91.44 258 GLN B CA 1
ATOM 4746 C C . GLN B 1 258 ? -2.375 37.156 11.797 1 91.44 258 GLN B C 1
ATOM 4748 O O . GLN B 1 258 ? -2.812 36.125 11.289 1 91.44 258 GLN B O 1
ATOM 4753 N N . LYS B 1 259 ? -1.982 37.312 13.016 1 93.19 259 LYS B N 1
ATOM 4754 C CA . LYS B 1 259 ? -2.057 36.156 13.93 1 93.19 259 LYS B CA 1
ATOM 4755 C C . LYS B 1 259 ? -3.473 35.594 14 1 93.19 259 LYS B C 1
ATOM 4757 O O . LYS B 1 259 ? -3.66 34.375 14.078 1 93.19 259 LYS B O 1
ATOM 4762 N N . ASP B 1 260 ? -4.383 36.469 13.953 1 91.75 260 ASP B N 1
ATOM 4763 C CA . ASP B 1 260 ? -5.773 36.031 14.055 1 91.75 260 ASP B CA 1
ATOM 4764 C C . ASP B 1 260 ? -6.172 35.188 12.852 1 91.75 260 ASP B C 1
ATOM 4766 O O . ASP B 1 260 ? -6.996 34.281 12.984 1 91.75 260 ASP B O 1
ATOM 4770 N N . HIS B 1 261 ? -5.617 35.469 11.711 1 90.56 261 HIS B N 1
ATOM 4771 C CA . HIS B 1 261 ? -5.879 34.656 10.531 1 90.56 261 HIS B CA 1
ATOM 4772 C C . HIS B 1 261 ? -5.363 33.25 10.727 1 90.56 261 HIS B C 1
ATOM 4774 O O . HIS B 1 261 ? -6.043 32.281 10.375 1 90.56 261 HIS B O 1
ATOM 4780 N N . ILE B 1 262 ? -4.184 33.125 11.273 1 93.25 262 ILE B N 1
ATOM 4781 C CA . ILE B 1 262 ? -3.561 31.844 11.523 1 93.25 262 ILE B CA 1
ATOM 4782 C C . ILE B 1 262 ? -4.387 31.062 12.539 1 93.25 262 ILE B C 1
ATOM 4784 O O . ILE B 1 262 ? -4.691 29.875 12.336 1 93.25 262 ILE B O 1
ATOM 4788 N N . THR B 1 263 ? -4.77 31.75 13.609 1 93.56 263 THR B N 1
ATOM 4789 C CA . THR B 1 263 ? -5.551 31.125 14.672 1 93.56 263 THR B CA 1
ATOM 4790 C C . THR B 1 263 ? -6.875 30.609 14.125 1 93.56 263 THR B C 1
ATOM 4792 O O . THR B 1 263 ? -7.262 29.469 14.414 1 93.56 263 THR B O 1
ATOM 4795 N N . SER B 1 264 ? -7.48 31.406 13.352 1 91.56 264 SER B N 1
ATOM 4796 C CA . SER B 1 264 ? -8.766 31.016 12.781 1 91.56 264 SER B CA 1
ATOM 4797 C C . SER B 1 264 ? -8.609 29.828 11.836 1 91.56 264 SER B C 1
ATOM 4799 O O . SER B 1 264 ? -9.453 28.938 11.812 1 91.56 264 SER B O 1
ATOM 4801 N N . TYR B 1 265 ? -7.574 29.844 11.031 1 90.94 265 TYR B N 1
ATOM 4802 C CA . TYR B 1 265 ? -7.324 28.734 10.109 1 90.94 265 TYR B CA 1
ATOM 4803 C C . TYR B 1 265 ? -7.098 27.438 10.875 1 90.94 265 TYR B C 1
ATOM 4805 O O . TYR B 1 265 ? -7.695 26.406 10.547 1 90.94 265 TYR B O 1
ATOM 4813 N N . VAL B 1 266 ? -6.289 27.453 11.859 1 94.38 266 VAL B N 1
ATOM 4814 C CA . VAL B 1 266 ? -5.977 26.281 12.656 1 94.38 266 VAL B CA 1
ATOM 4815 C C . VAL B 1 266 ? -7.234 25.781 13.375 1 94.38 266 VAL B C 1
ATOM 4817 O O . VAL B 1 266 ? -7.504 24.578 13.414 1 94.38 266 VAL B O 1
ATOM 4820 N N . GLU B 1 267 ? -7.988 26.734 13.914 1 93.5 267 GLU B N 1
ATOM 4821 C CA . GLU B 1 267 ? -9.234 26.391 14.594 1 93.5 267 GLU B CA 1
ATOM 4822 C C . GLU B 1 267 ? -10.219 25.734 13.633 1 93.5 267 GLU B C 1
ATOM 4824 O O . GLU B 1 267 ? -10.961 24.828 14.023 1 93.5 267 GLU B O 1
ATOM 4829 N N . SER B 1 268 ? -10.25 26.188 12.438 1 91 268 SER B N 1
ATOM 4830 C CA . SER B 1 268 ? -11.117 25.562 11.445 1 91 268 SER B CA 1
ATOM 4831 C C . SER B 1 268 ? -10.711 24.109 11.18 1 91 268 SER B C 1
ATOM 4833 O O . SER B 1 268 ? -11.57 23.234 11.07 1 91 268 SER B O 1
ATOM 4835 N N . ARG B 1 269 ? -9.453 23.859 11.039 1 92.44 269 ARG B N 1
ATOM 4836 C CA . ARG B 1 269 ? -8.953 22.5 10.828 1 92.44 269 ARG B CA 1
ATOM 4837 C C . ARG B 1 269 ? -9.25 21.625 12.039 1 92.44 269 ARG B C 1
ATOM 4839 O O . ARG B 1 269 ? -9.562 20.438 11.883 1 92.44 269 ARG B O 1
ATOM 4846 N N . LEU B 1 270 ? -9.133 22.203 13.211 1 95 270 LEU B N 1
ATOM 4847 C CA . LEU B 1 270 ? -9.43 21.453 14.43 1 95 270 LEU B CA 1
ATOM 4848 C C . LEU B 1 270 ? -10.906 21.094 14.5 1 95 270 LEU B C 1
ATOM 4850 O O . LEU B 1 270 ? -11.258 19.984 14.914 1 95 270 LEU B O 1
ATOM 4854 N N . ASN B 1 271 ? -11.758 22.016 14.117 1 93.12 271 ASN B N 1
ATOM 4855 C CA . ASN B 1 271 ? -13.18 21.719 14.039 1 93.12 271 ASN B CA 1
ATOM 4856 C C . ASN B 1 271 ? -13.453 20.562 13.07 1 93.12 271 ASN B C 1
ATOM 4858 O O . ASN B 1 271 ? -14.305 19.719 13.336 1 93.12 271 ASN B O 1
ATOM 4862 N N . GLN B 1 272 ? -12.758 20.547 11.984 1 91.56 272 GLN B N 1
ATOM 4863 C CA . GLN B 1 272 ? -12.906 19.453 11.039 1 91.56 272 GLN B CA 1
ATOM 4864 C C . GLN B 1 272 ? -12.547 18.109 11.688 1 91.56 272 GLN B C 1
ATOM 4866 O O . GLN B 1 272 ? -13.258 17.125 11.508 1 91.56 272 GLN B O 1
ATOM 4871 N N . VAL B 1 273 ? -11.445 18.078 12.391 1 95 273 VAL B N 1
ATOM 4872 C CA . VAL B 1 273 ? -11.023 16.859 13.078 1 95 273 VAL B CA 1
ATOM 4873 C C . VAL B 1 273 ? -12.109 16.422 14.047 1 95 273 VAL B C 1
ATOM 4875 O O . VAL B 1 273 ? -12.461 15.234 14.094 1 95 273 VAL B O 1
ATOM 4878 N N . LEU B 1 274 ? -12.648 17.391 14.766 1 94.62 274 LEU B N 1
ATOM 4879 C CA . LEU B 1 274 ? -13.68 17.078 15.742 1 94.62 274 LEU B CA 1
ATOM 4880 C C . LEU B 1 274 ? -14.922 16.516 15.062 1 94.62 274 LEU B C 1
ATOM 4882 O O . LEU B 1 274 ? -15.438 15.477 15.453 1 94.62 274 LEU B O 1
ATOM 4886 N N . LEU B 1 275 ? -15.336 17.109 14.047 1 92.19 275 LEU B N 1
ATOM 4887 C CA . LEU B 1 275 ? -16.547 16.703 13.352 1 92.19 275 LEU B CA 1
ATOM 4888 C C . LEU B 1 275 ? -16.359 15.32 12.711 1 92.19 275 LEU B C 1
ATOM 4890 O O . LEU B 1 275 ? -17.219 14.453 12.828 1 92.19 275 LEU B O 1
ATOM 4894 N N . VAL B 1 276 ? -15.258 15.117 12.047 1 92.62 276 VAL B N 1
ATOM 4895 C CA . VAL B 1 276 ? -14.961 13.844 11.398 1 92.62 276 VAL B CA 1
ATOM 4896 C C . VAL B 1 276 ? -14.945 12.719 12.438 1 92.62 276 VAL B C 1
ATOM 4898 O O . VAL B 1 276 ? -15.383 11.602 12.156 1 92.62 276 VAL B O 1
ATOM 4901 N N . SER B 1 277 ? -14.484 13 13.633 1 94.88 277 SER B N 1
ATOM 4902 C CA . SER B 1 277 ? -14.328 11.969 14.664 1 94.88 277 SER B CA 1
ATOM 4903 C C . SER B 1 277 ? -15.594 11.844 15.508 1 94.88 277 SER B C 1
ATOM 4905 O O . SER B 1 277 ? -15.617 11.094 16.484 1 94.88 277 SER B O 1
ATOM 4907 N N . GLY B 1 278 ? -16.656 12.602 15.188 1 91.75 278 GLY B N 1
ATOM 4908 C CA . GLY B 1 278 ? -17.953 12.398 15.797 1 91.75 278 GLY B CA 1
ATOM 4909 C C . GLY B 1 278 ? -18.203 13.305 16.984 1 91.75 278 GLY B C 1
ATOM 4910 O O . GLY B 1 278 ? -19.047 13.008 17.844 1 91.75 278 GLY B O 1
ATOM 4911 N N . TYR B 1 279 ? -17.453 14.375 17.109 1 94.62 279 TYR B N 1
ATOM 4912 C CA . TYR B 1 279 ? -17.641 15.336 18.188 1 94.62 279 TYR B CA 1
ATOM 4913 C C . TYR B 1 279 ? -18.188 16.656 17.656 1 94.62 279 TYR B C 1
ATOM 4915 O O . TYR B 1 279 ? -18.266 16.859 16.453 1 94.62 279 TYR B O 1
ATOM 4923 N N . LYS B 1 280 ? -18.547 17.5 18.578 1 93.56 280 LYS B N 1
ATOM 4924 C CA . LYS B 1 280 ? -19.047 18.812 18.203 1 93.56 280 LYS B CA 1
ATOM 4925 C C . LYS B 1 280 ? -17.891 19.797 17.984 1 93.56 280 LYS B C 1
ATOM 4927 O O . LYS B 1 280 ? -16.875 19.75 18.688 1 93.56 280 LYS B O 1
ATOM 4932 N N . ALA B 1 281 ? -18.125 20.625 16.984 1 91.88 281 ALA B N 1
ATOM 4933 C CA . ALA B 1 281 ? -17.188 21.734 16.828 1 91.88 281 ALA B CA 1
ATOM 4934 C C . ALA B 1 281 ? -17.188 22.641 18.047 1 91.88 281 ALA B C 1
ATOM 4936 O O . ALA B 1 281 ? -18.25 22.922 18.609 1 91.88 281 ALA B O 1
ATOM 4937 N N . ILE B 1 282 ? -15.992 23.156 18.391 1 94.31 282 ILE B N 1
ATOM 4938 C CA . ILE B 1 282 ? -15.969 23.953 19.609 1 94.31 282 ILE B CA 1
ATOM 4939 C C . ILE B 1 282 ? -15.406 25.344 19.312 1 94.31 282 ILE B C 1
ATOM 4941 O O . ILE B 1 282 ? -15.461 26.234 20.156 1 94.31 282 ILE B O 1
ATOM 4945 N N . PHE B 1 283 ? -14.828 25.484 18.25 1 92.81 283 PHE B N 1
ATOM 4946 C CA . PHE B 1 283 ? -14.25 26.781 17.891 1 92.81 283 PHE B CA 1
ATOM 4947 C C . PHE B 1 283 ? -15.164 27.531 16.938 1 92.81 283 PHE B C 1
ATOM 4949 O O . PHE B 1 283 ? -16.016 26.938 16.281 1 92.81 283 PHE B O 1
ATOM 4956 N N . LYS B 1 284 ? -15.023 28.891 16.906 1 87.94 284 LYS B N 1
ATOM 4957 C CA . LYS B 1 284 ? -15.742 29.781 16 1 87.94 284 LYS B CA 1
ATOM 4958 C C . LYS B 1 284 ? -14.773 30.641 15.195 1 87.94 284 LYS B C 1
ATOM 4960 O O . LYS B 1 284 ? -14.68 31.844 15.422 1 87.94 284 LYS B O 1
ATOM 4965 N N . PRO B 1 285 ? -14.234 29.922 14.289 1 83.56 285 PRO B N 1
ATOM 4966 C CA . PRO B 1 285 ? -13.25 30.656 13.492 1 83.56 285 PRO B CA 1
ATOM 4967 C C . PRO B 1 285 ? -13.883 31.781 12.672 1 83.56 285 PRO B C 1
ATOM 4969 O O . PRO B 1 285 ? -15.031 31.672 12.25 1 83.56 285 PRO B O 1
ATOM 4972 N N . ASP B 1 286 ? -13.25 32.938 12.664 1 70.75 286 ASP B N 1
ATOM 4973 C CA . ASP B 1 286 ? -13.625 34.062 11.789 1 70.75 286 ASP B CA 1
ATOM 4974 C C . ASP B 1 286 ? -12.914 33.969 10.438 1 70.75 286 ASP B C 1
ATOM 4976 O O . ASP B 1 286 ? -11.797 34.438 10.289 1 70.75 286 ASP B O 1
ATOM 4980 N N . LEU B 1 287 ? -13.5 33.219 9.547 1 64.5 287 LEU B N 1
ATOM 4981 C CA . LEU B 1 287 ? -12.82 32.969 8.281 1 64.5 287 LEU B CA 1
ATOM 4982 C C . LEU B 1 287 ? -13.234 34 7.234 1 64.5 287 LEU B C 1
ATOM 4984 O O . LEU B 1 287 ? -13.602 33.625 6.117 1 64.5 287 LEU B O 1
ATOM 4988 N N . ASP B 1 288 ? -13.641 35.125 7.516 1 56.94 288 ASP B N 1
ATOM 4989 C CA . ASP B 1 288 ? -13.812 36.125 6.465 1 56.94 288 ASP B CA 1
ATOM 4990 C C . ASP B 1 288 ? -12.555 36.25 5.609 1 56.94 288 ASP B C 1
ATOM 4992 O O . ASP B 1 288 ? -12.094 37.344 5.309 1 56.94 288 ASP B O 1
ATOM 4996 N N . VAL B 1 289 ? -11.82 35.219 5.539 1 51.34 289 VAL B N 1
ATOM 4997 C CA . VAL B 1 289 ? -10.539 35.438 4.879 1 51.34 289 VAL B CA 1
ATOM 4998 C C . VAL B 1 289 ? -10.617 34.969 3.434 1 51.34 289 VAL B C 1
ATOM 5000 O O . VAL B 1 289 ? -10.984 33.812 3.176 1 51.34 289 VAL B O 1
ATOM 5003 N N . ASP B 1 290 ? -10.688 35.781 2.514 1 47.09 290 ASP B N 1
ATOM 5004 C CA . ASP B 1 290 ? -10.641 35.625 1.064 1 47.09 290 ASP B CA 1
ATOM 5005 C C . ASP B 1 290 ? -9.586 34.625 0.659 1 47.09 290 ASP B C 1
ATOM 5007 O O . ASP B 1 290 ? -9.461 34.25 -0.518 1 47.09 290 ASP B O 1
ATOM 5011 N N . TRP B 1 291 ? -8.781 34.312 1.442 1 45.94 291 TRP B N 1
ATOM 5012 C CA . TRP B 1 291 ? -7.605 33.625 0.92 1 45.94 291 TRP B CA 1
ATOM 5013 C C . TRP B 1 291 ? -7.715 32.094 1.141 1 45.94 291 TRP B C 1
ATOM 5015 O O . TRP B 1 291 ? -6.875 31.344 0.657 1 45.94 291 TRP B O 1
ATOM 5025 N N . ILE B 1 292 ? -8.57 31.75 2.012 1 51.19 292 ILE B N 1
ATOM 5026 C CA . ILE B 1 292 ? -8.633 30.312 2.287 1 51.19 292 ILE B CA 1
ATOM 5027 C C . ILE B 1 292 ? -9.5 29.625 1.234 1 51.19 292 ILE B C 1
ATOM 5029 O O . ILE B 1 292 ? -10.641 30.031 0.995 1 51.19 292 ILE B O 1
ATOM 5033 N N . ASN B 1 293 ? -8.844 29.047 0.346 1 48.25 293 ASN B N 1
ATOM 5034 C CA . ASN B 1 293 ? -9.531 28.297 -0.694 1 48.25 293 ASN B CA 1
ATOM 5035 C C . ASN B 1 293 ? -10.625 27.406 -0.111 1 48.25 293 ASN B C 1
ATOM 5037 O O . ASN B 1 293 ? -10.516 26.938 1.021 1 48.25 293 ASN B O 1
ATOM 5041 N N . GLU B 1 294 ? -11.727 27.484 -0.669 1 43.19 294 GLU B N 1
ATOM 5042 C CA . GLU B 1 294 ? -12.945 26.719 -0.432 1 43.19 294 GLU B CA 1
ATOM 5043 C C . GLU B 1 294 ? -12.633 25.266 -0.103 1 43.19 294 GLU B C 1
ATOM 5045 O O . GLU B 1 294 ? -13.391 24.609 0.613 1 43.19 294 GLU B O 1
ATOM 5050 N N . PHE B 1 295 ? -11.633 24.812 -0.65 1 41.12 295 PHE B N 1
ATOM 5051 C CA . PHE B 1 295 ? -11.406 23.391 -0.46 1 41.12 295 PHE B CA 1
ATOM 5052 C C . PHE B 1 295 ? -11.023 23.094 0.985 1 41.12 295 PHE B C 1
ATOM 5054 O O . PHE B 1 295 ? -11.312 22 1.498 1 41.12 295 PHE B O 1
ATOM 5061 N N . SER B 1 296 ? -10.32 24.078 1.573 1 44.66 296 SER B N 1
ATOM 5062 C CA . SER B 1 296 ? -9.836 23.906 2.941 1 44.66 296 SER B CA 1
ATOM 5063 C C . SER B 1 296 ? -10.992 23.828 3.93 1 44.66 296 SER B C 1
ATOM 5065 O O . SER B 1 296 ? -10.82 23.344 5.055 1 44.66 296 SER B O 1
ATOM 5067 N N . VAL B 1 297 ? -11.992 24.656 3.736 1 39.22 297 VAL B N 1
ATOM 5068 C CA . VAL B 1 297 ? -13.133 24.766 4.641 1 39.22 297 VAL B CA 1
ATOM 5069 C C . VAL B 1 297 ? -14.203 23.75 4.254 1 39.22 297 VAL B C 1
ATOM 5071 O O . VAL B 1 297 ? -14.977 23.297 5.102 1 39.22 297 VAL B O 1
ATOM 5074 N N . ASP B 1 298 ? -14.602 23.625 3.053 1 37.66 298 ASP B N 1
ATOM 5075 C CA . ASP B 1 298 ? -15.828 22.906 2.748 1 37.66 298 ASP B CA 1
ATOM 5076 C C . ASP B 1 298 ? -15.672 21.406 3.039 1 37.66 298 ASP B C 1
ATOM 5078 O O . ASP B 1 298 ? -15.273 20.641 2.16 1 37.66 298 ASP B O 1
ATOM 5082 N N . LEU B 1 299 ? -15.008 21.125 3.961 1 39.44 299 LEU B N 1
ATOM 5083 C CA . LEU B 1 299 ? -15.328 19.766 4.348 1 39.44 299 LEU B CA 1
ATOM 5084 C C . LEU B 1 299 ? -16.828 19.5 4.219 1 39.44 299 LEU B C 1
ATOM 5086 O O . LEU B 1 299 ? -17.281 18.375 4.414 1 39.44 299 LEU B O 1
ATOM 5090 N N . ASN B 1 300 ? -17.562 20.547 4.367 1 36.12 300 ASN B N 1
ATOM 5091 C CA . ASN B 1 300 ? -19 20.391 4.16 1 36.12 300 ASN B CA 1
ATOM 5092 C C . ASN B 1 300 ? -19.297 19.719 2.834 1 36.12 300 ASN B C 1
ATOM 5094 O O . ASN B 1 300 ? -20.469 19.5 2.494 1 36.12 300 ASN B O 1
ATOM 5098 N N . ILE B 1 301 ? -18.578 20.094 1.865 1 34.09 301 ILE B N 1
ATOM 5099 C CA . ILE B 1 301 ? -18.922 19.406 0.625 1 34.09 301 ILE B CA 1
ATOM 5100 C C . ILE B 1 301 ? -19.25 17.938 0.919 1 34.09 301 ILE B C 1
ATOM 5102 O O . ILE B 1 301 ? -20.328 17.453 0.556 1 34.09 301 ILE B O 1
ATOM 5106 N N . GLN B 1 302 ? -18.312 16.922 0.286 1 35.94 302 GLN B N 1
ATOM 5107 C CA . GLN B 1 302 ? -18.703 15.562 -0.09 1 35.94 302 GLN B CA 1
ATOM 5108 C C . GLN B 1 302 ? -18.875 14.68 1.142 1 35.94 302 GLN B C 1
ATOM 5110 O O . GLN B 1 302 ? -18.938 13.453 1.026 1 35.94 302 GLN B O 1
ATOM 5115 N N . LEU B 1 303 ? -18.516 15.203 2.285 1 34.56 303 LEU B N 1
ATOM 5116 C CA . LEU B 1 303 ? -18.969 14.172 3.207 1 34.56 303 LEU B CA 1
ATOM 5117 C C . LEU B 1 303 ? -20.422 13.805 2.945 1 34.56 303 LEU B C 1
ATOM 5119 O O . LEU B 1 303 ? -20.984 12.914 3.602 1 34.56 303 LEU B O 1
ATOM 5123 N N . ASN B 1 304 ? -21.266 14.742 2.445 1 33.16 304 ASN B N 1
ATOM 5124 C CA . ASN B 1 304 ? -22.453 14.117 1.863 1 33.16 304 ASN B CA 1
ATOM 5125 C C . ASN B 1 304 ? -22.078 12.898 1.016 1 33.16 304 ASN B C 1
ATOM 5127 O O . ASN B 1 304 ? -21.719 13.039 -0.157 1 33.16 304 ASN B O 1
ATOM 5131 N N . ILE B 1 305 ? -21.266 12.211 1.518 1 33.5 305 ILE B N 1
ATOM 5132 C CA . ILE B 1 305 ? -21.266 10.867 0.957 1 33.5 305 ILE B CA 1
ATOM 5133 C C . ILE B 1 305 ? -22.578 10.609 0.235 1 33.5 305 ILE B C 1
ATOM 5135 O O . ILE B 1 305 ? -23.625 10.414 0.875 1 33.5 305 ILE B O 1
ATOM 5139 N N . SER B 1 306 ? -23.078 11.602 -0.504 1 31.2 306 SER B N 1
ATOM 5140 C CA . SER B 1 306 ? -24.094 11.008 -1.365 1 31.2 306 SER B CA 1
ATOM 5141 C C . SER B 1 306 ? -23.859 9.516 -1.56 1 31.2 306 SER B C 1
ATOM 5143 O O . SER B 1 306 ? -22.719 9.078 -1.74 1 31.2 306 SER B O 1
ATOM 5145 N N . LYS B 1 307 ? -24.562 8.844 -0.858 1 31.16 307 LYS B N 1
ATOM 5146 C CA . LYS B 1 307 ? -24.531 7.469 -1.354 1 31.16 307 LYS B CA 1
ATOM 5147 C C . LYS B 1 307 ? -24.094 7.418 -2.816 1 31.16 307 LYS B C 1
ATOM 5149 O O . LYS B 1 307 ? -24.688 8.086 -3.668 1 31.16 307 LYS B O 1
ATOM 5154 N N . PRO B 1 308 ? -22.75 7.461 -3.059 1 29.34 308 PRO B N 1
ATOM 5155 C CA . PRO B 1 308 ? -22.656 7.223 -4.5 1 29.34 308 PRO B CA 1
ATOM 5156 C C . PRO B 1 308 ? -23.969 6.699 -5.102 1 29.34 308 PRO B C 1
ATOM 5158 O O . PRO B 1 308 ? -24.531 5.73 -4.598 1 29.34 308 PRO B O 1
ATOM 5161 N N . SER B 1 309 ? -24.859 7.594 -5.414 1 26.97 309 SER B N 1
ATOM 5162 C CA . SER B 1 309 ? -25.844 7.023 -6.324 1 26.97 309 SER B CA 1
ATOM 5163 C C . SER B 1 309 ? -25.203 5.992 -7.25 1 26.97 309 SER B C 1
ATOM 5165 O O . SER B 1 309 ? -24.344 6.328 -8.062 1 26.97 309 SER B O 1
ATOM 5167 N N . ILE B 1 310 ? -24.75 5 -6.773 1 27.44 310 ILE B N 1
ATOM 5168 C CA . ILE B 1 310 ? -24.594 3.812 -7.609 1 27.44 310 ILE B CA 1
ATOM 5169 C C . ILE B 1 310 ? -25.594 3.869 -8.766 1 27.44 310 ILE B C 1
ATOM 5171 O O . ILE B 1 310 ? -26.531 3.078 -8.828 1 27.44 310 ILE B O 1
ATOM 5175 N N . GLN B 1 311 ? -26.094 5.094 -9.008 1 26.62 311 GLN B N 1
ATOM 5176 C CA . GLN B 1 311 ? -26.875 4.902 -10.227 1 26.62 311 GLN B CA 1
ATOM 5177 C C . GLN B 1 311 ? -25.984 4.461 -11.391 1 26.62 311 GLN B C 1
ATOM 5179 O O . GLN B 1 311 ? -25.75 5.227 -12.32 1 26.62 311 GLN B O 1
ATOM 5184 N N . HIS B 1 312 ? -24.734 4.441 -11.242 1 27.44 312 HIS B N 1
ATOM 5185 C CA . HIS B 1 312 ? -24.5 3.715 -12.484 1 27.44 312 HIS B CA 1
ATOM 5186 C C . HIS B 1 312 ? -25.562 2.635 -12.695 1 27.44 312 HIS B C 1
ATOM 5188 O O . HIS B 1 312 ? -26.094 2.076 -11.727 1 27.44 312 HIS B O 1
ATOM 5194 N N . ASP B 1 313 ? -26.109 2.615 -13.852 1 25.72 313 ASP B N 1
ATOM 5195 C CA . ASP B 1 313 ? -26.844 1.479 -14.398 1 25.72 313 ASP B CA 1
ATOM 5196 C C . ASP B 1 313 ? -26.266 0.157 -13.898 1 25.72 313 ASP B C 1
ATOM 5198 O O . ASP B 1 313 ? -25.359 -0.402 -14.523 1 25.72 313 ASP B O 1
ATOM 5202 N N . ILE B 1 314 ? -25.844 0.043 -12.891 1 28.42 314 ILE B N 1
ATOM 5203 C CA . ILE B 1 314 ? -25.734 -1.262 -12.25 1 28.42 314 ILE B CA 1
ATOM 5204 C C . ILE B 1 314 ? -27.047 -2.02 -12.406 1 28.42 314 ILE B C 1
ATOM 5206 O O . ILE B 1 314 ? -27.344 -2.928 -11.633 1 28.42 314 ILE B O 1
ATOM 5210 N N . GLU B 1 315 ? -28.016 -1.487 -13.016 1 28.8 315 GLU B N 1
ATOM 5211 C CA . GLU B 1 315 ? -29.109 -2.404 -13.328 1 28.8 315 GLU B CA 1
ATOM 5212 C C . GLU B 1 315 ? -28.578 -3.785 -13.703 1 28.8 315 GLU B C 1
ATOM 5214 O O . GLU B 1 315 ? -29.203 -4.801 -13.406 1 28.8 315 GLU B O 1
ATOM 5219 N N . HIS B 1 316 ? -27.547 -3.771 -14.523 1 28.61 316 HIS B N 1
ATOM 5220 C CA . HIS B 1 316 ? -27.297 -5.098 -15.07 1 28.61 316 HIS B CA 1
ATOM 5221 C C . HIS B 1 316 ? -26.547 -5.977 -14.078 1 28.61 316 HIS B C 1
ATOM 5223 O O . HIS B 1 316 ? -26.375 -7.176 -14.312 1 28.61 316 HIS B O 1
ATOM 5229 N N . PHE B 1 317 ? -25.734 -5.367 -13.148 1 26.91 317 PHE B N 1
ATOM 5230 C CA . PHE B 1 317 ? -24.969 -6.387 -12.438 1 26.91 317 PHE B CA 1
ATOM 5231 C C . PHE B 1 317 ? -25.75 -6.922 -11.25 1 26.91 317 PHE B C 1
ATOM 5233 O O . PHE B 1 317 ? -25.203 -7.668 -10.43 1 26.91 317 PHE B O 1
ATOM 5240 N N . GLU B 1 318 ? -26.875 -6.492 -10.852 1 27.95 318 GLU B N 1
ATOM 5241 C CA . GLU B 1 318 ? -27.656 -7.051 -9.758 1 27.95 318 GLU B CA 1
ATOM 5242 C C . GLU B 1 318 ? -27.828 -8.562 -9.914 1 27.95 318 GLU B C 1
ATOM 5244 O O . GLU B 1 318 ? -28.734 -9.156 -9.32 1 27.95 318 GLU B O 1
ATOM 5249 N N . GLN B 1 319 ? -27.328 -9.172 -10.883 1 27.03 319 GLN B N 1
ATOM 5250 C CA . GLN B 1 319 ? -27.766 -10.539 -10.633 1 27.03 319 GLN B CA 1
ATOM 5251 C C . GLN B 1 319 ? -27.203 -11.062 -9.312 1 27.03 319 GLN B C 1
ATOM 5253 O O . GLN B 1 319 ? -26.016 -10.898 -9.023 1 27.03 319 GLN B O 1
ATOM 5258 N N . GLU B 1 320 ? -28 -11.398 -8.281 1 29.11 320 GLU B N 1
ATOM 5259 C CA . GLU B 1 320 ? -27.938 -12.125 -7.016 1 29.11 320 GLU B CA 1
ATOM 5260 C C . GLU B 1 320 ? -26.953 -13.281 -7.086 1 29.11 320 GLU B C 1
ATOM 5262 O O . GLU B 1 320 ? -27.188 -14.273 -7.781 1 29.11 320 GLU B O 1
ATOM 5267 N N . ILE B 1 321 ? -25.734 -13.164 -7.137 1 28.47 321 ILE B N 1
ATOM 5268 C CA . ILE B 1 321 ? -25.078 -14.422 -6.793 1 28.47 321 ILE B CA 1
ATOM 5269 C C . ILE B 1 321 ? -25.5 -14.859 -5.391 1 28.47 321 ILE B C 1
ATOM 5271 O O . ILE B 1 321 ? -25.219 -14.172 -4.41 1 28.47 321 ILE B O 1
ATOM 5275 N N . LYS B 1 322 ? -26.5 -15.477 -5.121 1 28.61 322 LYS B N 1
ATOM 5276 C CA . LYS B 1 322 ? -26.906 -16.234 -3.934 1 28.61 322 LYS B CA 1
ATOM 5277 C C . LYS B 1 322 ? -25.75 -17.094 -3.412 1 28.61 322 LYS B C 1
ATOM 5279 O O . LYS B 1 322 ? -25.453 -18.141 -3.98 1 28.61 322 LYS B O 1
ATOM 5284 N N . PHE B 1 323 ? -24.516 -16.453 -2.855 1 30.41 323 PHE B N 1
ATOM 5285 C CA . PHE B 1 323 ? -23.703 -17.344 -2.041 1 30.41 323 PHE B CA 1
ATOM 5286 C C . PHE B 1 323 ? -24.5 -17.875 -0.858 1 30.41 323 PHE B C 1
ATOM 5288 O O . PHE B 1 323 ? -25.281 -17.141 -0.248 1 30.41 323 PHE B O 1
ATOM 5295 N N . ASP B 1 324 ? -24.766 -19.062 -0.684 1 31.11 324 ASP B N 1
ATOM 5296 C CA . ASP B 1 324 ? -25.406 -19.625 0.502 1 31.11 324 ASP B CA 1
ATOM 5297 C C . ASP B 1 324 ? -24.781 -19.062 1.778 1 31.11 324 ASP B C 1
ATOM 5299 O O . ASP B 1 324 ? -23.625 -18.656 1.777 1 31.11 324 ASP B O 1
ATOM 5303 N N . GLU B 1 325 ? -25.625 -18.656 2.895 1 34.03 325 GLU B N 1
ATOM 5304 C CA . GLU B 1 325 ? -25.453 -18.141 4.25 1 34.03 325 GLU B CA 1
ATOM 5305 C C . GLU B 1 325 ? -24.109 -18.578 4.848 1 34.03 325 GLU B C 1
ATOM 5307 O O . GLU B 1 325 ? -23.562 -17.891 5.703 1 34.03 325 GLU B O 1
ATOM 5312 N N . ASP B 1 326 ? -23.688 -19.906 4.828 1 28.84 326 ASP B N 1
ATOM 5313 C CA . ASP B 1 326 ? -22.656 -20.641 5.551 1 28.84 326 ASP B CA 1
ATOM 5314 C C . ASP B 1 326 ? -21.281 -20.406 4.93 1 28.84 326 ASP B C 1
ATOM 5316 O O . ASP B 1 326 ? -20.312 -21.109 5.242 1 28.84 326 ASP B O 1
ATOM 5320 N N . PHE B 1 327 ? -21.078 -19.75 3.934 1 25.27 327 PHE B N 1
ATOM 5321 C CA . PHE B 1 327 ? -19.688 -19.859 3.492 1 25.27 327 PHE B CA 1
ATOM 5322 C C . PHE B 1 327 ? -18.766 -19.078 4.406 1 25.27 327 PHE B C 1
ATOM 5324 O O . PHE B 1 327 ? -19.078 -17.953 4.809 1 25.27 327 PHE B O 1
#

Nearest PDB structures (foldseek):
  3olj-assembly1_D  TM=8.385E-01  e=3.574E-11  Homo sapiens
  2o1z-assembly1_A  TM=8.528E-01  e=8.352E-11  Plasmodium vivax
  3vpn-assembly1_B  TM=8.697E-01  e=1.719E-10  Homo sapiens
  3vpo-assembly1_B  TM=8.323E-01  e=9.486E-11  Homo sapiens
  3vpm-assembly1_B  TM=8.352E-01  e=1.390E-10  Homo sapiens

Organism: NCBI:txid1537102

Solvent-accessible surface area (backbone atoms only — not comparable to full-atom values): 36104 Å² total; per-residue (Å²): 123,80,81,74,73,70,45,69,33,52,60,70,57,41,47,74,50,45,61,71,26,68,54,37,27,85,49,85,82,40,48,42,56,72,73,82,83,52,64,69,42,40,51,45,26,52,50,57,61,72,64,66,78,58,52,80,78,48,63,57,74,78,30,41,69,57,60,74,67,46,56,65,63,60,51,51,22,52,45,36,53,50,21,23,54,52,54,39,40,30,34,82,67,54,10,69,45,44,47,37,50,55,51,37,70,52,42,36,38,37,41,52,32,49,31,34,33,43,47,32,35,49,40,49,38,50,53,49,35,52,48,53,52,46,58,68,65,70,65,79,78,40,88,66,36,55,45,68,55,47,50,53,47,36,54,56,53,73,71,49,79,27,67,65,57,50,54,49,50,52,44,41,54,60,50,37,68,32,40,59,55,53,52,52,39,36,51,30,52,73,68,66,45,49,60,46,61,34,51,53,50,48,54,50,51,52,52,46,51,53,55,44,51,45,48,26,58,52,46,70,63,43,43,71,38,63,29,66,70,60,52,51,52,52,49,52,52,50,50,54,48,41,48,53,46,35,64,73,38,46,55,37,74,84,68,72,47,52,71,65,54,52,49,20,53,48,39,45,35,48,28,48,52,29,44,43,68,73,44,74,64,82,64,81,50,70,68,91,46,91,61,64,55,63,75,79,66,46,59,70,58,64,68,56,59,54,63,74,71,70,63,56,84,51,73,78,66,64,68,75,75,78,71,69,92,84,113,124,80,81,74,73,72,43,72,33,51,60,71,58,39,46,76,49,45,61,71,27,68,55,36,28,86,49,82,77,42,48,41,57,71,73,81,82,52,63,69,42,40,52,45,28,52,49,58,60,73,63,65,80,59,50,82,79,49,62,58,74,77,31,40,68,57,60,74,66,47,56,66,63,59,51,52,21,51,46,38,52,51,20,23,55,52,52,38,40,30,34,80,68,55,10,68,45,43,46,36,50,53,51,37,71,51,44,36,39,38,40,53,32,49,28,34,32,44,48,32,35,48,40,48,37,48,52,50,36,52,48,50,53,46,57,66,65,70,64,80,79,41,88,63,35,54,46,68,55,47,50,51,47,36,53,56,52,74,72,49,80,25,67,67,58,50,54,50,51,51,45,40,53,60,51,37,68,32,38,58,55,52,52,50,38,35,49,30,52,74,68,67,44,49,60,46,59,35,52,53,50,48,54,52,50,52,50,47,51,53,54,45,52,43,48,26,58,52,46,71,63,43,42,70,38,64,30,66,70,61,52,51,53,52,50,54,52,50,49,53,48,42,48,52,47,35,66,73,37,47,51,37,74,83,69,74,47,51,71,64,54,52,49,19,52,48,38,46,36,47,27,49,52,29,43,42,67,72,44,72,64,79,64,80,51,72,70,90,49,90,59,63,52,62,74,80,64,46,61,72,56,64,71,60,58,53,63,73,69,70,63,54,82,49,73,76,65,62,69,74,74,80,69,70,92,84,110

Sequence (654 aa):
MALRTVKHLSSKEIEGLQANEIVLKANPNRWVMFPIKHDSFWAMYKEVENNFWAAEDFIFSEDKEVLDRLDKVLLDALNKVLSYHIMLDNNVKCRPSAITLDLLSDVQVPEARAFYGFQLTDENIHSETVGSMFQTLAASLDSKSGSDKISWLHKNVIETKSFFKRVLLMLISKLVFSASFGIIRDFIVKEKIIPTYALALDAIESDQHIHARFAFCLFELMENRMLESEVLSLINEVKELEIAFCLSSLPLEFMKLQKDHITSYVESRLNQVLLVSGYKAIFKPDLDVDWINEFSVDLNIQLNISKPSIQHDIEHFEQEIKFDEDFMALRTVKHLSSKEIEGLQANEIVLKANPNRWVMFPIKHDSFWAMYKEVENNFWAAEDFIFSEDKEVLDRLDKVLLDALNKVLSYHIMLDNNVKCRPSAITLDLLSDVQVPEARAFYGFQLTDENIHSETVGSMFQTLAASLDSKSGSDKISWLHKNVIETKSFFKRVLLMLISKLVFSASFGIIRDFIVKEKIIPTYALALDAIESDQHIHARFAFCLFELMENRMLESEVLSLINEVKELEIAFCLSSLPLEFMKLQKDHITSYVESRLNQVLLVSGYKAIFKPDLDVDWINEFSVDLNIQLNISKPSIQHDIEHFEQEIKFDEDF

Foldseek 3Di:
DPPQAAAADALVVLLVVVCVFPFQPADPPDQDCPPPDQLLLLVLLVVLVVLDDALVVFDLLVQLVLLVVDDPLLLQLLQLLLLLLLLLCPDCFQRLLNLLVVLLVRTRNNSNNSSSVSVSVLSVRLNVNSVVNNVSNVDDRDNCRLVVVSVVLRVQRVPGSRSLVSLLSSLLVLQQLCLLVQLSLLLCVVVVRSVSSNVSSVSSNVSSLSSLLSLLSVLSRGRYHHHPVVLVVVLVVSLVSSLVSNVVSHPQVVSVHDSLQSSLLSLLSSQSSQVSNPHHRDDDRDNPDPRRPPVSRCSVPCNCVVVPPVPPPPVPPPPPPCPDPPD/DPPQAAAADALVVLLVVVCVFPFQPADPPDQDCPPPDQLLLLVLLVVLVVLDDALVVFDLLVQLVLLVVDDPLLLQLLQLLLLQLLLLCPDCFQRLLNLLVVLLVRTRRNSNNSSSVSVSVLSVRLNVNSVVNNVSNVDDRDNCRLVVVSVVLRVQRVPGSRSLVSLLSSLLVLQQLCLLVQLSLLLCVVVVRSVSSNVSSVSSNVSSLSSLLSLLSVLVRGRYHHHPVVLVVVLVVSLVSSLVSNVVSHPQVVSVHDSLQSSLLSLLSSQSSQVSNPHHRDDDRPCPDPRRPPVSRCVVPCNVVVVPPVPPCCVPVPPPPCPDPPD